Protein AF-0000000081366425 (afdb_homodimer)

InterPro domains:
  IPR012942 SRR1-like domain [PF07985] (97-270)
  IPR040044 SRR1-like protein [PTHR28626] (6-279)

Nearest PDB structures (foldseek):
  1zkd-assembly1_A  TM=4.342E-01  e=3.049E-02  Rhodopseudomonas palustris CGA009
  6c8s-assembly1_A  TM=3.171E-01  e=5.543E-02  Catharanthus roseus
  3dul-assembly1_A  TM=4.716E-01  e=5.372E-01  Bacillus cereus ATCC 10987
  5uof-assembly1_B  TM=3.191E-01  e=6.613E+00  Burkholderia multivorans ATCC 17616
  6up2-assembly1_A  TM=2.840E-01  e=6.613E+00  Mus musculus

Radius of gyration: 31.07 Å; Cα contacts (8 Å, |Δi|>4): 934; chains: 2; bounding box: 182×59×62 Å

Solvent-accessible surface area (backbone atoms only — not comparable to full-atom values): 30860 Å² total; per-residue (Å²): 136,80,85,77,81,77,79,79,79,78,79,80,77,81,78,78,78,78,75,80,72,76,78,72,72,75,71,74,75,73,76,64,75,64,76,56,84,66,69,60,39,84,48,76,57,43,88,53,92,61,55,39,67,58,42,44,50,55,34,50,52,37,32,52,55,43,67,71,30,63,42,43,53,40,40,51,52,48,58,70,28,70,85,38,40,52,56,44,41,69,26,29,51,78,52,24,33,38,38,37,41,43,55,59,47,52,77,82,35,63,46,26,21,44,46,52,30,51,51,52,50,49,42,68,75,45,41,90,30,47,75,45,46,36,33,43,42,90,74,31,25,46,29,51,48,51,39,40,42,73,74,64,33,42,71,58,55,51,47,46,71,40,42,62,64,55,87,58,24,28,38,35,40,29,50,83,50,60,57,57,39,54,22,31,29,44,56,50,21,68,46,54,75,25,36,35,24,27,35,36,43,16,56,45,59,62,66,39,38,49,17,15,53,53,10,58,63,93,73,83,76,74,79,90,38,68,40,47,50,52,56,57,41,58,79,37,43,50,74,44,72,60,60,44,63,48,64,54,49,83,41,56,41,47,54,26,32,48,46,33,74,46,45,63,52,34,17,38,38,38,44,62,66,58,86,82,58,67,58,89,76,99,138,80,83,73,79,75,78,76,80,75,79,79,76,81,77,75,78,79,73,81,70,75,80,72,73,75,72,73,73,71,75,63,74,64,77,56,83,69,70,61,38,83,50,77,58,44,88,54,92,60,55,40,67,58,44,46,49,53,34,52,52,38,33,52,55,42,68,73,30,64,42,41,52,39,40,51,50,47,56,69,28,69,84,39,42,51,56,45,42,70,24,30,52,78,51,23,33,35,38,37,41,44,56,58,49,52,75,81,36,63,47,24,20,45,46,51,31,50,51,51,51,47,42,67,74,45,42,91,32,47,75,44,46,36,35,45,42,91,73,31,25,45,31,51,48,53,37,40,44,73,74,64,33,42,71,58,54,50,48,44,70,40,42,62,65,55,87,57,26,28,39,36,40,31,51,83,49,59,57,57,40,54,22,32,28,44,58,50,22,70,47,55,76,25,37,37,24,28,36,37,42,15,59,45,60,62,65,40,39,49,17,16,53,55,10,59,60,94,71,84,77,75,79,88,37,68,38,49,49,52,57,56,42,56,79,37,43,50,76,46,72,60,59,43,62,45,65,52,48,82,43,56,40,47,53,26,32,47,44,32,74,46,43,63,53,36,16,39,38,39,43,62,65,60,88,82,58,67,58,89,75,98

Structure (mmCIF, N/CA/C/O backbone):
data_AF-0000000081366425-model_v1
#
loop_
_entity.id
_entity.type
_entity.pdbx_description
1 polymer 'Protein SENSITIVITY TO RED LIGHT REDUCED 1'
#
loop_
_atom_site.group_PDB
_atom_site.id
_atom_site.type_symbol
_atom_site.label_atom_id
_atom_site.label_alt_id
_atom_site.label_comp_id
_atom_site.label_asym_id
_atom_site.label_entity_id
_atom_site.label_seq_id
_atom_site.pdbx_PDB_ins_code
_atom_site.Cartn_x
_atom_site.Cartn_y
_atom_site.Cartn_z
_atom_site.occupancy
_atom_site.B_iso_or_equiv
_atom_site.auth_seq_id
_atom_site.auth_comp_id
_atom_site.auth_asym_id
_atom_site.auth_atom_id
_atom_site.pdbx_PDB_model_num
ATOM 1 N N . MET A 1 1 ? 92.562 -0.079 -39.562 1 26.78 1 MET A N 1
ATOM 2 C CA . MET A 1 1 ? 92.438 -0.754 -38.281 1 26.78 1 MET A CA 1
ATOM 3 C C . MET A 1 1 ? 91.688 0.136 -37.281 1 26.78 1 MET A C 1
ATOM 5 O O . MET A 1 1 ? 92.312 0.924 -36.594 1 26.78 1 MET A O 1
ATOM 9 N N . SER A 1 2 ? 90.625 0.865 -37.688 1 31.81 2 SER A N 1
ATOM 10 C CA . SER A 1 2 ? 89.938 2.053 -37.156 1 31.81 2 SER A CA 1
ATOM 11 C C . SER A 1 2 ? 89.25 1.751 -35.812 1 31.81 2 SER A C 1
ATOM 13 O O . SER A 1 2 ? 88.5 0.773 -35.688 1 31.81 2 SER A O 1
ATOM 15 N N . PRO A 1 3 ? 89.812 2.211 -34.594 1 32 3 PRO A N 1
ATOM 16 C CA . PRO A 1 3 ? 89.562 1.906 -33.188 1 32 3 PRO A CA 1
ATOM 17 C C . PRO A 1 3 ? 88.125 2.273 -32.75 1 32 3 PRO A C 1
ATOM 19 O O . PRO A 1 3 ? 87.75 3.443 -32.812 1 32 3 PRO A O 1
ATOM 22 N N . ASN A 1 4 ? 87 1.575 -33.188 1 32.91 4 ASN A N 1
ATOM 23 C CA . ASN A 1 4 ? 85.562 1.9 -33 1 32.91 4 ASN A CA 1
ATOM 24 C C . ASN A 1 4 ? 85.188 1.912 -31.531 1 32.91 4 ASN A C 1
ATOM 26 O O . ASN A 1 4 ? 85.188 0.87 -30.859 1 32.91 4 ASN A O 1
ATOM 30 N N . PRO A 1 5 ? 85.562 2.973 -30.688 1 33.38 5 PRO A N 1
ATOM 31 C CA . PRO A 1 5 ? 85.5 3.029 -29.234 1 33.38 5 PRO A CA 1
ATOM 32 C C . PRO A 1 5 ? 84.062 2.844 -28.703 1 33.38 5 PRO A C 1
ATOM 34 O O . PRO A 1 5 ? 83.188 3.697 -28.922 1 33.38 5 PRO A O 1
ATOM 37 N N . ASN A 1 6 ? 83.312 1.71 -28.938 1 32.38 6 ASN A N 1
ATOM 38 C CA . ASN A 1 6 ? 81.938 1.432 -28.578 1 32.38 6 ASN A CA 1
ATOM 39 C C . ASN A 1 6 ? 81.75 1.496 -27.078 1 32.38 6 ASN A C 1
ATOM 41 O O . ASN A 1 6 ? 81.938 0.516 -26.359 1 32.38 6 ASN A O 1
ATOM 45 N N . ASP A 1 7 ? 82.125 2.613 -26.312 1 29.33 7 ASP A N 1
ATOM 46 C CA . ASP A 1 7 ? 82.125 2.707 -24.859 1 29.33 7 ASP A CA 1
ATOM 47 C C . ASP A 1 7 ? 80.75 2.479 -24.266 1 29.33 7 ASP A C 1
ATOM 49 O O . ASP A 1 7 ? 79.812 3.227 -24.547 1 29.33 7 ASP A O 1
ATOM 53 N N . THR A 1 8 ? 80.312 1.212 -23.953 1 28.95 8 THR A N 1
ATOM 54 C CA . THR A 1 8 ? 79.062 0.607 -23.453 1 28.95 8 THR A CA 1
ATOM 55 C C . THR A 1 8 ? 78.75 1.108 -22.047 1 28.95 8 THR A C 1
ATOM 57 O O . THR A 1 8 ? 79.5 0.793 -21.094 1 28.95 8 THR A O 1
ATOM 60 N N . TRP A 1 9 ? 78.375 2.434 -21.859 1 31.61 9 TRP A N 1
ATOM 61 C CA . TRP A 1 9 ? 78.188 3.055 -20.562 1 31.61 9 TRP A CA 1
ATOM 62 C C . TRP A 1 9 ? 77.125 2.27 -19.734 1 31.61 9 TRP A C 1
ATOM 64 O O . TRP A 1 9 ? 76.062 2.012 -20.203 1 31.61 9 TRP A O 1
ATOM 74 N N . THR A 1 10 ? 77.5 1.363 -18.781 1 30.42 10 THR A N 1
ATOM 75 C CA . THR A 1 10 ? 76.812 0.466 -17.859 1 30.42 10 THR A CA 1
ATOM 76 C C . THR A 1 10 ? 76 1.258 -16.844 1 30.42 10 THR A C 1
ATOM 78 O O . THR A 1 10 ? 76.625 2.006 -16.031 1 30.42 10 THR A O 1
ATOM 81 N N . ILE A 1 11 ? 74.875 1.896 -17.188 1 32.22 11 ILE A N 1
ATOM 82 C CA . ILE A 1 11 ? 74.062 2.678 -16.25 1 32.22 11 ILE A CA 1
ATOM 83 C C . ILE A 1 11 ? 73.688 1.815 -15.055 1 32.22 11 ILE A C 1
ATOM 85 O O . ILE A 1 11 ? 73.062 0.771 -15.211 1 32.22 11 ILE A O 1
ATOM 89 N N . VAL A 1 12 ? 74.375 1.835 -13.938 1 32.78 12 VAL A N 1
ATOM 90 C CA . VAL A 1 12 ? 74.25 1.14 -12.664 1 32.78 12 VAL A CA 1
ATOM 91 C C . VAL A 1 12 ? 72.938 1.584 -11.977 1 32.78 12 VAL A C 1
ATOM 93 O O . VAL A 1 12 ? 72.812 2.756 -11.617 1 32.78 12 VAL A O 1
ATOM 96 N N . SER A 1 13 ? 71.75 1.16 -12.367 1 28.33 13 SER A N 1
ATOM 97 C CA . SER A 1 13 ? 70.5 1.588 -11.773 1 28.33 13 SER A CA 1
ATOM 98 C C . SER A 1 13 ? 70.375 1.116 -10.328 1 28.33 13 SER A C 1
ATOM 100 O O . SER A 1 13 ? 70.625 -0.057 -10.031 1 28.33 13 SER A O 1
ATOM 102 N N . HIS A 1 14 ? 70.625 1.912 -9.273 1 27.39 14 HIS A N 1
ATOM 103 C CA . HIS A 1 14 ? 70.562 1.69 -7.832 1 27.39 14 HIS A CA 1
ATOM 104 C C . HIS A 1 14 ? 69.188 1.224 -7.426 1 27.39 14 HIS A C 1
ATOM 106 O O . HIS A 1 14 ? 68.188 1.874 -7.746 1 27.39 14 HIS A O 1
ATOM 112 N N . ARG A 1 15 ? 68.938 -0.07 -7.312 1 26.23 15 ARG A N 1
ATOM 113 C CA . ARG A 1 15 ? 67.688 -0.733 -6.855 1 26.23 15 ARG A CA 1
ATOM 114 C C . ARG A 1 15 ? 67.438 -0.441 -5.383 1 26.23 15 ARG A C 1
ATOM 116 O O . ARG A 1 15 ? 68.188 -0.872 -4.512 1 26.23 15 ARG A O 1
ATOM 123 N N . LYS A 1 16 ? 67 0.807 -5.016 1 27.11 16 LYS A N 1
ATOM 124 C CA . LYS A 1 16 ? 66.625 1.084 -3.635 1 27.11 16 LYS A CA 1
ATOM 125 C C . LYS A 1 16 ? 65.75 -0.042 -3.07 1 27.11 16 LYS A C 1
ATOM 127 O O . LYS A 1 16 ? 64.812 -0.517 -3.734 1 27.11 16 LYS A O 1
ATOM 132 N N . ASN A 1 17 ? 66.188 -0.807 -2.094 1 23.41 17 ASN A N 1
ATOM 133 C CA . ASN A 1 17 ? 65.625 -1.892 -1.293 1 23.41 17 ASN A CA 1
ATOM 134 C C . ASN A 1 17 ? 64.375 -1.469 -0.595 1 23.41 17 ASN A C 1
ATOM 136 O O . ASN A 1 17 ? 64.375 -0.594 0.273 1 23.41 17 ASN A O 1
ATOM 140 N N . ARG A 1 18 ? 63.281 -1.257 -1.305 1 27.23 18 ARG A N 1
ATOM 141 C CA . ARG A 1 18 ? 62.031 -0.902 -0.649 1 27.23 18 ARG A CA 1
ATOM 142 C C . ARG A 1 18 ? 61.719 -1.859 0.497 1 27.23 18 ARG A C 1
ATOM 144 O O . ARG A 1 18 ? 61.688 -3.076 0.303 1 27.23 18 ARG A O 1
ATOM 151 N N . LYS A 1 19 ? 62.094 -1.458 1.766 1 27.08 19 LYS A N 1
ATOM 152 C CA . LYS A 1 19 ? 61.719 -2.033 3.055 1 27.08 19 LYS A CA 1
ATOM 153 C C . LYS A 1 19 ? 60.281 -2.557 3.033 1 27.08 19 LYS A C 1
ATOM 155 O O . LYS A 1 19 ? 59.438 -2.033 2.307 1 27.08 19 LYS A O 1
ATOM 160 N N . ASN A 1 20 ? 59.969 -3.752 3.635 1 24.84 20 ASN A N 1
ATOM 161 C CA . ASN A 1 20 ? 58.906 -4.738 3.803 1 24.84 20 ASN A CA 1
ATOM 162 C C . ASN A 1 20 ? 57.656 -4.121 4.457 1 24.84 20 ASN A C 1
ATOM 164 O O . ASN A 1 20 ? 57.719 -3.713 5.617 1 24.84 20 ASN A O 1
ATOM 168 N N . GLN A 1 21 ? 57 -3.143 3.861 1 29.05 21 GLN A N 1
ATOM 169 C CA . GLN A 1 21 ? 55.812 -2.678 4.559 1 29.05 21 GLN A CA 1
ATOM 170 C C . GLN A 1 21 ? 55 -3.85 5.098 1 29.05 21 GLN A C 1
ATOM 172 O O . GLN A 1 21 ? 54.844 -4.863 4.418 1 29.05 21 GLN A O 1
ATOM 177 N N . PRO A 1 22 ? 54.906 -3.969 6.469 1 30.67 22 PRO A N 1
ATOM 178 C CA . PRO A 1 22 ? 54.125 -5.066 7.055 1 30.67 22 PRO A CA 1
ATOM 179 C C . PRO A 1 22 ? 52.812 -5.297 6.344 1 30.67 22 PRO A C 1
ATOM 181 O O . PRO A 1 22 ? 52.25 -4.363 5.762 1 30.67 22 PRO A O 1
ATOM 184 N N . LYS A 1 23 ? 52.469 -6.559 5.945 1 28.86 23 LYS A N 1
ATOM 185 C CA . LYS A 1 23 ? 51.25 -7.059 5.32 1 28.86 23 LYS A CA 1
ATOM 186 C C . LYS A 1 23 ? 50 -6.508 6.02 1 28.86 23 LYS A C 1
ATOM 188 O O . LYS A 1 23 ? 49.844 -6.664 7.23 1 28.86 23 LYS A O 1
ATOM 193 N N . ARG A 1 24 ? 49.5 -5.379 5.602 1 25.44 24 ARG A N 1
ATOM 194 C CA . ARG A 1 24 ? 48.219 -4.98 6.152 1 25.44 24 ARG A CA 1
ATOM 195 C C . ARG A 1 24 ? 47.344 -6.195 6.387 1 25.44 24 ARG A C 1
ATOM 197 O O . ARG A 1 24 ? 47.281 -7.102 5.551 1 25.44 24 ARG A O 1
ATOM 204 N N . ALA A 1 25 ? 46.906 -6.43 7.664 1 30.16 25 ALA A N 1
ATOM 205 C CA . ALA A 1 25 ? 46 -7.488 8.062 1 30.16 25 ALA A CA 1
ATOM 206 C C . ALA A 1 25 ? 44.875 -7.648 7.039 1 30.16 25 ALA A C 1
ATOM 208 O O . ALA A 1 25 ? 44.5 -6.691 6.344 1 30.16 25 ALA A O 1
ATOM 209 N N . PRO A 1 26 ? 44.594 -8.898 6.539 1 27.36 26 PRO A N 1
ATOM 210 C CA . PRO A 1 26 ? 43.531 -9.133 5.555 1 27.36 26 PRO A CA 1
ATOM 211 C C . PRO A 1 26 ? 42.312 -8.258 5.789 1 27.36 26 PRO A C 1
ATOM 213 O O . PRO A 1 26 ? 42.062 -7.809 6.91 1 27.36 26 PRO A O 1
ATOM 216 N N . TYR A 1 27 ? 41.969 -7.48 4.812 1 27.34 27 TYR A N 1
ATOM 217 C CA . TYR A 1 27 ? 40.688 -6.754 4.781 1 27.34 27 TYR A CA 1
ATOM 218 C C . TYR A 1 27 ? 39.594 -7.551 5.461 1 27.34 27 TYR A C 1
ATOM 220 O O . TYR A 1 27 ? 39.5 -8.766 5.289 1 27.34 27 TYR A O 1
ATOM 228 N N . PRO A 1 28 ? 39.156 -7.121 6.668 1 28.88 28 PRO A N 1
ATOM 229 C CA . PRO A 1 28 ? 38.094 -7.898 7.273 1 28.88 28 PRO A CA 1
ATOM 230 C C . PRO A 1 28 ? 37.156 -8.516 6.238 1 28.88 28 PRO A C 1
ATOM 232 O O . PRO A 1 28 ? 37.031 -8.008 5.121 1 28.88 28 PRO A O 1
ATOM 235 N N . GLN A 1 29 ? 36.938 -9.844 6.281 1 25.91 29 GLN A N 1
ATOM 236 C CA . GLN A 1 29 ? 35.969 -10.633 5.539 1 25.91 29 GLN A CA 1
ATOM 237 C C . GLN A 1 29 ? 34.75 -9.812 5.211 1 25.91 29 GLN A C 1
ATOM 239 O O . GLN A 1 29 ? 34.312 -8.977 6.012 1 25.91 29 GLN A O 1
ATOM 244 N N . THR A 1 30 ? 34.562 -9.469 3.994 1 29.28 30 THR A N 1
ATOM 245 C CA . THR A 1 30 ? 33.281 -8.992 3.465 1 29.28 30 THR A CA 1
ATOM 246 C C . THR A 1 30 ? 32.125 -9.57 4.262 1 29.28 30 THR A C 1
ATOM 248 O O . THR A 1 30 ? 31.969 -10.789 4.355 1 29.28 30 THR A O 1
ATOM 251 N N . LEU A 1 31 ? 31.797 -9.086 5.395 1 28.02 31 LEU A N 1
ATOM 252 C CA . LEU A 1 31 ? 30.5 -9.477 5.941 1 28.02 31 LEU A CA 1
ATOM 253 C C . LEU A 1 31 ? 29.547 -9.891 4.828 1 28.02 31 LEU A C 1
ATOM 255 O O . LEU A 1 31 ? 29.094 -9.055 4.043 1 28.02 31 LEU A O 1
ATOM 259 N N . THR A 1 32 ? 29.891 -10.93 4.074 1 29.95 32 THR A N 1
ATOM 260 C CA . THR A 1 32 ? 28.812 -11.57 3.324 1 29.95 32 THR A CA 1
ATOM 261 C C . THR A 1 32 ? 27.484 -11.445 4.066 1 29.95 32 THR A C 1
ATOM 263 O O . THR A 1 32 ? 27.328 -11.992 5.16 1 29.95 32 THR A O 1
ATOM 266 N N . LEU A 1 33 ? 27.031 -10.359 4.273 1 31.45 33 LEU A N 1
ATOM 267 C CA . LEU A 1 33 ? 25.609 -10.414 4.605 1 31.45 33 LEU A CA 1
ATOM 268 C C . LEU A 1 33 ? 24.969 -11.656 4.008 1 31.45 33 LEU A C 1
ATOM 270 O O . LEU A 1 33 ? 24.688 -11.703 2.807 1 31.45 33 LEU A O 1
ATOM 274 N N . THR A 1 34 ? 25.562 -12.82 4.184 1 33.25 34 THR A N 1
ATOM 275 C CA . THR A 1 34 ? 24.875 -14.086 3.93 1 33.25 34 THR A CA 1
ATOM 276 C C . THR A 1 34 ? 23.375 -13.938 4.137 1 33.25 34 THR A C 1
ATOM 278 O O . THR A 1 34 ? 22.906 -13.719 5.258 1 33.25 34 THR A O 1
ATOM 281 N N . LEU A 1 35 ? 22.703 -13.211 3.428 1 37.91 35 LEU A N 1
ATOM 282 C CA . LEU A 1 35 ? 21.281 -13.523 3.385 1 37.91 35 LEU A CA 1
ATOM 283 C C . LEU A 1 35 ? 21.047 -15.023 3.492 1 37.91 35 LEU A C 1
ATOM 285 O O . LEU A 1 35 ? 21.125 -15.742 2.49 1 37.91 35 LEU A O 1
ATOM 289 N N . ALA A 1 36 ? 21.688 -15.75 4.375 1 40.12 36 ALA A N 1
ATOM 290 C CA . ALA A 1 36 ? 21.375 -17.156 4.637 1 40.12 36 ALA A CA 1
ATOM 291 C C . ALA A 1 36 ? 19.891 -17.438 4.414 1 40.12 36 ALA A C 1
ATOM 293 O O . ALA A 1 36 ? 19.047 -16.547 4.613 1 40.12 36 ALA A O 1
ATOM 294 N N . PRO A 1 37 ? 19.547 -18.453 3.586 1 49.06 37 PRO A N 1
ATOM 295 C CA . PRO A 1 37 ? 18.156 -18.891 3.494 1 49.06 37 PRO A CA 1
ATOM 296 C C . PRO A 1 37 ? 17.438 -18.844 4.84 1 49.06 37 PRO A C 1
ATOM 298 O O . PRO A 1 37 ? 17.891 -19.453 5.805 1 49.06 37 PRO A O 1
ATOM 301 N N . GLN A 1 38 ? 17.062 -17.734 5.199 1 61.94 38 GLN A N 1
ATOM 302 C CA . GLN A 1 38 ? 16.375 -17.766 6.484 1 61.94 38 GLN A CA 1
ATOM 303 C C . GLN A 1 38 ? 15.266 -18.797 6.496 1 61.94 38 GLN A C 1
ATOM 305 O O . GLN A 1 38 ? 14.508 -18.922 5.527 1 61.94 38 GLN A O 1
ATOM 310 N N . THR A 1 39 ? 15.422 -19.922 7.176 1 76.5 39 THR A N 1
ATOM 311 C CA . THR A 1 39 ? 14.422 -20.953 7.48 1 76.5 39 THR A CA 1
ATOM 312 C C . THR A 1 39 ? 13.086 -20.312 7.84 1 76.5 39 THR A C 1
ATOM 314 O O . THR A 1 39 ? 13.047 -19.25 8.477 1 76.5 39 THR A O 1
ATOM 317 N N . PRO A 1 40 ? 12.094 -20.891 7.203 1 84.44 40 PRO A N 1
ATOM 318 C CA . PRO A 1 40 ? 10.773 -20.406 7.609 1 84.44 40 PRO A CA 1
ATOM 319 C C . PRO A 1 40 ? 10.609 -20.328 9.125 1 84.44 40 PRO A C 1
ATOM 321 O O . PRO A 1 40 ? 11.164 -21.172 9.852 1 84.44 40 PRO A O 1
ATOM 324 N N . THR A 1 41 ? 10.016 -19.344 9.625 1 87.88 41 THR A N 1
ATOM 325 C CA . THR A 1 41 ? 9.734 -19.188 11.047 1 87.88 41 THR A CA 1
ATOM 326 C C . THR A 1 41 ? 8.297 -19.578 11.367 1 87.88 41 THR A C 1
ATOM 328 O O . THR A 1 41 ? 7.367 -19.156 10.672 1 87.88 41 THR A O 1
ATOM 331 N N . PRO A 1 42 ? 8.164 -20.391 12.414 1 90.75 42 PRO A N 1
ATOM 332 C CA . PRO A 1 42 ? 6.789 -20.719 12.789 1 90.75 42 PRO A CA 1
ATOM 333 C C . PRO A 1 42 ? 5.941 -19.469 13.055 1 90.75 42 PRO A C 1
ATOM 335 O O . PRO A 1 42 ? 6.449 -18.469 13.578 1 90.75 42 PRO A O 1
ATOM 338 N N . TRP A 1 43 ? 4.617 -19.547 12.672 1 90.12 43 TRP A N 1
ATOM 339 C CA . TRP A 1 43 ? 3.707 -18.422 12.805 1 90.12 43 TRP A CA 1
ATOM 340 C C . TRP A 1 43 ? 2.342 -18.875 13.312 1 90.12 43 TRP A C 1
ATOM 342 O O . TRP A 1 43 ? 1.86 -19.938 12.93 1 90.12 43 TRP A O 1
ATOM 352 N N . SER A 1 44 ? 1.786 -18 14.258 1 90.81 44 SER A N 1
ATOM 353 C CA . SER A 1 44 ? 0.409 -18.188 14.703 1 90.81 44 SER A CA 1
ATOM 354 C C . SER A 1 44 ? -0.385 -16.891 14.609 1 90.81 44 SER A C 1
ATOM 356 O O . SER A 1 44 ? 0.167 -15.797 14.797 1 90.81 44 SER A O 1
ATOM 358 N N . PRO A 1 45 ? -1.605 -16.969 14.273 1 89.25 45 PRO A N 1
ATOM 359 C CA . PRO A 1 45 ? -2.404 -15.75 14.141 1 89.25 45 PRO A CA 1
ATOM 360 C C . PRO A 1 45 ? -2.623 -15.039 15.469 1 89.25 45 PRO A C 1
ATOM 362 O O . PRO A 1 45 ? -2.557 -15.672 16.531 1 89.25 45 PRO A O 1
ATOM 365 N N . SER A 1 46 ? -2.797 -13.742 15.344 1 83.25 46 SER A N 1
ATOM 366 C CA . SER A 1 46 ? -3.174 -13 16.531 1 83.25 46 SER A CA 1
ATOM 367 C C . SER A 1 46 ? -4.598 -13.328 16.969 1 83.25 46 SER A C 1
ATOM 369 O O . SER A 1 46 ? -5.41 -13.781 16.156 1 83.25 46 SER A O 1
ATOM 371 N N . HIS A 1 47 ? -4.82 -13.078 18.172 1 82.56 47 HIS A N 1
ATOM 372 C CA . HIS A 1 47 ? -6.168 -13.289 18.688 1 82.56 47 HIS A CA 1
ATOM 373 C C . HIS A 1 47 ? -7.141 -12.25 18.141 1 82.56 47 HIS A C 1
ATOM 375 O O . HIS A 1 47 ? -6.785 -11.086 17.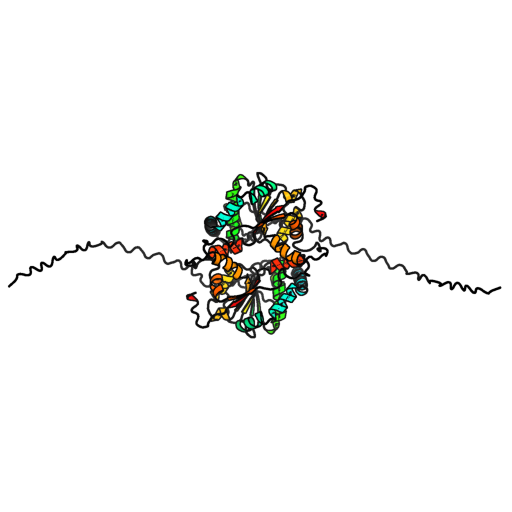984 1 82.56 47 HIS A O 1
ATOM 381 N N . SER A 1 48 ? -8.312 -12.758 17.781 1 81.5 48 SER A N 1
ATOM 382 C CA . SER A 1 48 ? -9.328 -11.852 17.25 1 81.5 48 SER A CA 1
ATOM 383 C C . SER A 1 48 ? -10.578 -11.844 18.109 1 81.5 48 SER A C 1
ATOM 385 O O . SER A 1 48 ? -10.992 -12.883 18.625 1 81.5 48 SER A O 1
ATOM 387 N N . GLN A 1 49 ? -11.109 -10.594 18.297 1 80.75 49 GLN A N 1
ATOM 388 C CA . GLN A 1 49 ? -12.391 -10.469 18.969 1 80.75 49 GLN A CA 1
ATOM 389 C C . GLN A 1 49 ? -13.539 -10.359 17.953 1 80.75 49 GLN A C 1
ATOM 391 O O . GLN A 1 49 ? -14.711 -10.344 18.344 1 80.75 49 GLN A O 1
ATOM 396 N N . TYR A 1 50 ? -13.172 -10.516 16.75 1 83.56 50 TYR A N 1
ATOM 397 C CA . TYR A 1 50 ? -14.18 -10.328 15.711 1 83.56 50 TYR A CA 1
ATOM 398 C C . TYR A 1 50 ? -14.898 -11.641 15.406 1 83.56 50 TYR A C 1
ATOM 400 O O . TYR A 1 50 ? -14.328 -12.719 15.578 1 83.56 50 TYR A O 1
ATOM 408 N N . ASP A 1 51 ? -16.109 -11.523 14.945 1 89.88 51 ASP A N 1
ATOM 409 C CA . ASP A 1 51 ? -16.938 -12.641 14.508 1 89.88 51 ASP A CA 1
ATOM 410 C C . ASP A 1 51 ? -16.594 -13.062 13.086 1 89.88 51 ASP A C 1
ATOM 412 O O . ASP A 1 51 ? -16.797 -12.297 12.141 1 89.88 51 ASP A O 1
ATOM 416 N N . PRO A 1 52 ? -16.172 -14.297 12.977 1 91.62 52 PRO A N 1
ATOM 417 C CA . PRO A 1 52 ? -15.836 -14.773 11.633 1 91.62 52 PRO A CA 1
ATOM 418 C C . PRO A 1 52 ? -17 -14.656 10.664 1 91.62 52 PRO A C 1
ATOM 420 O O . PRO A 1 52 ? -16.797 -14.43 9.469 1 91.62 52 PRO A O 1
ATOM 423 N N . HIS A 1 53 ? -18.188 -14.766 11.133 1 93.19 53 HIS A N 1
ATOM 424 C CA . HIS A 1 53 ? -19.359 -14.672 10.273 1 93.19 53 HIS A CA 1
ATOM 425 C C . HIS A 1 53 ? -19.5 -13.266 9.688 1 93.19 53 HIS A C 1
ATOM 427 O O . HIS A 1 53 ? -19.906 -13.109 8.531 1 93.19 53 HIS A O 1
ATOM 433 N N . LYS A 1 54 ? -19.156 -12.305 10.508 1 94.25 54 LYS A N 1
ATOM 434 C CA . LYS A 1 54 ? -19.203 -10.93 10.023 1 94.25 54 LYS A CA 1
ATOM 435 C C . LYS A 1 54 ? -18.141 -10.688 8.961 1 94.25 54 LYS A C 1
ATOM 437 O O . LYS A 1 54 ? -18.406 -10.008 7.961 1 94.25 54 LYS A O 1
ATOM 442 N N . ILE A 1 55 ? -17 -11.242 9.219 1 95.5 55 ILE A N 1
ATOM 443 C CA . ILE A 1 55 ? -15.922 -11.117 8.242 1 95.5 55 ILE A CA 1
ATOM 444 C C . ILE A 1 55 ? -16.328 -11.766 6.926 1 95.5 55 ILE A C 1
ATOM 446 O O . ILE A 1 55 ? -16.141 -11.188 5.855 1 95.5 55 ILE A O 1
ATOM 450 N N . HIS A 1 56 ? -16.984 -12.914 7.059 1 95.69 56 HIS A N 1
ATOM 451 C CA . HIS A 1 56 ? -17.438 -13.641 5.879 1 95.69 56 HIS A CA 1
ATOM 452 C C . HIS A 1 56 ? -18.453 -12.828 5.09 1 95.69 56 HIS A C 1
ATOM 454 O O . HIS A 1 56 ? -18.391 -12.781 3.857 1 95.69 56 HIS A O 1
ATOM 460 N N . GLN A 1 57 ? -19.281 -12.164 5.754 1 96.06 57 GLN A N 1
ATOM 461 C CA . GLN A 1 57 ? -20.297 -11.344 5.113 1 96.06 57 GLN A CA 1
ATOM 462 C C . GLN A 1 57 ? -19.672 -10.164 4.371 1 96.06 57 GLN A C 1
ATOM 464 O O . GLN A 1 57 ? -20.078 -9.828 3.258 1 96.06 57 GLN A O 1
ATOM 469 N N . LYS A 1 58 ? -18.719 -9.609 5.012 1 94.81 58 LYS A N 1
ATOM 470 C CA . LYS A 1 58 ? -18.016 -8.484 4.379 1 94.81 58 LYS A CA 1
ATOM 471 C C . LYS A 1 58 ? -17.328 -8.93 3.092 1 94.81 58 LYS A C 1
ATOM 473 O O . LYS A 1 58 ? -17.406 -8.234 2.074 1 94.81 58 LYS A O 1
ATOM 478 N N . ILE A 1 59 ? -16.75 -10.078 3.156 1 96.38 59 ILE A N 1
ATOM 479 C CA . ILE A 1 59 ? -16.047 -10.586 1.986 1 96.38 59 ILE A CA 1
ATOM 480 C C . ILE A 1 59 ? -17.047 -10.938 0.891 1 96.38 59 ILE A C 1
ATOM 482 O O . ILE A 1 59 ? -16.828 -10.633 -0.283 1 96.38 59 ILE A O 1
ATOM 486 N N . GLN A 1 60 ? -18.156 -11.523 1.274 1 96.31 60 GLN A N 1
ATOM 487 C CA . GLN A 1 60 ? -19.172 -11.898 0.302 1 96.31 60 GLN A CA 1
ATOM 488 C C . GLN A 1 60 ? -19.734 -10.664 -0.406 1 96.31 60 GLN A C 1
ATOM 490 O O . GLN A 1 60 ? -20 -10.703 -1.61 1 96.31 60 GLN A O 1
ATOM 495 N N . SER A 1 61 ? -19.875 -9.641 0.341 1 95.06 61 SER A N 1
ATOM 496 C CA . SER A 1 61 ? -20.328 -8.383 -0.253 1 95.06 61 SER A CA 1
ATOM 497 C C . SER A 1 61 ? -19.328 -7.867 -1.285 1 95.06 61 SER A C 1
ATOM 499 O O . SER A 1 61 ? -19.719 -7.465 -2.383 1 95.06 61 SER A O 1
ATOM 501 N N . SER A 1 62 ? -18.078 -7.91 -0.948 1 94.5 62 SER A N 1
ATOM 502 C CA . SER A 1 62 ? -17.031 -7.473 -1.871 1 94.5 62 SER A CA 1
ATOM 503 C C . SER A 1 62 ? -16.953 -8.383 -3.092 1 94.5 62 SER A C 1
ATOM 505 O O . SER A 1 62 ? -16.766 -7.91 -4.215 1 94.5 62 SER A O 1
ATOM 507 N N . LEU A 1 63 ? -17.141 -9.664 -2.846 1 96.25 63 LEU A N 1
ATOM 508 C CA . LEU A 1 63 ? -17.109 -10.648 -3.922 1 96.25 63 LEU A CA 1
ATOM 509 C C . LEU A 1 63 ? -18.234 -10.398 -4.918 1 96.25 63 LEU A C 1
ATOM 511 O O . LEU A 1 63 ? -18.016 -10.43 -6.129 1 96.25 63 LEU A O 1
ATOM 515 N N . GLN A 1 64 ? -19.344 -10.125 -4.422 1 95.25 64 GLN A N 1
ATOM 516 C CA . GLN A 1 64 ? -20.5 -9.867 -5.281 1 95.25 64 GLN A CA 1
ATOM 517 C C . GLN A 1 64 ? -20.312 -8.578 -6.078 1 95.25 64 GLN A C 1
ATOM 519 O O . GLN A 1 64 ? -20.609 -8.531 -7.27 1 95.25 64 GLN A O 1
ATOM 524 N N . ARG A 1 65 ? -19.812 -7.613 -5.379 1 91.56 65 ARG A N 1
ATOM 525 C CA . ARG A 1 65 ? -19.531 -6.336 -6.035 1 91.56 65 ARG A CA 1
ATOM 526 C C . ARG A 1 65 ? -18.531 -6.512 -7.172 1 91.56 65 ARG A C 1
ATOM 528 O O . ARG A 1 65 ? -18.719 -5.977 -8.266 1 91.56 65 ARG A O 1
ATOM 535 N N . LEU A 1 66 ? -17.562 -7.246 -6.934 1 93.31 66 LEU A N 1
ATOM 536 C CA . LEU A 1 66 ? -16.531 -7.469 -7.934 1 93.31 66 LEU A CA 1
ATOM 537 C C . LEU A 1 66 ? -17.062 -8.305 -9.086 1 93.31 66 LEU A C 1
ATOM 539 O O . LEU A 1 66 ? -16.859 -7.961 -10.258 1 93.31 66 LEU A O 1
ATOM 543 N N . ARG A 1 67 ? -17.766 -9.32 -8.805 1 94.12 67 ARG A N 1
ATOM 544 C CA . ARG A 1 67 ? -18.266 -10.266 -9.805 1 94.12 67 ARG A CA 1
ATOM 545 C C . ARG A 1 67 ? -19.203 -9.57 -10.789 1 94.12 67 ARG A C 1
ATOM 547 O O . ARG A 1 67 ? -19.234 -9.922 -11.969 1 94.12 67 ARG A O 1
ATOM 554 N N . SER A 1 68 ? -19.891 -8.602 -10.297 1 91.62 68 SER A N 1
ATOM 555 C CA . SER A 1 68 ? -20.891 -7.926 -11.117 1 91.62 68 SER A CA 1
ATOM 556 C C . SER A 1 68 ? -20.297 -6.715 -11.828 1 91.62 68 SER A C 1
ATOM 558 O O . SER A 1 68 ? -21 -5.996 -12.539 1 91.62 68 SER A O 1
ATOM 560 N N . SER A 1 69 ? -19.078 -6.566 -11.688 1 88.75 69 SER A N 1
ATOM 561 C CA . SER A 1 69 ? -18.469 -5.344 -12.195 1 88.75 69 SER A CA 1
ATOM 562 C C . SER A 1 69 ? -17.953 -5.535 -13.617 1 88.75 69 SER A C 1
ATOM 564 O O . SER A 1 69 ? -17.719 -6.664 -14.047 1 88.75 69 SER A O 1
ATOM 566 N N . LYS A 1 70 ? -17.781 -4.434 -14.281 1 87 70 LYS A N 1
ATOM 567 C CA . LYS A 1 70 ? -17.141 -4.441 -15.586 1 87 70 LYS A CA 1
ATOM 568 C C . LYS A 1 70 ? -15.672 -4.855 -15.469 1 87 70 LYS A C 1
ATOM 570 O O . LYS A 1 70 ? -15.133 -5.52 -16.359 1 87 70 LYS A O 1
ATOM 575 N N . PHE A 1 71 ? -15.078 -4.43 -14.438 1 89.06 71 PHE A N 1
ATOM 576 C CA . PHE A 1 71 ? -13.695 -4.801 -14.195 1 89.06 71 PHE A CA 1
ATOM 577 C C . PHE A 1 71 ? -13.516 -6.312 -14.25 1 89.06 71 PHE A C 1
ATOM 579 O O . PHE A 1 71 ? -12.609 -6.816 -14.914 1 89.06 71 PHE A O 1
ATOM 586 N N . HIS A 1 72 ? -14.375 -6.922 -13.539 1 92.06 72 HIS A N 1
ATOM 587 C CA . HIS A 1 72 ? -14.266 -8.375 -13.5 1 92.06 72 HIS A CA 1
ATOM 588 C C . HIS A 1 72 ? -14.461 -8.984 -14.883 1 92.06 72 HIS A C 1
ATOM 590 O O . HIS A 1 72 ? -13.758 -9.922 -15.258 1 92.06 72 HIS A O 1
ATOM 596 N N . HIS A 1 73 ? -15.375 -8.5 -15.625 1 91.94 73 HIS A N 1
ATOM 597 C CA . HIS A 1 73 ? -15.609 -8.992 -16.969 1 91.94 73 HIS A CA 1
ATOM 598 C C . HIS A 1 73 ? -14.367 -8.812 -17.844 1 91.94 73 HIS A C 1
ATOM 600 O O . HIS A 1 73 ? -14 -9.719 -18.594 1 91.94 73 HIS A O 1
ATOM 606 N N . GLN A 1 74 ? -13.797 -7.707 -17.703 1 91 74 GLN A N 1
ATOM 607 C CA . GLN A 1 74 ? -12.586 -7.434 -18.469 1 91 74 GLN A CA 1
ATOM 608 C C . GLN A 1 74 ? -11.43 -8.32 -18.016 1 91 74 GLN A C 1
ATOM 610 O O . GLN A 1 74 ? -10.656 -8.812 -18.844 1 91 74 GLN A O 1
ATOM 615 N N . PHE A 1 75 ? -11.383 -8.461 -16.828 1 93.56 75 PHE A N 1
ATOM 616 C CA . PHE A 1 75 ? -10.359 -9.32 -16.25 1 93.56 75 PHE A CA 1
ATOM 617 C C . PHE A 1 75 ? -10.477 -10.742 -16.797 1 93.56 75 PHE A C 1
ATOM 619 O O . PHE A 1 75 ? -9.477 -11.336 -17.219 1 93.56 75 PHE A O 1
ATOM 626 N N . LEU A 1 76 ? -11.664 -11.258 -16.781 1 94.12 76 LEU A N 1
ATOM 627 C CA . LEU A 1 76 ? -11.906 -12.609 -17.281 1 94.12 76 LEU A CA 1
ATOM 628 C C . LEU A 1 76 ? -11.617 -12.703 -18.781 1 94.12 76 LEU A C 1
ATOM 630 O O . LEU A 1 76 ? -11.031 -13.688 -19.234 1 94.12 76 LEU A O 1
ATOM 634 N N . SER A 1 77 ? -12.078 -11.68 -19.438 1 94.88 77 SER A N 1
ATOM 635 C CA . SER A 1 77 ? -11.812 -11.656 -20.859 1 94.88 77 SER A CA 1
ATOM 636 C C . SER A 1 77 ? -10.312 -11.688 -21.141 1 94.88 77 SER A C 1
ATOM 638 O O . SER A 1 77 ? -9.852 -12.422 -22.016 1 94.88 77 SER A O 1
ATOM 640 N N . GLN A 1 78 ? -9.602 -10.938 -20.391 1 95.19 78 GLN A N 1
ATOM 641 C CA . GLN A 1 78 ? -8.148 -10.922 -20.547 1 95.19 78 GLN A CA 1
ATOM 642 C C . GLN A 1 78 ? -7.543 -12.273 -20.188 1 95.19 78 GLN A C 1
ATOM 644 O O . GLN A 1 78 ? -6.684 -12.789 -20.906 1 95.19 78 GLN A O 1
ATOM 649 N N . LEU A 1 79 ? -8.016 -12.836 -19.109 1 95.44 79 LEU A N 1
ATOM 650 C CA . LEU A 1 79 ? -7.516 -14.117 -18.625 1 95.44 79 LEU A CA 1
ATOM 651 C C . LEU A 1 79 ? -7.73 -15.211 -19.672 1 95.44 79 LEU A C 1
ATOM 653 O O . LEU A 1 79 ? -6.895 -16.109 -19.828 1 95.44 79 LEU A O 1
ATOM 657 N N . ARG A 1 80 ? -8.742 -15.086 -20.422 1 95.38 80 ARG A N 1
ATOM 658 C CA . ARG A 1 80 ? -9.109 -16.109 -21.406 1 95.38 80 ARG A CA 1
ATOM 659 C C . ARG A 1 80 ? -8.492 -15.805 -22.766 1 95.38 80 ARG A C 1
ATOM 661 O O . ARG A 1 80 ? -8.578 -16.609 -23.688 1 95.38 80 ARG A O 1
ATOM 668 N N . SER A 1 81 ? -7.898 -14.68 -22.875 1 95.88 81 SER A N 1
ATOM 669 C CA . SER A 1 81 ? -7.309 -14.281 -24.141 1 95.88 81 SER A CA 1
ATOM 670 C C . SER A 1 81 ? -6.008 -15.031 -24.422 1 95.88 81 SER A C 1
ATOM 672 O O . SER A 1 81 ? -5.328 -15.453 -23.484 1 95.88 81 SER A O 1
ATOM 674 N N . PRO A 1 82 ? -5.609 -15.102 -25.656 1 95.38 82 PRO A N 1
ATOM 675 C CA . PRO A 1 82 ? -4.344 -15.758 -26 1 95.38 82 PRO A CA 1
ATOM 676 C C . PRO A 1 82 ? -3.131 -15.055 -25.406 1 95.38 82 PRO A C 1
ATOM 678 O O . PRO A 1 82 ? -2.107 -15.688 -25.141 1 95.38 82 PRO A O 1
ATOM 681 N N . GLN A 1 83 ? -3.316 -13.828 -25.141 1 95.5 83 GLN A N 1
ATOM 682 C CA . GLN A 1 83 ? -2.225 -13.039 -24.562 1 95.5 83 GLN A CA 1
ATOM 683 C C . GLN A 1 83 ? 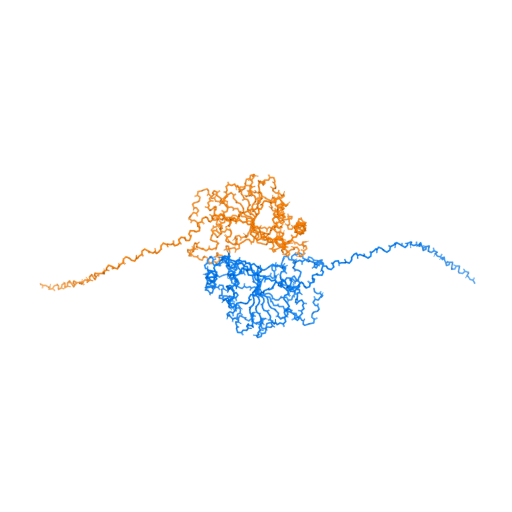-1.781 -13.602 -23.219 1 95.5 83 GLN A C 1
ATOM 685 O O . GLN A 1 83 ? -0.596 -13.555 -22.891 1 95.5 83 GLN A O 1
ATOM 690 N N . LEU A 1 84 ? -2.725 -14.141 -22.516 1 96.38 84 LEU A N 1
ATOM 691 C CA . LEU A 1 84 ? -2.402 -14.664 -21.203 1 96.38 84 LEU A CA 1
ATOM 692 C C . LEU A 1 84 ? -2.398 -16.188 -21.203 1 96.38 84 LEU A C 1
ATOM 694 O O . LEU A 1 84 ? -1.613 -16.812 -20.484 1 96.38 84 LEU A O 1
ATOM 698 N N . GLN A 1 85 ? -3.164 -16.781 -22.031 1 95.94 85 GLN A N 1
ATOM 699 C CA . GLN A 1 85 ? -3.299 -18.234 -22.016 1 95.94 85 GLN A CA 1
ATOM 700 C C . GLN A 1 85 ? -1.992 -18.922 -22.422 1 95.94 85 GLN A C 1
ATOM 702 O O . GLN A 1 85 ? -1.578 -19.906 -21.812 1 95.94 85 GLN A O 1
ATOM 707 N N . SER A 1 86 ? -1.376 -18.406 -23.375 1 96.12 86 SER A N 1
ATOM 708 C CA . SER A 1 86 ? -0.151 -19.016 -23.891 1 96.12 86 SER A CA 1
ATOM 709 C C . SER A 1 86 ? 0.966 -18.953 -22.844 1 96.12 86 SER A C 1
ATOM 711 O O . SER A 1 86 ? 1.535 -19.984 -22.484 1 96.12 86 SER A O 1
ATOM 713 N N . PRO A 1 87 ? 1.186 -17.766 -22.328 1 96.62 87 PRO A N 1
ATOM 714 C CA . PRO A 1 87 ? 2.25 -17.734 -21.328 1 96.62 87 PRO A CA 1
ATOM 715 C C . PRO A 1 87 ? 1.87 -18.469 -20.047 1 96.62 87 PRO A C 1
ATOM 717 O O . PRO A 1 87 ? 2.736 -19.031 -19.375 1 96.62 87 PRO A O 1
ATOM 720 N N . LEU A 1 88 ? 0.687 -18.484 -19.672 1 96.81 88 LEU A N 1
ATOM 721 C CA . LEU A 1 88 ? 0.243 -19.234 -18.516 1 96.81 88 LEU A CA 1
ATOM 722 C C . LEU A 1 88 ? 0.489 -20.734 -18.703 1 96.81 88 LEU A C 1
ATOM 724 O O . LEU A 1 88 ? 0.987 -21.406 -17.781 1 96.81 88 LEU A O 1
ATOM 728 N N . ALA A 1 89 ? 0.141 -21.172 -19.875 1 96.12 89 ALA A N 1
ATOM 729 C CA . ALA A 1 89 ? 0.363 -22.578 -20.172 1 96.12 89 ALA A CA 1
ATOM 730 C C . ALA A 1 89 ? 1.852 -22.906 -20.172 1 96.12 89 ALA A C 1
ATOM 732 O O . ALA A 1 89 ? 2.256 -23.969 -19.688 1 96.12 89 ALA A O 1
ATOM 733 N N . ALA A 1 90 ? 2.613 -22 -20.703 1 95.5 90 ALA A N 1
ATOM 734 C CA . ALA A 1 90 ? 4.055 -22.219 -20.781 1 95.5 90 ALA A CA 1
ATOM 735 C C . ALA A 1 90 ? 4.68 -22.25 -19.391 1 95.5 90 ALA A C 1
ATOM 737 O O . ALA A 1 90 ? 5.52 -23.109 -19.094 1 95.5 90 ALA A O 1
ATOM 738 N N . ALA A 1 91 ? 4.207 -21.422 -18.516 1 96.38 91 ALA A N 1
ATOM 739 C CA . ALA A 1 91 ? 4.809 -21.281 -17.188 1 96.38 91 ALA A CA 1
ATOM 740 C C . ALA A 1 91 ? 4.246 -22.328 -16.219 1 96.38 91 ALA A C 1
ATOM 742 O O . ALA A 1 91 ? 4.988 -22.922 -15.43 1 96.38 91 ALA A O 1
ATOM 743 N N . LEU A 1 92 ? 2.969 -22.547 -16.297 1 97.19 92 LEU A N 1
ATOM 744 C CA . LEU A 1 92 ? 2.307 -23.281 -15.227 1 97.19 92 LEU A CA 1
ATOM 745 C C . LEU A 1 92 ? 1.906 -24.672 -15.68 1 97.19 92 LEU A C 1
ATOM 747 O O . LEU A 1 92 ? 1.629 -25.547 -14.852 1 97.19 92 LEU A O 1
ATOM 751 N N . GLY A 1 93 ? 1.838 -24.938 -16.984 1 95.31 93 GLY A N 1
ATOM 752 C CA . GLY A 1 93 ? 1.386 -26.234 -17.469 1 95.31 93 GLY A CA 1
ATOM 753 C C . GLY A 1 93 ? -0.065 -26.531 -17.125 1 95.31 93 GLY A C 1
ATOM 754 O O . GLY A 1 93 ? -0.875 -25.609 -17.016 1 95.31 93 GLY A O 1
ATOM 755 N N . PRO A 1 94 ? -0.414 -27.797 -17.047 1 95.12 94 PRO A N 1
ATOM 756 C CA . PRO A 1 94 ? -1.815 -28.188 -16.859 1 95.12 94 PRO A CA 1
ATOM 757 C C . PRO A 1 94 ? -2.277 -28.031 -15.406 1 95.12 94 PRO A C 1
ATOM 759 O O . PRO A 1 94 ? -3.469 -27.844 -15.156 1 95.12 94 PRO A O 1
ATOM 762 N N . ARG A 1 95 ? -1.338 -28.25 -14.484 1 97.06 95 ARG A N 1
ATOM 763 C CA . ARG A 1 95 ? -1.686 -28.125 -13.07 1 97.06 95 ARG A CA 1
ATOM 764 C C . ARG A 1 95 ? -0.639 -27.328 -12.312 1 97.06 95 ARG A C 1
ATOM 766 O O . ARG A 1 95 ? 0.556 -27.422 -12.602 1 97.06 95 ARG A O 1
ATOM 773 N N . PHE A 1 96 ? -1.087 -26.594 -11.359 1 98.12 96 PHE A N 1
ATOM 774 C CA . PHE A 1 96 ? -0.161 -25.734 -10.625 1 98.12 96 PHE A CA 1
ATOM 775 C C . PHE A 1 96 ? -0.717 -25.391 -9.242 1 98.12 96 PHE A C 1
ATOM 777 O O . PHE A 1 96 ? -1.889 -25.656 -8.961 1 98.12 96 PHE A O 1
ATOM 784 N N . HIS A 1 97 ? 0.149 -24.875 -8.375 1 97.94 97 HIS A N 1
ATOM 785 C CA . HIS A 1 97 ? -0.252 -24.344 -7.078 1 97.94 97 HIS A CA 1
ATOM 786 C C . HIS A 1 97 ? -0.603 -22.859 -7.168 1 97.94 97 HIS A C 1
ATOM 788 O O . HIS A 1 97 ? -0.072 -22.141 -8.016 1 97.94 97 HIS A O 1
ATOM 794 N N . LEU A 1 98 ? -1.506 -22.453 -6.348 1 98 98 LEU A N 1
ATOM 795 C CA . LEU A 1 98 ? -1.801 -21.031 -6.152 1 98 98 LEU A CA 1
ATOM 796 C C . LEU A 1 98 ? -1.418 -20.594 -4.742 1 98 98 LEU A C 1
ATOM 798 O O . LEU A 1 98 ? -1.884 -21.172 -3.758 1 98 98 LEU A O 1
ATOM 802 N N . VAL A 1 99 ? -0.514 -19.641 -4.66 1 98.12 99 VAL A N 1
ATOM 803 C CA . VAL A 1 99 ? -0.076 -19.109 -3.377 1 98.12 99 VAL A CA 1
ATOM 804 C C . VAL A 1 99 ? -0.436 -17.625 -3.287 1 98.12 99 VAL A C 1
ATOM 806 O O . VAL A 1 99 ? -0.085 -16.828 -4.168 1 98.12 99 VAL A O 1
ATOM 809 N N . VAL A 1 100 ? -1.144 -17.266 -2.242 1 98 100 VAL A N 1
ATOM 810 C CA . VAL A 1 100 ? -1.562 -15.883 -2.004 1 98 100 VAL A CA 1
ATOM 811 C C . VAL A 1 100 ? -0.757 -15.289 -0.851 1 98 100 VAL A C 1
ATOM 813 O O . VAL A 1 100 ? -0.852 -15.758 0.286 1 98 100 VAL A O 1
ATOM 816 N N . TYR A 1 101 ? 0.03 -14.234 -1.183 1 96.25 101 TYR A N 1
ATOM 817 C CA . TYR A 1 101 ? 0.832 -13.555 -0.169 1 96.25 101 TYR A CA 1
ATOM 818 C C . TYR A 1 101 ? 0.295 -12.156 0.108 1 96.25 101 TYR A C 1
ATOM 820 O O . TYR A 1 101 ? -0.114 -11.445 -0.815 1 96.25 101 TYR A O 1
ATOM 828 N N . GLY A 1 102 ? 0.304 -11.734 1.337 1 91.5 102 GLY A N 1
ATOM 829 C CA . GLY A 1 102 ? 0.166 -10.336 1.714 1 91.5 102 GLY A CA 1
ATOM 830 C C . GLY A 1 102 ? -1.219 -9.781 1.44 1 91.5 102 GLY A C 1
ATOM 831 O O . GLY A 1 102 ? -1.355 -8.711 0.837 1 91.5 102 GLY A O 1
ATOM 832 N N . ILE A 1 103 ? -2.221 -10.336 1.841 1 89.62 103 ILE A N 1
ATOM 833 C CA . ILE A 1 103 ? -3.566 -9.867 1.538 1 89.62 103 ILE A CA 1
ATOM 834 C C . ILE A 1 103 ? -3.924 -8.703 2.459 1 89.62 103 ILE A C 1
ATOM 836 O O . ILE A 1 103 ? -4.598 -7.754 2.043 1 89.62 103 ILE A O 1
ATOM 840 N N . GLY A 1 104 ? -3.492 -8.742 3.711 1 88.69 104 GLY A N 1
ATOM 841 C CA . GLY A 1 104 ? -3.871 -7.723 4.676 1 88.69 104 GLY A CA 1
ATOM 842 C C . GLY A 1 104 ? -5.078 -8.109 5.508 1 88.69 104 GLY A C 1
ATOM 843 O O . GLY A 1 104 ? -5.539 -9.25 5.453 1 88.69 104 GLY A O 1
ATOM 844 N N . SER A 1 105 ? -5.543 -7.184 6.273 1 87.31 105 SER A N 1
ATOM 845 C CA . SER A 1 105 ? -6.676 -7.453 7.156 1 87.31 105 SER A CA 1
ATOM 846 C C . SER A 1 105 ? -8 -7.27 6.426 1 87.31 105 SER A C 1
ATOM 848 O O . SER A 1 105 ? -8.445 -6.137 6.207 1 87.31 105 SER A O 1
ATOM 850 N N . VAL A 1 106 ? -8.672 -8.336 6.215 1 93.19 106 VAL A N 1
ATOM 851 C CA . VAL A 1 106 ? -9.938 -8.305 5.492 1 93.19 106 VAL A CA 1
ATOM 852 C C . VAL A 1 106 ? -11.047 -7.805 6.418 1 93.19 106 VAL A C 1
ATOM 854 O O . VAL A 1 106 ? -12.109 -7.383 5.957 1 93.19 106 VAL A O 1
ATOM 857 N N . GLU A 1 107 ? -10.773 -7.879 7.633 1 89.62 107 GLU A N 1
ATOM 858 C CA . GLU A 1 107 ? -11.742 -7.367 8.594 1 89.62 107 GLU A CA 1
ATOM 859 C C . GLU A 1 107 ? -11.734 -5.844 8.625 1 89.62 107 GLU A C 1
ATOM 861 O O . GLU A 1 107 ? -12.789 -5.211 8.648 1 89.62 107 GLU A O 1
ATOM 866 N N . SER A 1 108 ? -10.625 -5.316 8.508 1 83.25 108 SER A N 1
ATOM 867 C CA . SER A 1 108 ? -10.453 -3.9 8.82 1 83.25 108 SER A CA 1
ATOM 868 C C . SER A 1 108 ? -10.609 -3.039 7.57 1 83.25 108 SER A C 1
ATOM 870 O O . SER A 1 108 ? -11.008 -1.879 7.656 1 83.25 108 SER A O 1
ATOM 872 N N . PHE A 1 109 ? -10.328 -3.697 6.375 1 85.19 109 PHE A N 1
ATOM 873 C CA . PHE A 1 109 ? -10.227 -2.799 5.23 1 85.19 109 PHE A CA 1
ATOM 874 C C . PHE A 1 109 ? -10.891 -3.406 4 1 85.19 109 PHE A C 1
ATOM 876 O O . PHE A 1 109 ? -10.93 -4.629 3.848 1 85.19 109 PHE A O 1
ATOM 883 N N . GLU A 1 110 ? -11.258 -2.537 3.131 1 90 110 GLU A N 1
ATOM 884 C CA . GLU A 1 110 ? -11.938 -2.963 1.912 1 90 110 GLU A CA 1
ATOM 885 C C . GLU A 1 110 ? -10.945 -3.459 0.869 1 90 110 GLU A C 1
ATOM 887 O O . GLU A 1 110 ? -11.211 -4.426 0.152 1 90 110 GLU A O 1
ATOM 892 N N . THR A 1 111 ? -9.844 -2.812 0.737 1 91.06 111 THR A N 1
ATOM 893 C CA . THR A 1 111 ? -8.859 -3.172 -0.285 1 91.06 111 THR A CA 1
ATOM 894 C C . THR A 1 111 ? -8.461 -4.637 -0.16 1 91.06 111 THR A C 1
ATOM 896 O O . THR A 1 111 ? -8.57 -5.402 -1.122 1 91.06 111 THR A O 1
ATOM 899 N N . PRO A 1 112 ? -8.094 -5.098 1.023 1 93.81 112 PRO A N 1
ATOM 900 C CA . PRO A 1 112 ? -7.812 -6.527 1.182 1 93.81 112 PRO A CA 1
ATOM 901 C C . PRO A 1 112 ? -9.016 -7.406 0.835 1 93.81 112 PRO A C 1
ATOM 903 O O . PRO A 1 112 ? -8.852 -8.484 0.26 1 93.81 112 PRO A O 1
ATOM 906 N N . ARG A 1 113 ? -10.18 -6.98 1.155 1 95.88 113 ARG A N 1
ATOM 907 C CA . ARG A 1 113 ? -11.367 -7.758 0.837 1 95.88 113 ARG A CA 1
ATOM 908 C C . ARG A 1 113 ? -11.547 -7.902 -0.671 1 95.88 113 ARG A C 1
ATOM 910 O O . ARG A 1 113 ? -11.891 -8.977 -1.162 1 95.88 113 ARG A O 1
ATOM 917 N N . LEU A 1 114 ? -11.297 -6.836 -1.35 1 94.56 114 LEU A N 1
ATOM 918 C CA . LEU A 1 114 ? -11.383 -6.883 -2.805 1 94.56 114 LEU A CA 1
ATOM 919 C C . LEU A 1 114 ? -10.297 -7.777 -3.389 1 94.56 114 LEU A C 1
ATOM 921 O O . LEU A 1 114 ? -10.547 -8.531 -4.332 1 94.56 114 LEU A O 1
ATOM 925 N N . GLN A 1 115 ? -9.141 -7.742 -2.832 1 95.88 115 GLN A N 1
ATOM 926 C CA . GLN A 1 115 ? -8.023 -8.531 -3.328 1 95.88 115 GLN A CA 1
ATOM 927 C C . GLN A 1 115 ? -8.258 -10.023 -3.104 1 95.88 115 GLN A C 1
ATOM 929 O O . GLN A 1 115 ? -8.055 -10.828 -4.012 1 95.88 115 GLN A O 1
ATOM 934 N N . ILE A 1 116 ? -8.758 -10.359 -1.919 1 97.75 116 ILE A N 1
ATOM 935 C CA . ILE A 1 116 ? -9.039 -11.773 -1.677 1 97.75 116 ILE A CA 1
ATOM 936 C C . ILE A 1 116 ? -10.219 -12.219 -2.543 1 97.75 116 ILE A C 1
ATOM 938 O O . ILE A 1 116 ? -10.266 -13.367 -2.994 1 97.75 116 ILE A O 1
ATOM 942 N N . SER A 1 117 ? -11.117 -11.32 -2.773 1 97.25 117 SER A N 1
ATOM 943 C CA . SER A 1 117 ? -12.234 -11.641 -3.662 1 97.25 117 SER A CA 1
ATOM 944 C C . SER A 1 117 ? -11.742 -11.984 -5.066 1 97.25 117 SER A C 1
ATOM 946 O O . SER A 1 117 ? -12.242 -12.914 -5.695 1 97.25 117 SER A O 1
ATOM 948 N N . LEU A 1 118 ? -10.797 -11.234 -5.555 1 96.75 118 LEU A N 1
ATOM 949 C CA . LEU A 1 118 ? -10.227 -11.539 -6.867 1 96.75 118 LEU A CA 1
ATOM 950 C C . LEU A 1 118 ? -9.539 -12.898 -6.859 1 96.75 118 LEU A C 1
ATOM 952 O O . LEU A 1 118 ? -9.641 -13.656 -7.828 1 96.75 118 LEU A O 1
ATOM 956 N N . ALA A 1 119 ? -8.867 -13.219 -5.781 1 97.06 119 ALA A N 1
ATOM 957 C CA . ALA A 1 119 ? -8.242 -14.531 -5.645 1 97.06 119 ALA A CA 1
ATOM 958 C C . ALA A 1 119 ? -9.281 -15.641 -5.688 1 97.06 119 ALA A C 1
ATOM 960 O O . ALA A 1 119 ? -9.055 -16.688 -6.316 1 97.06 119 ALA A O 1
ATOM 961 N N . VAL A 1 120 ? -10.375 -15.422 -5.016 1 96.81 120 VAL A N 1
ATOM 962 C CA . VAL A 1 120 ? -11.453 -16.406 -5.016 1 96.81 120 VAL A CA 1
ATOM 963 C C . VAL A 1 120 ? -11.984 -16.578 -6.434 1 96.81 120 VAL A C 1
ATOM 965 O O . VAL A 1 120 ? -12.219 -17.719 -6.875 1 96.81 120 VAL A O 1
ATOM 968 N N . LEU A 1 121 ? -12.148 -15.523 -7.117 1 95.5 121 LEU A N 1
ATOM 969 C CA . LEU A 1 121 ? -12.648 -15.594 -8.484 1 95.5 121 LEU A CA 1
ATOM 970 C C . LEU A 1 121 ? -11.641 -16.281 -9.398 1 95.5 121 LEU A C 1
ATOM 972 O O . LEU A 1 121 ? -12.023 -17.031 -10.305 1 95.5 121 LEU A O 1
ATOM 976 N N . LEU A 1 122 ? -10.414 -16.031 -9.188 1 95.5 122 LEU A N 1
ATOM 977 C CA . LEU A 1 122 ? -9.352 -16.734 -9.906 1 95.5 122 LEU A CA 1
ATOM 978 C C . LEU A 1 122 ? -9.414 -18.234 -9.641 1 95.5 122 LEU A C 1
ATOM 980 O O . LEU A 1 122 ? -9.297 -19.031 -10.562 1 95.5 122 LEU A O 1
ATOM 984 N N . LEU A 1 123 ? -9.609 -18.547 -8.43 1 95.19 123 LEU A N 1
ATOM 985 C CA . LEU A 1 123 ? -9.742 -19.938 -8.031 1 95.19 123 LEU A CA 1
ATOM 986 C C . LEU A 1 123 ? -10.914 -20.594 -8.742 1 95.19 123 LEU A C 1
ATOM 988 O O . LEU A 1 123 ? -10.797 -21.734 -9.227 1 95.19 123 LEU A O 1
ATOM 992 N N . ARG A 1 124 ? -11.961 -19.906 -8.82 1 93.38 124 ARG A N 1
ATOM 993 C CA . ARG A 1 124 ? -13.148 -20.453 -9.477 1 93.38 124 ARG A CA 1
ATOM 994 C C . ARG A 1 124 ? -12.922 -20.625 -10.969 1 93.38 124 ARG A C 1
ATOM 996 O O . ARG A 1 124 ? -13.367 -21.609 -11.562 1 93.38 124 ARG A O 1
ATOM 1003 N N . GLU A 1 125 ? -12.266 -19.719 -11.531 1 94.44 125 GLU A N 1
ATOM 1004 C CA . GLU A 1 125 ? -12.031 -19.734 -12.969 1 94.44 125 GLU A CA 1
ATOM 1005 C C . GLU A 1 125 ? -11.023 -20.812 -13.344 1 94.44 125 GLU A C 1
ATOM 1007 O O . GLU A 1 125 ? -11.188 -21.516 -14.352 1 94.44 125 GLU A O 1
ATOM 1012 N N . LEU A 1 126 ? -9.992 -20.969 -12.5 1 94 126 LEU A N 1
ATOM 1013 C CA . LEU A 1 126 ? -8.883 -21.859 -12.828 1 94 126 LEU A CA 1
ATOM 1014 C C . LEU A 1 126 ? -8.938 -23.141 -11.992 1 94 126 LEU A C 1
ATOM 1016 O O . LEU A 1 126 ? -8 -23.938 -12.016 1 94 126 LEU A O 1
ATOM 1020 N N . GLY A 1 127 ? -9.953 -23.359 -11.266 1 86.25 127 GLY A N 1
ATOM 1021 C CA . GLY A 1 127 ? -10.055 -24.344 -10.195 1 86.25 127 GLY A CA 1
ATOM 1022 C C . GLY A 1 127 ? -9.695 -25.75 -10.648 1 86.25 127 GLY A C 1
ATOM 1023 O O . GLY A 1 127 ? -9.016 -26.484 -9.93 1 86.25 127 GLY A O 1
ATOM 1024 N N . ASP A 1 128 ? -9.945 -26.141 -11.844 1 90.75 128 ASP A N 1
ATOM 1025 C CA . ASP A 1 128 ? -9.633 -27.484 -12.32 1 90.75 128 ASP A CA 1
ATOM 1026 C C . ASP A 1 128 ? -8.133 -27.688 -12.469 1 90.75 128 ASP A C 1
ATOM 1028 O O . ASP A 1 128 ? -7.637 -28.812 -12.438 1 90.75 128 ASP A O 1
ATOM 1032 N N . ARG A 1 129 ? -7.461 -26.625 -12.578 1 95.44 129 ARG A N 1
ATOM 1033 C CA . ARG A 1 129 ? -6.02 -26.688 -12.82 1 95.44 129 ARG A CA 1
ATOM 1034 C C . ARG A 1 129 ? -5.242 -26.5 -11.516 1 95.44 129 ARG A C 1
ATOM 1036 O O . ARG A 1 129 ? -4.031 -26.734 -11.477 1 95.44 129 ARG A O 1
ATOM 1043 N N . ILE A 1 130 ? -5.91 -26.156 -10.438 1 96.5 130 ILE A N 1
ATOM 1044 C CA . ILE A 1 130 ? -5.215 -25.781 -9.219 1 96.5 130 ILE A CA 1
ATOM 1045 C C . ILE A 1 130 ? -5.07 -27 -8.305 1 96.5 130 ILE A C 1
ATOM 1047 O O . ILE A 1 130 ? -6.07 -27.609 -7.91 1 96.5 130 ILE A O 1
ATOM 1051 N N . LEU A 1 131 ? -3.857 -27.328 -7.996 1 96.06 131 LEU A N 1
ATOM 1052 C CA . LEU A 1 131 ? -3.527 -28.469 -7.145 1 96.06 131 LEU A CA 1
ATOM 1053 C C . LEU A 1 131 ? -3.777 -28.141 -5.68 1 96.06 131 LEU A C 1
ATOM 1055 O O . LEU A 1 131 ? -4.273 -28.984 -4.926 1 96.06 131 LEU A O 1
ATOM 1059 N N . SER A 1 132 ? -3.359 -26.969 -5.305 1 96.38 132 SER A N 1
ATOM 1060 C CA . SER A 1 132 ? -3.543 -26.484 -3.943 1 96.38 132 SER A CA 1
ATOM 1061 C C . SER A 1 132 ? -3.555 -24.953 -3.896 1 96.38 132 SER A C 1
ATOM 1063 O O . SER A 1 132 ? -3.016 -24.297 -4.789 1 96.38 132 SER A O 1
ATOM 1065 N N . VAL A 1 133 ? -4.23 -24.484 -2.91 1 97.31 133 VAL A N 1
ATOM 1066 C CA . VAL A 1 133 ? -4.328 -23.047 -2.721 1 97.31 133 VAL A CA 1
ATOM 1067 C C . VAL A 1 133 ? -3.932 -22.688 -1.292 1 97.31 133 VAL A C 1
ATOM 1069 O O . VAL A 1 133 ? -4.516 -23.188 -0.332 1 97.31 133 VAL A O 1
ATOM 1072 N N . GLN A 1 134 ? -2.904 -21.859 -1.182 1 97.88 134 GLN A N 1
ATOM 1073 C CA . GLN A 1 134 ? -2.4 -21.453 0.124 1 97.88 134 GLN A CA 1
ATOM 1074 C C . GLN A 1 134 ? -2.406 -19.938 0.26 1 97.88 134 GLN A C 1
ATOM 1076 O O . GLN A 1 134 ? -2.281 -19.219 -0.735 1 97.88 134 GLN A O 1
ATOM 1081 N N . VAL A 1 135 ? -2.639 -19.469 1.502 1 97.94 135 VAL A N 1
ATOM 1082 C CA . VAL A 1 135 ? -2.631 -18.031 1.775 1 97.94 135 VAL A CA 1
ATOM 1083 C C . VAL A 1 135 ? -1.79 -17.75 3.018 1 97.94 135 VAL A C 1
ATOM 1085 O O . VAL A 1 135 ? -1.768 -18.562 3.957 1 97.94 135 VAL A O 1
ATOM 1088 N N . PHE A 1 136 ? -1.077 -16.609 2.936 1 96.69 136 PHE A N 1
ATOM 1089 C CA . PHE A 1 136 ? -0.322 -16.203 4.113 1 96.69 136 PHE A CA 1
ATOM 1090 C C . PHE A 1 136 ? -0.219 -14.688 4.195 1 96.69 136 PHE A C 1
ATOM 1092 O O . PHE A 1 136 ? 0.104 -14.031 3.205 1 96.69 136 PHE A O 1
ATOM 1099 N N . ASP A 1 137 ? -0.443 -14.234 5.297 1 93.38 137 ASP A N 1
ATOM 1100 C CA . ASP A 1 137 ? -0.186 -12.867 5.75 1 93.38 137 ASP A CA 1
ATOM 1101 C C . ASP A 1 137 ? -0.004 -12.82 7.266 1 93.38 137 ASP A C 1
ATOM 1103 O O . ASP A 1 137 ? -0.885 -13.242 8.016 1 93.38 137 ASP A O 1
ATOM 1107 N N . PRO A 1 138 ? 1.094 -12.305 7.684 1 88.69 138 PRO A N 1
ATOM 1108 C CA . PRO A 1 138 ? 1.371 -12.336 9.125 1 88.69 138 PRO A CA 1
ATOM 1109 C C . PRO A 1 138 ? 0.372 -11.516 9.938 1 88.69 138 PRO A C 1
ATOM 1111 O O . PRO A 1 138 ? 0.291 -11.672 11.156 1 88.69 138 PRO A O 1
ATOM 1114 N N . VAL A 1 139 ? -0.427 -10.688 9.32 1 85.81 139 VAL A N 1
ATOM 1115 C CA . VAL A 1 139 ? -1.323 -9.805 10.055 1 85.81 139 VAL A CA 1
ATOM 1116 C C . VAL A 1 139 ? -2.664 -10.5 10.281 1 85.81 139 VAL A C 1
ATOM 1118 O O . VAL A 1 139 ? -3.508 -10.008 11.039 1 85.81 139 VAL A O 1
ATOM 1121 N N . LEU A 1 140 ? -2.867 -11.68 9.758 1 91.69 140 LEU A N 1
ATOM 1122 C CA . LEU A 1 140 ? -4.152 -12.367 9.852 1 91.69 140 LEU A CA 1
ATOM 1123 C C . LEU A 1 140 ? -4.457 -12.75 11.297 1 91.69 140 LEU A C 1
ATOM 1125 O O . LEU A 1 140 ? -3.592 -13.273 12 1 91.69 140 LEU A O 1
ATOM 1129 N N . SER A 1 141 ? -5.629 -12.5 11.688 1 91.81 141 SER A N 1
ATOM 1130 C CA . SER A 1 141 ? -6.117 -12.953 12.992 1 91.81 141 SER A CA 1
ATOM 1131 C C . SER A 1 141 ? -6.688 -14.359 12.906 1 91.81 141 SER A C 1
ATOM 1133 O O . SER A 1 141 ? -6.855 -14.906 11.812 1 91.81 141 SER A O 1
ATOM 1135 N N . SER A 1 142 ? -7.012 -14.883 14.055 1 95.25 142 SER A N 1
ATOM 1136 C CA . SER A 1 142 ? -7.594 -16.219 14.094 1 95.25 142 SER A CA 1
ATOM 1137 C C . SER A 1 142 ? -8.93 -16.266 13.359 1 95.25 142 SER A C 1
ATOM 1139 O O . SER A 1 142 ? -9.203 -17.203 12.609 1 95.25 142 SER A O 1
ATOM 1141 N N . ALA A 1 143 ? -9.711 -15.219 13.523 1 95.81 143 ALA A N 1
ATOM 1142 C CA . ALA A 1 143 ? -11.008 -15.156 12.844 1 95.81 143 ALA A CA 1
ATOM 1143 C C . ALA A 1 143 ? -10.828 -15.055 11.336 1 95.81 143 ALA A C 1
ATOM 1145 O O . ALA A 1 143 ? -11.586 -15.656 10.57 1 95.81 143 ALA A O 1
ATOM 1146 N N . GLU A 1 144 ? -9.859 -14.328 10.945 1 96.44 144 GLU A N 1
ATOM 1147 C CA . GLU A 1 144 ? -9.586 -14.188 9.516 1 96.44 144 GLU A CA 1
ATOM 1148 C C . GLU A 1 144 ? -9.062 -15.5 8.93 1 96.44 144 GLU A C 1
ATOM 1150 O O . GLU A 1 144 ? -9.422 -15.867 7.812 1 96.44 144 GLU A O 1
ATOM 1155 N N . CYS A 1 145 ? -8.242 -16.203 9.672 1 96.56 145 CYS A N 1
ATOM 1156 C CA . CYS A 1 145 ? -7.766 -17.5 9.234 1 96.56 145 CYS A CA 1
ATOM 1157 C C . CYS A 1 145 ? -8.93 -18.469 9.039 1 96.56 145 CYS A C 1
ATOM 1159 O O . CYS A 1 145 ? -9 -19.172 8.031 1 96.56 145 CYS A O 1
ATOM 1161 N N . ASP A 1 146 ? -9.797 -18.469 9.992 1 96.38 146 ASP A N 1
ATOM 1162 C CA . ASP A 1 146 ? -10.977 -19.312 9.883 1 96.38 146 ASP A CA 1
ATOM 1163 C C . ASP A 1 146 ? -11.781 -18.984 8.625 1 96.38 146 ASP A C 1
ATOM 1165 O O . ASP A 1 146 ? -12.227 -19.891 7.918 1 96.38 146 ASP A O 1
ATOM 1169 N N . THR A 1 147 ? -11.906 -17.734 8.422 1 96.56 147 THR A N 1
ATOM 1170 C CA . THR A 1 147 ? -12.664 -17.281 7.258 1 96.56 147 THR A CA 1
ATOM 1171 C C . THR A 1 147 ? -11.977 -17.719 5.965 1 96.56 147 THR A C 1
ATOM 1173 O O . THR A 1 147 ? -12.641 -18.156 5.02 1 96.56 147 THR A O 1
ATOM 1176 N N . MET A 1 148 ? -10.648 -17.594 5.922 1 96.88 148 MET A N 1
ATOM 1177 C CA . MET A 1 148 ? -9.898 -18.016 4.742 1 96.88 148 MET A CA 1
ATOM 1178 C C . MET A 1 148 ? -10.102 -19.5 4.469 1 96.88 148 MET A C 1
ATOM 1180 O O . MET A 1 148 ? -10.289 -19.906 3.318 1 96.88 148 MET A O 1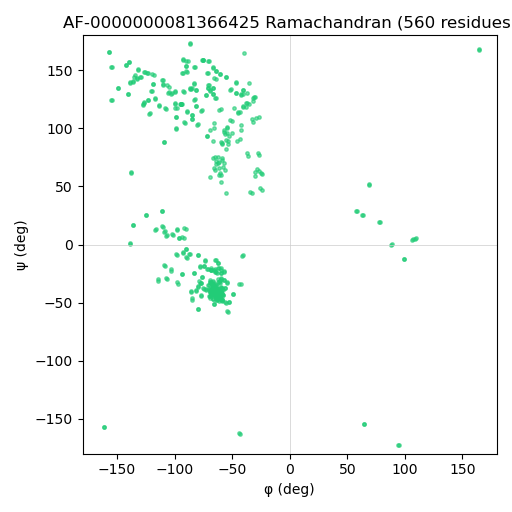
ATOM 1184 N N . GLU A 1 149 ? -10.102 -20.281 5.5 1 96.56 149 GLU A N 1
ATOM 1185 C CA . GLU A 1 149 ? -10.305 -21.719 5.355 1 96.56 149 GLU A CA 1
ATOM 1186 C C . GLU A 1 149 ? -11.703 -22.031 4.824 1 96.56 149 GLU A C 1
ATOM 1188 O O . GLU A 1 149 ? -11.867 -22.922 3.988 1 96.56 149 GLU A O 1
ATOM 1193 N N . GLU A 1 150 ? -12.609 -21.281 5.246 1 95.5 150 GLU A N 1
ATOM 1194 C CA . GLU A 1 150 ? -13.977 -21.453 4.766 1 95.5 150 GLU A CA 1
ATOM 1195 C C . GLU A 1 150 ? -14.094 -21.109 3.281 1 95.5 150 GLU A C 1
ATOM 1197 O O . GLU A 1 150 ? -14.93 -21.672 2.572 1 95.5 150 GLU A O 1
ATOM 1202 N N . LEU A 1 151 ? -13.297 -20.203 2.863 1 95.12 151 LEU A N 1
ATOM 1203 C CA . LEU A 1 151 ? -13.32 -19.766 1.472 1 95.12 151 LEU A CA 1
ATOM 1204 C C . LEU A 1 151 ? -12.57 -20.75 0.581 1 95.12 151 LEU A C 1
ATOM 1206 O O . LEU A 1 151 ? -12.562 -20.609 -0.644 1 95.12 151 LEU A O 1
ATOM 1210 N N . GLY A 1 152 ? -11.852 -21.75 1.2 1 93.94 152 GLY A N 1
ATOM 1211 C CA . GLY A 1 152 ? -11.188 -22.781 0.432 1 93.94 152 GLY A CA 1
ATOM 1212 C C . GLY A 1 152 ? -9.672 -22.656 0.436 1 93.94 152 GLY A C 1
ATOM 1213 O O . GLY A 1 152 ? -8.977 -23.422 -0.23 1 93.94 152 GLY A O 1
ATOM 1214 N N . PHE A 1 153 ? -9.164 -21.734 1.168 1 96.88 153 PHE A N 1
ATOM 1215 C CA . PHE A 1 153 ? -7.719 -21.562 1.242 1 96.88 153 PHE A CA 1
ATOM 1216 C C . PHE A 1 153 ? -7.141 -22.359 2.412 1 96.88 153 PHE A C 1
ATOM 1218 O O . PHE A 1 153 ? -7.801 -22.531 3.439 1 96.88 153 PHE A O 1
ATOM 1225 N N . SER A 1 154 ? -5.961 -22.812 2.225 1 97.56 154 SER A N 1
ATOM 1226 C CA . SER A 1 154 ? -5.172 -23.328 3.34 1 97.56 154 SER A CA 1
ATOM 1227 C C . SER A 1 154 ? -4.246 -22.25 3.896 1 97.56 154 SER A C 1
ATOM 1229 O O . SER A 1 154 ? -3.389 -21.719 3.178 1 97.56 154 SER A O 1
ATOM 1231 N N . VAL A 1 155 ? -4.395 -21.938 5.16 1 97.44 155 VAL A N 1
ATOM 1232 C CA . VAL A 1 155 ? -3.553 -20.922 5.77 1 97.44 155 VAL A CA 1
ATOM 1233 C C . VAL A 1 155 ? -2.217 -21.531 6.188 1 97.44 155 VAL A C 1
ATOM 1235 O O . VAL A 1 155 ? -2.182 -22.516 6.926 1 97.44 155 VAL A O 1
ATOM 1238 N N . MET A 1 156 ? -1.176 -20.922 5.699 1 96.31 156 MET A N 1
ATOM 1239 C CA . MET A 1 156 ? 0.153 -21.422 6.051 1 96.31 156 MET A CA 1
ATOM 1240 C C . MET A 1 156 ? 0.485 -21.109 7.508 1 96.31 156 MET A C 1
ATOM 1242 O O . MET A 1 156 ? 0.163 -20.016 7.996 1 96.31 156 MET A O 1
ATOM 1246 N N . ARG A 1 157 ? 1.212 -21.953 8.117 1 94.12 157 ARG A N 1
ATOM 1247 C CA . ARG A 1 157 ? 1.525 -21.797 9.539 1 94.12 157 ARG A CA 1
ATOM 1248 C C . ARG A 1 157 ? 2.984 -21.406 9.734 1 94.12 157 ARG A C 1
ATOM 1250 O O . ARG A 1 157 ? 3.502 -21.469 10.852 1 94.12 157 ARG A O 1
ATOM 1257 N N . ALA A 1 158 ? 3.623 -21.047 8.656 1 93.5 158 ALA A N 1
ATOM 1258 C CA . ALA A 1 158 ? 5 -20.578 8.719 1 93.5 158 ALA A CA 1
ATOM 1259 C C . ALA A 1 158 ? 5.199 -19.344 7.832 1 93.5 158 ALA A C 1
ATOM 1261 O O . ALA A 1 158 ? 4.602 -19.25 6.758 1 93.5 158 ALA A O 1
ATOM 1262 N N . ASP A 1 159 ? 5.945 -18.484 8.367 1 91.88 159 ASP A N 1
ATOM 1263 C CA . ASP A 1 159 ? 6.387 -17.344 7.574 1 91.88 159 ASP A CA 1
ATOM 1264 C C . ASP A 1 159 ? 7.633 -17.688 6.762 1 91.88 159 ASP A C 1
ATOM 1266 O O . ASP A 1 159 ? 8.734 -17.75 7.305 1 91.88 159 ASP A O 1
ATOM 1270 N N . GLU A 1 160 ? 7.441 -17.812 5.5 1 93.38 160 GLU A N 1
ATOM 1271 C CA . GLU A 1 160 ? 8.547 -18.156 4.609 1 93.38 160 GLU A CA 1
ATOM 1272 C C . GLU A 1 160 ? 9.297 -16.906 4.148 1 93.38 160 GLU A C 1
ATOM 1274 O O . GLU A 1 160 ? 10.312 -17.016 3.461 1 93.38 160 GLU A O 1
ATOM 1279 N N . ARG A 1 161 ? 8.773 -15.742 4.461 1 88.06 161 ARG A N 1
ATOM 1280 C CA . ARG A 1 161 ? 9.367 -14.461 4.121 1 88.06 161 ARG A CA 1
ATOM 1281 C C . ARG A 1 161 ? 9.562 -14.32 2.615 1 88.06 161 ARG A C 1
ATOM 1283 O O . ARG A 1 161 ? 10.57 -13.789 2.156 1 88.06 161 ARG A O 1
ATOM 1290 N N . GLY A 1 162 ? 8.656 -15.016 1.881 1 92.31 162 GLY A N 1
ATOM 1291 C CA . GLY A 1 162 ? 8.68 -14.914 0.43 1 92.31 162 GLY A CA 1
ATOM 1292 C C . GLY A 1 162 ? 9.773 -15.766 -0.206 1 92.31 162 GLY A C 1
ATOM 1293 O O . GLY A 1 162 ? 10.125 -15.555 -1.367 1 92.31 162 GLY A O 1
ATOM 1294 N N . ARG A 1 163 ? 10.273 -16.703 0.458 1 94.69 163 ARG A N 1
ATOM 1295 C CA . ARG A 1 163 ? 11.422 -17.453 -0.057 1 94.69 163 ARG A CA 1
ATOM 1296 C C . ARG A 1 163 ? 11.031 -18.875 -0.43 1 94.69 163 ARG A C 1
ATOM 1298 O O . ARG A 1 163 ? 11.844 -19.797 -0.333 1 94.69 163 ARG A O 1
ATOM 1305 N N . ARG A 1 164 ? 9.812 -19.031 -0.806 1 94.81 164 ARG A N 1
ATOM 1306 C CA . ARG A 1 164 ? 9.359 -20.359 -1.235 1 94.81 164 ARG A CA 1
ATOM 1307 C C . ARG A 1 164 ? 10.086 -20.797 -2.498 1 94.81 164 ARG A C 1
ATOM 1309 O O . ARG A 1 164 ? 10.125 -20.062 -3.49 1 94.81 164 ARG A O 1
ATOM 1316 N N . GLU A 1 165 ? 10.641 -21.938 -2.375 1 95.81 165 GLU A N 1
ATOM 1317 C CA . GLU A 1 165 ? 11.227 -22.531 -3.574 1 95.81 165 GLU A CA 1
ATOM 1318 C C . GLU A 1 165 ? 10.164 -23.203 -4.43 1 95.81 165 GLU A C 1
ATOM 1320 O O . GLU A 1 165 ? 9.383 -24.016 -3.928 1 95.81 165 GLU A O 1
ATOM 1325 N N . VAL A 1 166 ? 10.188 -22.953 -5.637 1 96.88 166 VAL A N 1
ATOM 1326 C CA . VAL A 1 166 ? 9.195 -23.484 -6.559 1 96.88 166 VAL A CA 1
ATOM 1327 C C . VAL A 1 166 ? 9.672 -24.812 -7.129 1 96.88 166 VAL A C 1
ATOM 1329 O O . VAL A 1 166 ? 10.578 -24.844 -7.973 1 96.88 166 VAL A O 1
ATOM 1332 N N . LYS A 1 167 ? 9.133 -25.859 -6.68 1 95.06 167 LYS A N 1
ATOM 1333 C CA . LYS A 1 167 ? 9.406 -27.203 -7.191 1 95.06 167 LYS A CA 1
ATOM 1334 C C . LYS A 1 167 ? 8.344 -27.641 -8.195 1 95.06 167 LYS A C 1
ATOM 1336 O O . LYS A 1 167 ? 8.633 -28.422 -9.109 1 95.06 167 LYS A O 1
ATOM 1341 N N . VAL A 1 168 ? 7.172 -27.203 -7.953 1 96.56 168 VAL A N 1
ATOM 1342 C CA . VAL A 1 168 ? 6.02 -27.406 -8.82 1 96.56 168 VAL A CA 1
ATOM 1343 C C . VAL A 1 168 ? 5.492 -26.062 -9.32 1 96.56 168 VAL A C 1
ATOM 1345 O O . VAL A 1 168 ? 5.574 -25.062 -8.617 1 96.56 168 VAL A O 1
ATOM 1348 N N . ALA A 1 169 ? 4.996 -26.109 -10.547 1 98.12 169 ALA A N 1
ATOM 1349 C CA . ALA A 1 169 ? 4.461 -24.891 -11.141 1 98.12 169 ALA A CA 1
ATOM 1350 C C . ALA A 1 169 ? 3.551 -24.156 -10.164 1 98.12 169 ALA A C 1
ATOM 1352 O O . ALA A 1 169 ? 2.672 -24.766 -9.547 1 98.12 169 ALA A O 1
ATOM 1353 N N . THR A 1 170 ? 3.814 -22.828 -10.016 1 98.62 170 THR A N 1
ATOM 1354 C CA . THR A 1 170 ? 3.107 -22.078 -8.984 1 98.62 170 THR A CA 1
ATOM 1355 C C . THR A 1 170 ? 2.734 -20.688 -9.492 1 98.62 170 THR A C 1
ATOM 1357 O O . THR A 1 170 ? 3.564 -20 -10.086 1 98.62 170 THR A O 1
ATOM 1360 N N . LEU A 1 171 ? 1.505 -20.344 -9.336 1 98.56 171 LEU A N 1
ATOM 1361 C CA . LEU A 1 171 ? 1.045 -18.969 -9.516 1 98.56 171 LEU A CA 1
ATOM 1362 C C . LEU A 1 171 ? 1.025 -18.219 -8.188 1 98.56 171 LEU A C 1
ATOM 1364 O O . LEU A 1 171 ? 0.373 -18.656 -7.234 1 98.56 171 LEU A O 1
ATOM 1368 N N . PHE A 1 172 ? 1.776 -17.125 -8.125 1 98.56 172 PHE A N 1
ATOM 1369 C CA . PHE A 1 172 ? 1.784 -16.281 -6.93 1 98.56 172 PHE A CA 1
ATOM 1370 C C . PHE A 1 172 ? 0.88 -15.07 -7.117 1 98.56 172 PHE A C 1
ATOM 1372 O O . PHE A 1 172 ? 1.027 -14.328 -8.086 1 98.56 172 PHE A O 1
ATOM 1379 N N . PHE A 1 173 ? -0.059 -14.953 -6.289 1 98.25 173 PHE A N 1
ATOM 1380 C CA . PHE A 1 173 ? -0.89 -13.758 -6.188 1 98.25 173 PHE A CA 1
ATOM 1381 C C . PHE A 1 173 ? -0.415 -12.859 -5.055 1 98.25 173 PHE A C 1
ATOM 1383 O O . PHE A 1 173 ? -0.596 -13.188 -3.879 1 98.25 173 PHE A O 1
ATOM 1390 N N . MET A 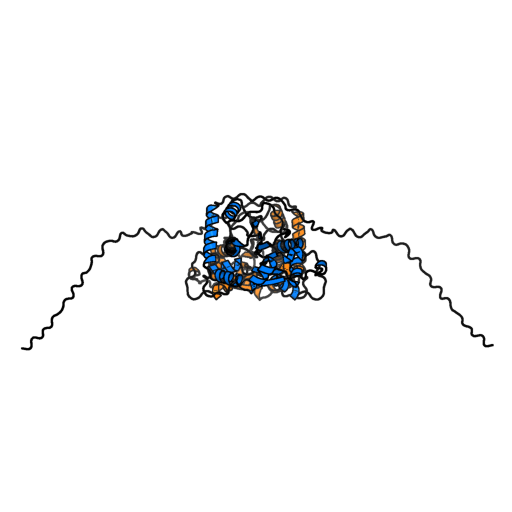1 174 ? 0.211 -11.625 -5.387 1 97.12 174 MET A N 1
ATOM 1391 C CA . MET A 1 174 ? 0.931 -10.797 -4.43 1 97.12 174 MET A CA 1
ATOM 1392 C C . MET A 1 174 ? 0.6 -9.32 -4.629 1 97.12 174 MET A C 1
ATOM 1394 O O . MET A 1 174 ? 1.498 -8.5 -4.812 1 97.12 174 MET A O 1
ATOM 1398 N N . PRO A 1 175 ? -0.625 -8.961 -4.457 1 94.94 175 PRO A N 1
ATOM 1399 C CA . PRO A 1 175 ? -0.972 -7.559 -4.688 1 94.94 175 PRO A CA 1
ATOM 1400 C C . PRO A 1 175 ? -0.451 -6.633 -3.588 1 94.94 175 PRO A C 1
ATOM 1402 O O . PRO A 1 175 ? -0.625 -6.918 -2.4 1 94.94 175 PRO A O 1
ATOM 1405 N N . HIS A 1 176 ? 0.231 -5.609 -4.023 1 88.38 176 HIS A N 1
ATOM 1406 C CA . HIS A 1 176 ? 0.629 -4.496 -3.174 1 88.38 176 HIS A CA 1
ATOM 1407 C C . HIS A 1 176 ? 1.574 -4.953 -2.068 1 88.38 176 HIS A C 1
ATOM 1409 O O . HIS A 1 176 ? 1.551 -4.41 -0.96 1 88.38 176 HIS A O 1
ATOM 1415 N N . CYS A 1 177 ? 2.283 -6.031 -2.285 1 91.38 177 CYS A N 1
ATOM 1416 C CA . CYS A 1 177 ? 3.268 -6.512 -1.32 1 91.38 177 CYS A CA 1
ATOM 1417 C C . CYS A 1 177 ? 4.531 -5.656 -1.359 1 91.38 177 CYS A C 1
ATOM 1419 O O . CYS A 1 177 ? 4.793 -4.973 -2.35 1 91.38 177 CYS A O 1
ATOM 1421 N N . GLU A 1 178 ? 5.227 -5.727 -0.29 1 86.62 178 GLU A N 1
ATOM 1422 C CA . GLU A 1 178 ? 6.48 -4.98 -0.195 1 86.62 178 GLU A CA 1
ATOM 1423 C C . GLU A 1 178 ? 7.496 -5.484 -1.216 1 86.62 178 GLU A C 1
ATOM 1425 O O . GLU A 1 178 ? 7.52 -6.672 -1.543 1 86.62 178 GLU A O 1
ATOM 1430 N N . LEU A 1 179 ? 8.32 -4.609 -1.649 1 87.06 179 LEU A N 1
ATOM 1431 C CA . LEU A 1 179 ? 9.359 -4.914 -2.623 1 87.06 179 LEU A CA 1
ATOM 1432 C C . LEU A 1 179 ? 10.258 -6.047 -2.125 1 87.06 179 LEU A C 1
ATOM 1434 O O . LEU A 1 179 ? 10.688 -6.895 -2.91 1 87.06 179 LEU A O 1
ATOM 1438 N N . GLN A 1 180 ? 10.523 -6.047 -0.878 1 86.94 180 GLN A N 1
ATOM 1439 C CA . GLN A 1 180 ? 11.391 -7.062 -0.286 1 86.94 180 GLN A CA 1
ATOM 1440 C C . GLN A 1 180 ? 10.828 -8.461 -0.512 1 86.94 180 GLN A C 1
ATOM 1442 O O . GLN A 1 180 ? 11.586 -9.422 -0.699 1 86.94 180 GLN A O 1
ATOM 1447 N N . LEU A 1 181 ? 9.555 -8.586 -0.444 1 91.69 181 LEU A N 1
ATOM 1448 C CA . LEU A 1 181 ? 8.938 -9.891 -0.654 1 91.69 181 LEU A CA 1
ATOM 1449 C C . LEU A 1 181 ? 9.164 -10.383 -2.08 1 91.69 181 LEU A C 1
ATOM 1451 O O . LEU A 1 181 ? 9.453 -11.555 -2.299 1 91.69 181 LEU A O 1
ATOM 1455 N N . TYR A 1 182 ? 9.055 -9.523 -3.059 1 93.12 182 TYR A N 1
ATOM 1456 C CA . TYR A 1 182 ? 9.328 -9.867 -4.449 1 93.12 182 TYR A CA 1
ATOM 1457 C C . TYR A 1 182 ? 10.789 -10.266 -4.629 1 93.12 182 TYR A C 1
ATOM 1459 O O . TYR A 1 182 ? 11.094 -11.266 -5.285 1 93.12 182 TYR A O 1
ATOM 1467 N N . ASP A 1 183 ? 11.633 -9.484 -4.02 1 90.88 183 ASP A N 1
ATOM 1468 C CA . ASP A 1 183 ? 13.062 -9.766 -4.105 1 90.88 183 ASP A CA 1
ATOM 1469 C C . ASP A 1 183 ? 13.383 -11.141 -3.533 1 90.88 183 ASP A C 1
ATOM 1471 O O . ASP A 1 183 ? 14.133 -11.914 -4.137 1 90.88 183 ASP A O 1
ATOM 1475 N N . SER A 1 184 ? 12.828 -11.383 -2.379 1 92.62 184 SER A N 1
ATOM 1476 C CA . SER A 1 184 ? 13.07 -12.664 -1.715 1 92.62 184 SER A CA 1
ATOM 1477 C C . SER A 1 184 ? 12.57 -13.828 -2.562 1 92.62 184 SER A C 1
ATOM 1479 O O . SER A 1 184 ? 13.258 -14.844 -2.699 1 92.62 184 SER A O 1
ATOM 1481 N N . LEU A 1 185 ? 11.414 -13.688 -3.131 1 96.44 185 LEU A N 1
ATOM 1482 C CA . LEU A 1 185 ? 10.828 -14.734 -3.959 1 96.44 185 LEU A CA 1
ATOM 1483 C C . LEU A 1 185 ? 11.688 -15 -5.191 1 96.44 185 LEU A C 1
ATOM 1485 O O . LEU A 1 185 ? 11.984 -16.156 -5.516 1 96.44 185 LEU A O 1
ATOM 1489 N N . LEU A 1 186 ? 12.07 -13.922 -5.852 1 95.44 186 LEU A N 1
ATOM 1490 C CA . LEU A 1 186 ? 12.898 -14.039 -7.047 1 95.44 186 LEU A CA 1
ATOM 1491 C C . LEU A 1 186 ? 14.258 -14.633 -6.707 1 95.44 186 LEU A C 1
ATOM 1493 O O . LEU A 1 186 ? 14.758 -15.508 -7.426 1 95.44 186 LEU A O 1
ATOM 1497 N N . GLU A 1 187 ? 14.773 -14.188 -5.613 1 93.81 187 GLU A N 1
ATOM 1498 C CA . GLU A 1 187 ? 16.094 -14.672 -5.191 1 93.81 187 GLU A CA 1
ATOM 1499 C C . GLU A 1 187 ? 16.047 -16.172 -4.891 1 93.81 187 GLU A C 1
ATOM 1501 O O . GLU A 1 187 ? 16.953 -16.906 -5.285 1 93.81 187 GLU A O 1
ATOM 1506 N N . ALA A 1 188 ? 15.055 -16.594 -4.176 1 95.44 188 ALA A N 1
ATOM 1507 C CA . ALA A 1 188 ? 14.914 -17.984 -3.799 1 95.44 188 ALA A CA 1
ATOM 1508 C C . ALA A 1 188 ? 14.781 -18.875 -5.031 1 95.44 188 ALA A C 1
ATOM 1510 O O . ALA A 1 188 ? 15.031 -20.094 -4.965 1 95.44 188 ALA A O 1
ATOM 1511 N N . ASN A 1 189 ? 14.398 -18.297 -6.16 1 95.94 189 ASN A N 1
ATOM 1512 C CA . ASN A 1 189 ? 14.141 -19.078 -7.371 1 95.94 189 ASN A CA 1
ATOM 1513 C C . ASN A 1 189 ? 14.969 -18.562 -8.547 1 95.94 189 ASN A C 1
ATOM 1515 O O . ASN A 1 189 ? 14.586 -18.75 -9.703 1 95.94 189 ASN A O 1
ATOM 1519 N N . TRP A 1 190 ? 16.078 -17.938 -8.156 1 92.88 190 TRP A N 1
ATOM 1520 C CA . TRP A 1 190 ? 16.844 -17.25 -9.18 1 92.88 190 TRP A CA 1
ATOM 1521 C C . TRP A 1 190 ? 17.547 -18.25 -10.102 1 92.88 190 TRP A C 1
ATOM 1523 O O . TRP A 1 190 ? 18.656 -18.703 -9.805 1 92.88 190 TRP A O 1
ATOM 1533 N N . GLY A 1 191 ? 17.047 -18.641 -11.164 1 89.94 191 GLY A N 1
ATOM 1534 C CA . GLY A 1 191 ? 17.516 -19.578 -12.188 1 89.94 191 GLY A CA 1
ATOM 1535 C C . GLY A 1 191 ? 16.406 -20.031 -13.117 1 89.94 191 GLY A C 1
ATOM 1536 O O . GLY A 1 191 ? 15.219 -19.844 -12.82 1 89.94 191 GLY A O 1
ATOM 1537 N N . SER A 1 192 ? 16.797 -20.641 -14.156 1 89.44 192 SER A N 1
ATOM 1538 C CA . SER A 1 192 ? 15.82 -21.047 -15.172 1 89.44 192 SER A CA 1
ATOM 1539 C C . SER A 1 192 ? 14.852 -22.094 -14.633 1 89.44 192 SER A C 1
ATOM 1541 O O . SER A 1 192 ? 13.656 -22.047 -14.938 1 89.44 192 SER A O 1
ATOM 1543 N N . GLU A 1 193 ? 15.305 -22.922 -13.789 1 89.62 193 GLU A N 1
ATOM 1544 C CA . GLU A 1 193 ? 14.477 -24 -13.281 1 89.62 193 GLU A CA 1
ATOM 1545 C C . GLU A 1 193 ? 13.352 -23.469 -12.398 1 89.62 193 GLU A C 1
ATOM 1547 O O . GLU A 1 193 ? 12.227 -23.969 -12.445 1 89.62 193 GLU A O 1
ATOM 1552 N N . GLY A 1 194 ? 13.641 -22.516 -11.625 1 93.56 194 GLY A N 1
ATOM 1553 C CA . GLY A 1 194 ? 12.648 -21.953 -10.719 1 93.56 194 GLY A CA 1
ATOM 1554 C C . GLY A 1 194 ? 11.781 -20.891 -11.367 1 93.56 194 GLY A C 1
ATOM 1555 O O . GLY A 1 194 ? 10.547 -21 -11.344 1 93.56 194 GLY A O 1
ATOM 1556 N N . LEU A 1 195 ? 12.352 -20 -12.062 1 95.62 195 LEU A N 1
ATOM 1557 C CA . LEU A 1 195 ? 11.648 -18.844 -12.602 1 95.62 195 LEU A CA 1
ATOM 1558 C C . LEU A 1 195 ? 10.703 -19.25 -13.727 1 95.62 195 LEU A C 1
ATOM 1560 O O . LEU A 1 195 ? 9.594 -18.719 -13.836 1 95.62 195 LEU A O 1
ATOM 1564 N N . LYS A 1 196 ? 11.039 -20.203 -14.5 1 94.5 196 LYS A N 1
ATOM 1565 C CA . LYS A 1 196 ? 10.219 -20.609 -15.641 1 94.5 196 LYS A CA 1
ATOM 1566 C C . LYS A 1 196 ? 8.977 -21.359 -15.188 1 94.5 196 LYS A C 1
ATOM 1568 O O . LYS A 1 196 ? 8.039 -21.562 -15.969 1 94.5 196 LYS A O 1
ATOM 1573 N N . LYS A 1 197 ? 8.992 -21.766 -13.906 1 96.06 197 LYS A N 1
ATOM 1574 C CA . LYS A 1 197 ? 7.871 -22.547 -13.383 1 96.06 197 LYS A CA 1
ATOM 1575 C C . LYS A 1 197 ? 6.93 -21.672 -12.562 1 96.06 197 LYS A C 1
ATOM 1577 O O . LYS A 1 197 ? 6.027 -22.188 -11.898 1 96.06 197 LYS A O 1
ATOM 1582 N N . MET A 1 198 ? 7.207 -20.422 -12.633 1 97.38 198 MET A N 1
ATOM 1583 C CA . MET A 1 198 ? 6.316 -19.594 -11.812 1 97.38 198 MET A CA 1
ATOM 1584 C C . MET A 1 198 ? 5.777 -18.406 -12.609 1 97.38 198 MET A C 1
ATOM 1586 O O . MET A 1 198 ? 6.379 -18 -13.602 1 97.38 198 MET A O 1
ATOM 1590 N N . ALA A 1 199 ? 4.633 -18 -12.266 1 98.25 199 ALA A N 1
ATOM 1591 C CA . ALA A 1 199 ? 4.008 -16.75 -12.695 1 98.25 199 ALA A CA 1
ATOM 1592 C C . ALA A 1 199 ? 3.568 -15.922 -11.492 1 98.25 199 ALA A C 1
ATOM 1594 O O . ALA A 1 199 ? 3.295 -16.469 -10.414 1 98.25 199 ALA A O 1
ATOM 1595 N N . ILE A 1 200 ? 3.631 -14.602 -11.703 1 98.38 200 ILE A N 1
ATOM 1596 C CA . ILE A 1 200 ? 3.236 -13.711 -10.617 1 98.38 200 ILE A CA 1
ATOM 1597 C C . ILE A 1 200 ? 2.119 -12.781 -11.094 1 98.38 200 ILE A C 1
ATOM 1599 O O . ILE A 1 200 ? 2.221 -12.18 -12.164 1 98.38 200 ILE A O 1
ATOM 1603 N N . LEU A 1 201 ? 1.066 -12.766 -10.461 1 97.94 201 LEU A N 1
ATOM 1604 C CA . LEU A 1 201 ? 0.111 -11.664 -10.523 1 97.94 201 LEU A CA 1
ATOM 1605 C C . LEU A 1 201 ? 0.283 -10.727 -9.336 1 97.94 201 LEU A C 1
ATOM 1607 O O . LEU A 1 201 ? -0.127 -11.047 -8.219 1 97.94 201 LEU A O 1
ATOM 1611 N N . GLY A 1 202 ? 0.973 -9.602 -9.547 1 96.69 202 GLY A N 1
ATOM 1612 C CA . GLY A 1 202 ? 1.362 -8.688 -8.484 1 96.69 202 GLY A CA 1
ATOM 1613 C C . GLY A 1 202 ? 1.727 -7.309 -8.992 1 96.69 202 GLY A C 1
ATOM 1614 O O . GLY A 1 202 ? 1.251 -6.883 -10.047 1 96.69 202 GLY A O 1
ATOM 1615 N N . ASN A 1 203 ? 2.5 -6.598 -8.219 1 91.94 203 ASN A N 1
ATOM 1616 C CA . ASN A 1 203 ? 2.869 -5.23 -8.57 1 91.94 203 ASN A CA 1
ATOM 1617 C C . ASN A 1 203 ? 3.617 -5.18 -9.898 1 91.94 203 ASN A C 1
ATOM 1619 O O . ASN A 1 203 ? 4.434 -6.055 -10.195 1 91.94 203 ASN A O 1
ATOM 1623 N N . SER A 1 204 ? 3.373 -4.09 -10.57 1 91.81 204 SER A N 1
ATOM 1624 C CA . SER A 1 204 ? 4.066 -3.906 -11.836 1 91.81 204 SER A CA 1
ATOM 1625 C C . SER A 1 204 ? 5.566 -3.719 -11.625 1 91.81 204 SER A C 1
ATOM 1627 O O . SER A 1 204 ? 5.984 -2.889 -10.82 1 91.81 204 SER A O 1
ATOM 1629 N N . PHE A 1 205 ? 6.32 -4.492 -12.367 1 88.81 205 PHE A N 1
ATOM 1630 C CA . PHE A 1 205 ? 7.766 -4.293 -12.375 1 88.81 205 PHE A CA 1
ATOM 1631 C C . PHE A 1 205 ? 8.141 -3.078 -13.211 1 88.81 205 PHE A C 1
ATOM 1633 O O . PHE A 1 205 ? 9.148 -2.414 -12.93 1 88.81 205 PHE A O 1
ATOM 1640 N N . GLY A 1 206 ? 7.312 -2.818 -14.156 1 83.06 206 GLY A N 1
ATOM 1641 C CA . GLY A 1 206 ? 7.547 -1.657 -15 1 83.06 206 GLY A CA 1
ATOM 1642 C C . GLY A 1 206 ? 7.582 -0.353 -14.219 1 83.06 206 GLY A C 1
ATOM 1643 O O . GLY A 1 206 ? 8.43 0.506 -14.484 1 83.06 206 GLY A O 1
ATOM 1644 N N . GLY A 1 207 ? 6.727 -0.208 -13.289 1 76.5 207 GLY A N 1
ATOM 1645 C CA . GLY A 1 207 ? 6.758 0.976 -12.445 1 76.5 207 GLY A CA 1
ATOM 1646 C C . GLY A 1 207 ? 8.07 1.155 -11.719 1 76.5 207 GLY A C 1
ATOM 1647 O O . GLY A 1 207 ? 8.602 2.266 -11.641 1 76.5 207 GLY A O 1
ATOM 1648 N N . TYR A 1 208 ? 8.633 0.058 -11.266 1 73.44 208 TYR A N 1
ATOM 1649 C CA . TYR A 1 208 ? 9.922 0.073 -10.586 1 73.44 208 TYR A CA 1
ATOM 1650 C C . TYR A 1 208 ? 11.047 0.414 -11.555 1 73.44 208 TYR A C 1
ATOM 1652 O O . TYR A 1 208 ? 11.961 1.173 -11.211 1 73.44 208 TYR A O 1
ATOM 1660 N N . GLY A 1 209 ? 11 -0.208 -12.711 1 69.75 209 GLY A N 1
ATOM 1661 C CA . GLY A 1 209 ? 12 0 -13.742 1 69.75 209 GLY A CA 1
ATOM 1662 C C . GLY A 1 209 ? 12.062 1.434 -14.234 1 69.75 209 GLY A C 1
ATOM 1663 O O . GLY A 1 209 ? 13.148 1.996 -14.398 1 69.75 209 GLY A O 1
ATOM 1664 N N . ARG A 1 210 ? 10.938 1.937 -14.461 1 70.94 210 ARG A N 1
ATOM 1665 C CA . ARG A 1 210 ? 10.891 3.314 -14.938 1 70.94 210 ARG A CA 1
ATOM 1666 C C . ARG A 1 210 ? 11.531 4.266 -13.938 1 70.94 210 ARG A C 1
ATOM 1668 O O . ARG A 1 210 ? 12.242 5.195 -14.328 1 70.94 210 ARG A O 1
ATOM 1675 N N . ALA A 1 211 ? 11.453 3.877 -12.797 1 63.81 211 ALA A N 1
ATOM 1676 C CA . ALA A 1 211 ? 12.047 4.691 -11.742 1 63.81 211 ALA A CA 1
ATOM 1677 C C . ALA A 1 211 ? 13.562 4.531 -11.711 1 63.81 211 ALA A C 1
ATOM 1679 O O . ALA A 1 211 ? 14.289 5.5 -11.492 1 63.81 211 ALA A O 1
ATOM 1680 N N . ALA A 1 212 ? 13.945 3.268 -12.078 1 62.97 212 ALA A N 1
ATOM 1681 C CA . ALA A 1 212 ? 15.367 2.949 -12.062 1 62.97 212 ALA A CA 1
ATOM 1682 C C . ALA A 1 212 ? 16.062 3.486 -13.312 1 62.97 212 ALA A C 1
ATOM 1684 O O . ALA A 1 212 ? 17.203 3.961 -13.242 1 62.97 212 ALA A O 1
ATOM 1685 N N . GLU A 1 213 ? 15.586 3.111 -14.625 1 60.91 213 GLU A N 1
ATOM 1686 C CA . GLU A 1 213 ? 16.172 3.469 -15.914 1 60.91 213 GLU A CA 1
ATOM 1687 C C . GLU A 1 213 ? 16.328 4.98 -16.047 1 60.91 213 GLU A C 1
ATOM 1689 O O . GLU A 1 213 ? 17.297 5.453 -16.656 1 60.91 213 GLU A O 1
ATOM 1694 N N . GLU A 1 214 ? 15.297 5.543 -15.906 1 48.19 214 GLU A N 1
ATOM 1695 C CA . GLU A 1 214 ? 15.438 6.98 -16.109 1 48.19 214 GLU A CA 1
ATOM 1696 C C . GLU A 1 214 ? 16.719 7.504 -15.461 1 48.19 214 GLU A C 1
ATOM 1698 O O . GLU A 1 214 ? 17.234 8.555 -15.852 1 48.19 214 GLU A O 1
ATOM 1703 N N . ARG A 1 215 ? 17.375 6.555 -14.625 1 46.5 215 ARG A N 1
ATOM 1704 C CA . ARG A 1 215 ? 18.547 7.074 -13.938 1 46.5 215 ARG A CA 1
ATOM 1705 C C . ARG A 1 215 ? 19.828 6.391 -14.422 1 46.5 215 ARG A C 1
ATOM 1707 O O . ARG A 1 215 ? 20.922 6.789 -14.055 1 46.5 215 ARG A O 1
ATOM 1714 N N . SER A 1 216 ? 19.781 5.086 -14.875 1 44.75 216 SER A N 1
ATOM 1715 C CA . SER A 1 216 ? 20.984 4.301 -15.117 1 44.75 216 SER A CA 1
ATOM 1716 C C . SER A 1 216 ? 21.812 4.895 -16.25 1 44.75 216 SER A C 1
ATOM 1718 O O . SER A 1 216 ? 21.438 4.781 -17.422 1 44.75 216 SER A O 1
ATOM 1720 N N . GLY A 1 217 ? 22.328 6.047 -16.125 1 36.31 217 GLY A N 1
ATOM 1721 C CA . GLY A 1 217 ? 23.562 5.945 -16.922 1 36.31 217 GLY A CA 1
ATOM 1722 C C . GLY A 1 217 ? 24.312 4.652 -16.672 1 36.31 217 GLY A C 1
ATOM 1723 O O . GLY A 1 217 ? 23.859 3.787 -15.93 1 36.31 217 GLY A O 1
ATOM 1724 N N . ASN A 1 218 ? 25.734 4.523 -17.062 1 34.5 218 ASN A N 1
ATOM 1725 C CA . ASN A 1 218 ? 26.688 3.428 -17.203 1 34.5 218 ASN A CA 1
ATOM 1726 C C . ASN A 1 218 ? 26.875 2.684 -15.875 1 34.5 218 ASN A C 1
ATOM 1728 O O . ASN A 1 218 ? 27.781 1.853 -15.758 1 34.5 218 ASN A O 1
ATOM 1732 N N . GLY A 1 219 ? 26.609 3.18 -14.641 1 37.88 219 GLY A N 1
ATOM 1733 C CA . GLY A 1 219 ? 27.391 2.609 -13.562 1 37.88 219 GLY A CA 1
ATOM 1734 C C . GLY A 1 219 ? 26.75 1.393 -12.93 1 37.88 219 GLY A C 1
ATOM 1735 O O . GLY A 1 219 ? 25.594 1.087 -13.203 1 37.88 219 GLY A O 1
ATOM 1736 N N . SER A 1 220 ? 27.547 0.426 -12.188 1 36.34 220 SER A N 1
ATOM 1737 C CA . SER A 1 220 ? 27.438 -0.847 -11.477 1 36.34 220 SER A CA 1
ATOM 1738 C C . SER A 1 220 ? 26.375 -0.786 -10.391 1 36.34 220 SER A C 1
ATOM 1740 O O . SER A 1 220 ? 26.297 0.189 -9.641 1 36.34 220 SER A O 1
ATOM 1742 N N . VAL A 1 221 ? 25.266 -1.258 -10.523 1 39.78 221 VAL A N 1
ATOM 1743 C CA . VAL A 1 221 ? 24.188 -1.465 -9.562 1 39.78 221 VAL A CA 1
ATOM 1744 C C . VAL A 1 221 ? 24.766 -2.002 -8.25 1 39.78 221 VAL A C 1
ATOM 1746 O O . VAL A 1 221 ? 25.5 -2.996 -8.25 1 39.78 221 VAL A O 1
ATOM 1749 N N . ARG A 1 222 ? 24.922 -1.309 -7.266 1 39.41 222 ARG A N 1
ATOM 1750 C CA . ARG A 1 222 ? 25.328 -1.908 -5.996 1 39.41 222 ARG A CA 1
ATOM 1751 C C . ARG A 1 222 ? 24.281 -2.914 -5.512 1 39.41 222 ARG A C 1
ATOM 1753 O O . ARG A 1 222 ? 23.078 -2.646 -5.566 1 39.41 222 ARG A O 1
ATOM 1760 N N . PHE A 1 223 ? 24.516 -4.301 -5.375 1 38 223 PHE A N 1
ATOM 1761 C CA . PHE A 1 223 ? 23.828 -5.574 -5.152 1 38 223 PHE A CA 1
ATOM 1762 C C . PHE A 1 223 ? 23.031 -5.543 -3.857 1 38 223 PHE A C 1
ATOM 1764 O O . PHE A 1 223 ? 22.062 -6.293 -3.699 1 38 223 PHE A O 1
ATOM 1771 N N . ASP A 1 224 ? 23.297 -4.73 -2.83 1 44.19 224 ASP A N 1
ATOM 1772 C CA . ASP A 1 224 ? 22.75 -4.988 -1.505 1 44.19 224 ASP A CA 1
ATOM 1773 C C . ASP A 1 224 ? 21.391 -4.297 -1.33 1 44.19 224 ASP A C 1
ATOM 1775 O O . ASP A 1 224 ? 20.875 -4.199 -0.214 1 44.19 224 ASP A O 1
ATOM 1779 N N . SER A 1 225 ? 20.844 -3.842 -2.484 1 57.97 225 SER A N 1
ATOM 1780 C CA . SER A 1 225 ? 19.75 -2.922 -2.227 1 57.97 225 SER A CA 1
ATOM 1781 C C . SER A 1 225 ? 18.391 -3.584 -2.49 1 57.97 225 SER A C 1
ATOM 1783 O O . SER A 1 225 ? 18.312 -4.543 -3.258 1 57.97 225 SER A O 1
ATOM 1785 N N . GLU A 1 226 ? 17.422 -3.406 -1.612 1 69.88 226 GLU A N 1
ATOM 1786 C CA . GLU A 1 226 ? 16.031 -3.797 -1.812 1 69.88 226 GLU A CA 1
ATOM 1787 C C . GLU A 1 226 ? 15.57 -3.502 -3.236 1 69.88 226 GLU A C 1
ATOM 1789 O O . GLU A 1 226 ? 15.859 -2.432 -3.777 1 69.88 226 GLU A O 1
ATOM 1794 N N . GLY A 1 227 ? 15.18 -4.566 -3.969 1 79.62 227 GLY A N 1
ATOM 1795 C CA . GLY A 1 227 ? 14.617 -4.438 -5.305 1 79.62 227 GLY A CA 1
ATOM 1796 C C . GLY A 1 227 ? 15.578 -4.871 -6.398 1 79.62 227 GLY A C 1
ATOM 1797 O O . GLY A 1 227 ? 15.258 -4.785 -7.582 1 79.62 227 GLY A O 1
ATOM 1798 N N . ARG A 1 228 ? 16.703 -5.367 -6.07 1 82.88 228 ARG A N 1
ATOM 1799 C CA . ARG A 1 228 ? 17.734 -5.738 -7.039 1 82.88 228 ARG A CA 1
ATOM 1800 C C . ARG A 1 228 ? 17.234 -6.828 -7.977 1 82.88 228 ARG A C 1
ATOM 1802 O O . ARG A 1 228 ? 17.375 -6.711 -9.195 1 82.88 228 ARG A O 1
ATOM 1809 N N . ARG A 1 229 ? 16.656 -7.848 -7.406 1 88.5 229 ARG A N 1
ATOM 1810 C CA . ARG A 1 229 ? 16.219 -8.977 -8.219 1 88.5 229 ARG A CA 1
ATOM 1811 C C . ARG A 1 229 ? 15.047 -8.578 -9.117 1 88.5 229 ARG A C 1
ATOM 1813 O O . ARG A 1 229 ? 14.93 -9.055 -10.242 1 88.5 229 ARG A O 1
ATOM 1820 N N . VAL A 1 230 ? 14.25 -7.695 -8.617 1 89.94 230 VAL A N 1
ATOM 1821 C CA . VAL A 1 230 ? 13.125 -7.211 -9.406 1 89.94 230 VAL A CA 1
ATOM 1822 C C . VAL A 1 230 ? 13.633 -6.461 -10.633 1 89.94 230 VAL A C 1
ATOM 1824 O O . VAL A 1 230 ? 13.156 -6.688 -11.75 1 89.94 230 VAL A O 1
ATOM 1827 N N . LEU A 1 231 ? 14.609 -5.629 -10.43 1 86.69 231 LEU A N 1
ATOM 1828 C CA . LEU A 1 231 ? 15.172 -4.852 -11.531 1 86.69 231 LEU A CA 1
ATOM 1829 C C . LEU A 1 231 ? 15.875 -5.762 -12.531 1 86.69 231 LEU A C 1
ATOM 1831 O O . LEU A 1 231 ? 15.758 -5.562 -13.742 1 86.69 231 LEU A O 1
ATOM 1835 N N . GLN A 1 232 ? 16.562 -6.75 -12.023 1 86.81 232 GLN A N 1
ATOM 1836 C CA . GLN A 1 232 ? 17.25 -7.699 -12.891 1 86.81 232 GLN A CA 1
ATOM 1837 C C . GLN A 1 232 ? 16.266 -8.539 -13.688 1 86.81 232 GLN A C 1
ATOM 1839 O O . GLN A 1 232 ? 16.5 -8.867 -14.852 1 86.81 232 GLN A O 1
ATOM 1844 N N . ALA A 1 233 ? 15.188 -8.844 -13.07 1 90.69 233 ALA A N 1
ATOM 1845 C CA . ALA A 1 233 ? 14.195 -9.703 -13.695 1 90.69 233 ALA A CA 1
ATOM 1846 C C . ALA A 1 233 ? 13.523 -9.008 -14.875 1 90.69 233 ALA A C 1
ATOM 1848 O O . ALA A 1 233 ? 12.977 -9.664 -15.766 1 90.69 233 ALA A O 1
ATOM 1849 N N . LYS A 1 234 ? 13.57 -7.742 -14.875 1 87.31 234 LYS A N 1
ATOM 1850 C CA . LYS A 1 234 ? 12.914 -6.977 -15.922 1 87.31 234 LYS A CA 1
ATOM 1851 C C . LYS A 1 234 ? 13.469 -7.344 -17.297 1 87.31 234 LYS A C 1
ATOM 1853 O O . LYS A 1 234 ? 12.773 -7.203 -18.312 1 87.31 234 LYS A O 1
ATOM 1858 N N . ARG A 1 235 ? 14.617 -7.812 -17.344 1 84.88 235 ARG A N 1
ATOM 1859 C CA . ARG A 1 235 ? 15.273 -8.133 -18.609 1 84.88 235 ARG A CA 1
ATOM 1860 C C . ARG A 1 235 ? 14.695 -9.406 -19.219 1 84.88 235 ARG A C 1
ATOM 1862 O O . ARG A 1 235 ? 14.82 -9.625 -20.438 1 84.88 235 ARG A O 1
ATOM 1869 N N . PHE A 1 236 ? 14.023 -10.203 -18.422 1 89.62 236 PHE A N 1
ATOM 1870 C CA . PHE A 1 236 ? 13.539 -11.469 -18.984 1 89.62 236 PHE A CA 1
ATOM 1871 C C . PHE A 1 236 ? 12.109 -11.734 -18.547 1 89.62 236 PHE A C 1
ATOM 1873 O O . PHE A 1 236 ? 11.656 -12.883 -18.531 1 89.62 236 PHE A O 1
ATOM 1880 N N . VAL A 1 237 ? 11.492 -10.641 -18.078 1 94.06 237 VAL A N 1
ATOM 1881 C CA . VAL A 1 237 ? 10.102 -10.805 -17.656 1 94.06 237 VAL A CA 1
ATOM 1882 C C . VAL A 1 237 ? 9.172 -10.242 -18.734 1 94.06 237 VAL A C 1
ATOM 1884 O O . VAL A 1 237 ? 9.438 -9.188 -19.312 1 94.06 237 VAL A O 1
ATOM 1887 N N . ARG A 1 238 ? 8.211 -11.008 -19.109 1 95.19 238 ARG A N 1
ATOM 1888 C CA . ARG A 1 238 ? 7.07 -10.492 -19.859 1 95.19 238 ARG A CA 1
ATOM 1889 C C . ARG A 1 238 ? 5.961 -10.023 -18.922 1 95.19 238 ARG A C 1
ATOM 1891 O O . ARG A 1 238 ? 5.375 -10.828 -18.203 1 95.19 238 ARG A O 1
ATOM 1898 N N . GLU A 1 239 ? 5.719 -8.75 -18.953 1 95.75 239 GLU A N 1
ATOM 1899 C CA . GLU A 1 239 ? 4.699 -8.156 -18.094 1 95.75 239 GLU A CA 1
ATOM 1900 C C . GLU A 1 239 ? 3.453 -7.793 -18.891 1 95.75 239 GLU A C 1
ATOM 1902 O O . GLU A 1 239 ? 3.553 -7.227 -19.984 1 95.75 239 GLU A O 1
ATOM 1907 N N . VAL A 1 240 ? 2.314 -8.188 -18.422 1 95.75 240 VAL A N 1
ATOM 1908 C CA . VAL A 1 240 ? 1.033 -7.809 -19.016 1 95.75 240 VAL A CA 1
ATOM 1909 C C . VAL A 1 240 ? 0.18 -7.086 -17.969 1 95.75 240 VAL A C 1
ATOM 1911 O O . VAL A 1 240 ? -0.275 -7.691 -17 1 95.75 240 VAL A O 1
ATOM 1914 N N . GLU A 1 241 ? -0.038 -5.809 -18.219 1 92.75 241 GLU A N 1
ATOM 1915 C CA . GLU A 1 241 ? -0.836 -5.008 -17.312 1 92.75 241 GLU A CA 1
ATOM 1916 C C . GLU A 1 241 ? -2.281 -5.496 -17.25 1 92.75 241 GLU A C 1
ATOM 1918 O O . GLU A 1 241 ? -2.84 -5.898 -18.281 1 92.75 241 GLU A O 1
ATOM 1923 N N . MET A 1 242 ? -2.795 -5.418 -16.078 1 88.81 242 MET A N 1
ATOM 1924 C CA . MET A 1 242 ? -4.203 -5.781 -15.938 1 88.81 242 MET A CA 1
ATOM 1925 C C . MET A 1 242 ? -5.102 -4.75 -16.609 1 88.81 242 MET A C 1
ATOM 1927 O O . MET A 1 242 ? -4.898 -3.547 -16.453 1 88.81 242 MET A O 1
ATOM 1931 N N . ASP A 1 243 ? -6.012 -5.219 -17.375 1 75.94 243 ASP A N 1
ATOM 1932 C CA . ASP A 1 243 ? -6.961 -4.359 -18.078 1 75.94 243 ASP A CA 1
ATOM 1933 C C . ASP A 1 243 ? -8.117 -3.961 -17.156 1 75.94 243 ASP A C 1
ATOM 1935 O O . ASP A 1 243 ? -8.461 -4.691 -16.234 1 75.94 243 ASP A O 1
ATOM 1939 N N . GLY A 1 244 ? -8.68 -2.834 -17.438 1 65 244 GLY A N 1
ATOM 1940 C CA . GLY A 1 244 ? -9.992 -2.521 -16.906 1 65 244 GLY A CA 1
ATOM 1941 C C . GLY A 1 244 ? -9.945 -1.616 -15.688 1 65 244 GLY A C 1
ATOM 1942 O O . GLY A 1 244 ? -10.984 -1.167 -15.195 1 65 244 GLY A O 1
ATOM 1943 N N . VAL A 1 245 ? -8.695 -1.501 -15.195 1 64.12 245 VAL A N 1
ATOM 1944 C CA . VAL A 1 245 ? -8.703 -0.615 -14.039 1 64.12 245 VAL A CA 1
ATOM 1945 C C . VAL A 1 245 ? -8.789 0.838 -14.492 1 64.12 245 VAL A C 1
ATOM 1947 O O . VAL A 1 245 ? -7.965 1.296 -15.289 1 64.12 245 VAL A O 1
ATOM 1950 N N . GLY A 1 246 ? -9.852 1.529 -14.195 1 55.44 246 GLY A N 1
ATOM 1951 C CA . GLY A 1 246 ? -10.016 2.947 -14.461 1 55.44 246 GLY A CA 1
ATOM 1952 C C . GLY A 1 246 ? -10.594 3.229 -15.836 1 55.44 246 GLY A C 1
ATOM 1953 O O . GLY A 1 246 ? -10.648 4.383 -16.266 1 55.44 246 GLY A O 1
ATOM 1954 N N . LYS A 1 247 ? -10.938 2.135 -16.75 1 52.72 247 LYS A N 1
ATOM 1955 C CA . LYS A 1 247 ? -11.25 2.393 -18.156 1 52.72 247 LYS A CA 1
ATOM 1956 C C . LYS A 1 247 ? -12.758 2.32 -18.406 1 52.72 247 LYS A C 1
ATOM 1958 O O . LYS A 1 247 ? -13.234 2.705 -19.469 1 52.72 247 LYS A O 1
ATOM 1963 N N . ASP A 1 248 ? -13.438 1.641 -17.578 1 50.66 248 ASP A N 1
ATOM 1964 C CA . ASP A 1 248 ? -14.773 1.342 -18.062 1 50.66 248 ASP A CA 1
ATOM 1965 C C . ASP A 1 248 ? -15.773 2.41 -17.625 1 50.66 248 ASP A C 1
ATOM 1967 O O . ASP A 1 248 ? -15.789 2.809 -16.469 1 50.66 248 ASP A O 1
ATOM 1971 N N . GLU A 1 249 ? -16.578 2.922 -18.5 1 51.69 249 GLU A N 1
ATOM 1972 C CA . GLU A 1 249 ? -17.531 4.02 -18.5 1 51.69 249 GLU A CA 1
ATOM 1973 C C . GLU A 1 249 ? -18.734 3.705 -17.609 1 51.69 249 GLU A C 1
ATOM 1975 O O . GLU A 1 249 ? -19.438 4.613 -17.156 1 51.69 249 GLU A O 1
ATOM 1980 N N . LYS A 1 250 ? -19.094 2.436 -17.234 1 53.38 250 LYS A N 1
ATOM 1981 C CA . LYS A 1 250 ? -20.406 2.189 -16.609 1 53.38 250 LYS A CA 1
ATOM 1982 C C . LYS A 1 250 ? -20.25 1.675 -15.188 1 53.38 250 LYS A C 1
ATOM 1984 O O . LYS A 1 250 ? -21.234 1.271 -14.562 1 53.38 250 LYS A O 1
ATOM 1989 N N . GLU A 1 251 ? -19.109 1.744 -14.555 1 59.66 251 GLU A N 1
ATOM 1990 C CA . GLU A 1 251 ? -18.938 1.279 -13.18 1 59.66 251 GLU A CA 1
ATOM 1991 C C . GLU A 1 251 ? -19.297 2.369 -12.18 1 59.66 251 GLU A C 1
ATOM 1993 O O . GLU A 1 251 ? -19.062 3.553 -12.422 1 59.66 251 GLU A O 1
ATOM 1998 N N . GLU A 1 252 ? -20.078 1.903 -11.148 1 65.12 252 GLU A N 1
ATOM 1999 C CA . GLU A 1 252 ? -20.344 2.857 -10.078 1 65.12 252 GLU A CA 1
ATOM 2000 C C . GLU A 1 252 ? -19.047 3.471 -9.562 1 65.12 252 GLU A C 1
ATOM 2002 O O . GLU A 1 252 ? -18.031 2.773 -9.406 1 65.12 252 GLU A O 1
ATOM 2007 N N . GLU A 1 253 ? -19.031 4.797 -9.406 1 66.38 253 GLU A N 1
ATOM 2008 C CA . GLU A 1 253 ? -17.859 5.59 -9.031 1 66.38 253 GLU A CA 1
ATOM 2009 C C . GLU A 1 253 ? -17.156 4.992 -7.824 1 66.38 253 GLU A C 1
ATOM 2011 O O . GLU A 1 253 ? -15.922 4.898 -7.801 1 66.38 253 GLU A O 1
ATOM 2016 N N . GLU A 1 254 ? -17.984 4.598 -6.902 1 65.44 254 GLU A N 1
ATOM 2017 C CA . GLU A 1 254 ? -17.422 4.07 -5.668 1 65.44 254 GLU A CA 1
ATOM 2018 C C . GLU A 1 254 ? -16.656 2.768 -5.918 1 65.44 254 GLU A C 1
ATOM 2020 O O . GLU A 1 254 ? -15.609 2.529 -5.324 1 65.44 254 GLU A O 1
ATOM 2025 N N . ASN A 1 255 ? -17.219 2.037 -6.773 1 78.25 255 ASN A N 1
ATOM 2026 C CA . ASN A 1 255 ? -16.547 0.794 -7.125 1 78.25 255 ASN A CA 1
ATOM 2027 C C . ASN A 1 255 ? -15.227 1.061 -7.852 1 78.25 255 ASN A C 1
ATOM 2029 O O . ASN A 1 255 ? -14.219 0.406 -7.574 1 78.25 255 ASN A O 1
ATOM 2033 N N . ALA A 1 256 ? -15.32 2.09 -8.578 1 77.88 256 ALA A N 1
ATOM 2034 C CA . ALA A 1 256 ? -14.141 2.4 -9.375 1 77.88 256 ALA A CA 1
ATOM 2035 C C . ALA A 1 256 ? -12.961 2.777 -8.492 1 77.88 256 ALA A C 1
ATOM 2037 O O . ALA A 1 256 ? -11.828 2.357 -8.742 1 77.88 256 ALA A O 1
ATOM 2038 N N . VAL A 1 257 ? -13.266 3.547 -7.461 1 83.25 257 VAL A N 1
ATOM 2039 C CA . VAL A 1 257 ? -12.203 3.979 -6.555 1 83.25 257 VAL A CA 1
ATOM 2040 C C . VAL A 1 257 ? -11.641 2.773 -5.801 1 83.25 257 VAL A C 1
ATOM 2042 O O . VAL A 1 257 ? -10.43 2.627 -5.676 1 83.25 257 VAL A O 1
ATOM 2045 N N . GLY A 1 258 ? -12.562 1.96 -5.289 1 85.94 258 GLY A N 1
ATOM 2046 C CA . GLY A 1 258 ? -12.125 0.762 -4.586 1 85.94 258 GLY A CA 1
ATOM 2047 C C . GLY A 1 258 ? -11.305 -0.173 -5.449 1 85.94 258 GLY A C 1
ATOM 2048 O O . GLY A 1 258 ? -10.273 -0.688 -5.012 1 85.94 258 GLY A O 1
ATOM 2049 N N . PHE A 1 259 ? -11.719 -0.345 -6.664 1 88.56 259 PHE A N 1
ATOM 2050 C CA . PHE A 1 259 ? -11.016 -1.224 -7.59 1 88.56 259 PHE A CA 1
ATOM 2051 C C . PHE A 1 259 ? -9.656 -0.643 -7.953 1 88.56 259 PHE A C 1
ATOM 2053 O O . PHE A 1 259 ? -8.664 -1.374 -8.047 1 88.56 259 PHE A O 1
ATOM 2060 N N . TYR A 1 260 ? -9.672 0.621 -8.141 1 86.44 260 TYR A N 1
ATOM 2061 C CA . TYR A 1 260 ? -8.398 1.273 -8.445 1 86.44 260 TYR A CA 1
ATOM 2062 C C . TYR A 1 260 ? -7.395 1.052 -7.32 1 86.44 260 TYR A C 1
ATOM 2064 O O . TYR A 1 260 ? -6.254 0.657 -7.566 1 86.44 260 TYR A O 1
ATOM 2072 N N . ARG A 1 261 ? -7.789 1.261 -6.18 1 85.5 261 ARG A N 1
ATOM 2073 C CA . ARG A 1 261 ? -6.902 1.11 -5.031 1 85.5 261 ARG A CA 1
ATOM 2074 C C . ARG A 1 261 ? -6.434 -0.334 -4.887 1 85.5 261 ARG A C 1
ATOM 2076 O O . ARG A 1 261 ? -5.277 -0.585 -4.531 1 85.5 261 ARG A O 1
ATOM 2083 N N . ALA A 1 262 ? -7.293 -1.208 -5.203 1 90.12 262 ALA A N 1
ATOM 2084 C CA . ALA A 1 262 ? -7.004 -2.621 -4.973 1 90.12 262 ALA A CA 1
ATOM 2085 C C . ALA A 1 262 ? -6.168 -3.203 -6.109 1 90.12 262 ALA A C 1
ATOM 2087 O O . ALA A 1 262 ? -5.387 -4.133 -5.902 1 90.12 262 ALA A O 1
ATOM 2088 N N . PHE A 1 263 ? -6.281 -2.531 -7.379 1 91.5 263 PHE A N 1
ATOM 2089 C CA . PHE A 1 263 ? -5.797 -3.342 -8.492 1 91.5 263 PHE A CA 1
ATOM 2090 C C . PHE A 1 263 ? -5 -2.492 -9.469 1 91.5 263 PHE A C 1
ATOM 2092 O O . PHE A 1 263 ? -4.461 -3.01 -10.453 1 91.5 263 PHE A O 1
ATOM 2099 N N . HIS A 1 264 ? -4.801 -1.209 -9.281 1 84.19 264 HIS A N 1
ATOM 2100 C CA . HIS A 1 264 ? -4.273 -0.308 -10.297 1 84.19 264 HIS A CA 1
ATOM 2101 C C . HIS A 1 264 ? -2.84 -0.673 -10.672 1 84.19 264 HIS A C 1
ATOM 2103 O O . HIS A 1 264 ? -2.379 -0.357 -11.773 1 84.19 264 HIS A O 1
ATOM 2109 N N . ASP A 1 265 ? -2.17 -1.31 -9.82 1 85.62 265 ASP A N 1
ATOM 2110 C CA . ASP A 1 265 ? -0.758 -1.591 -10.07 1 85.62 265 ASP A CA 1
ATOM 2111 C C . ASP A 1 265 ? -0.531 -3.08 -10.32 1 85.62 265 ASP A C 1
ATOM 2113 O O . ASP A 1 265 ? 0.607 -3.553 -10.289 1 85.62 265 ASP A O 1
ATOM 2117 N N . LEU A 1 266 ? -1.518 -3.801 -10.562 1 92.44 266 LEU A N 1
ATOM 2118 C CA . LEU A 1 266 ? -1.408 -5.246 -10.727 1 92.44 266 LEU A CA 1
ATOM 2119 C C . LEU A 1 266 ? -1.058 -5.605 -12.164 1 92.44 266 LEU A C 1
ATOM 2121 O O . LEU A 1 266 ? -1.622 -5.043 -13.109 1 92.44 266 LEU A O 1
ATOM 2125 N N . SER A 1 267 ? -0.12 -6.484 -12.344 1 96.06 267 SER A N 1
ATOM 2126 C CA . SER A 1 267 ? 0.28 -7.012 -13.648 1 96.06 267 SER A CA 1
ATOM 2127 C C . SER A 1 267 ? 0.615 -8.5 -13.562 1 96.06 267 SER A C 1
ATOM 2129 O O . SER A 1 267 ? 0.964 -9 -12.492 1 96.06 267 SER A O 1
ATOM 2131 N N . TRP A 1 268 ? 0.47 -9.172 -14.695 1 97.38 268 TRP A N 1
ATOM 2132 C CA . TRP A 1 268 ? 0.955 -10.539 -14.852 1 97.38 268 TRP A CA 1
ATOM 2133 C C . TRP A 1 268 ? 2.439 -10.547 -15.195 1 97.38 268 TRP A C 1
ATOM 2135 O O . TRP A 1 268 ? 2.902 -9.742 -16.016 1 97.38 268 TRP A O 1
ATOM 2145 N N . HIS A 1 269 ? 3.176 -11.453 -14.602 1 97.94 269 HIS A N 1
ATOM 2146 C CA . HIS A 1 269 ? 4.602 -11.602 -14.883 1 97.94 269 HIS A CA 1
ATOM 2147 C C . HIS A 1 269 ? 4.941 -13.039 -15.266 1 97.94 269 HIS A C 1
ATOM 2149 O O . HIS A 1 269 ? 4.66 -13.969 -14.5 1 97.94 269 HIS A O 1
ATOM 2155 N N . PHE A 1 270 ? 5.508 -13.203 -16.422 1 97.88 270 PHE A N 1
ATOM 2156 C CA . PHE A 1 270 ? 6.004 -14.477 -16.938 1 97.88 270 PHE A CA 1
ATOM 2157 C C . PHE A 1 270 ? 7.496 -14.398 -17.219 1 97.88 270 PHE A C 1
ATOM 2159 O O . PHE A 1 270 ? 7.961 -13.445 -17.844 1 97.88 270 PHE A O 1
ATOM 2166 N N . PHE A 1 271 ? 8.242 -15.344 -16.781 1 96.5 271 PHE A N 1
ATOM 2167 C CA . PHE A 1 271 ? 9.695 -15.297 -16.922 1 96.5 271 PHE A CA 1
ATOM 2168 C C . PHE A 1 271 ? 10.148 -16.141 -18.109 1 96.5 271 PHE A C 1
ATOM 2170 O O . PHE A 1 271 ? 9.922 -17.344 -18.141 1 96.5 271 PHE A O 1
ATOM 2177 N N . GLU A 1 272 ? 10.734 -15.43 -19.047 1 90.94 272 GLU A N 1
ATOM 2178 C CA . GLU A 1 272 ? 11.172 -16.062 -20.281 1 90.94 272 GLU A CA 1
ATOM 2179 C C . GLU A 1 272 ? 12.695 -16.156 -20.359 1 90.94 272 GLU A C 1
ATOM 2181 O O . GLU A 1 272 ? 13.367 -15.195 -20.734 1 90.94 272 GLU A O 1
ATOM 2186 N N . LEU A 1 273 ? 13.195 -17.172 -19.859 1 84.75 273 LEU A N 1
ATOM 2187 C CA . LEU A 1 273 ? 14.641 -17.391 -19.844 1 84.75 273 LEU A CA 1
ATOM 2188 C C . LEU A 1 273 ? 15.016 -18.531 -20.797 1 84.75 273 LEU A C 1
ATOM 2190 O O . LEU A 1 273 ? 14.234 -19.469 -20.984 1 84.75 273 LEU A O 1
ATOM 2194 N N . ASP A 1 274 ? 16.172 -18.203 -21.531 1 76.31 274 ASP A N 1
ATOM 2195 C CA . ASP A 1 274 ? 16.734 -19.328 -22.281 1 76.31 274 ASP A CA 1
ATOM 2196 C C . ASP A 1 274 ? 17.375 -20.344 -21.344 1 76.31 274 ASP A C 1
ATOM 2198 O O . ASP A 1 274 ? 17.891 -19.984 -20.266 1 76.31 274 ASP A O 1
ATOM 2202 N N . ASP A 1 275 ? 17.125 -21.609 -21.531 1 65 275 ASP A N 1
ATOM 2203 C CA . ASP A 1 275 ? 17.641 -22.688 -20.688 1 65 275 ASP A CA 1
ATOM 2204 C C . ASP A 1 275 ? 19.109 -22.453 -20.344 1 65 275 ASP A C 1
ATOM 2206 O O . ASP A 1 275 ? 19.562 -22.812 -19.25 1 65 275 ASP A O 1
ATOM 2210 N N . ASP A 1 276 ? 19.922 -21.875 -21.219 1 59.38 276 ASP A N 1
ATOM 2211 C CA . ASP A 1 276 ? 21.375 -21.766 -21.031 1 59.38 276 ASP A CA 1
ATOM 2212 C C . ASP A 1 276 ? 21.75 -20.406 -20.484 1 59.38 276 ASP A C 1
ATOM 2214 O O . ASP A 1 276 ? 22.938 -20.047 -20.469 1 59.38 276 ASP A O 1
ATOM 2218 N N . CYS A 1 277 ? 20.812 -19.688 -20.031 1 55.72 277 CYS A N 1
ATOM 2219 C CA . CYS A 1 277 ? 21.156 -18.328 -19.656 1 55.72 277 CYS A CA 1
ATOM 2220 C C . CYS A 1 277 ? 21.812 -18.281 -18.281 1 55.72 277 CYS A C 1
ATOM 2222 O O . CYS A 1 277 ? 21.266 -18.828 -17.312 1 55.72 277 CYS A O 1
ATOM 2224 N N . ASP A 1 278 ? 23.188 -18.125 -18.203 1 54.22 278 ASP A N 1
ATOM 2225 C CA . ASP A 1 278 ? 23.906 -17.906 -16.953 1 54.22 278 ASP A CA 1
ATOM 2226 C C . ASP A 1 278 ? 23.406 -16.641 -16.25 1 54.22 278 ASP A C 1
ATOM 2228 O O . ASP A 1 278 ? 23.812 -15.531 -16.609 1 54.22 278 ASP A O 1
ATOM 2232 N N . MET A 1 279 ? 22.375 -16.812 -15.477 1 56.88 279 MET A N 1
ATOM 2233 C CA . MET A 1 279 ? 21.672 -15.68 -14.867 1 56.88 279 MET A CA 1
ATOM 2234 C C . MET A 1 279 ? 22.578 -14.953 -13.875 1 56.88 279 MET A C 1
ATOM 2236 O O . MET A 1 279 ? 22.25 -13.852 -13.422 1 56.88 279 MET A O 1
ATOM 2240 N N . ASN A 1 280 ? 23.672 -15.664 -13.352 1 51.31 280 ASN A N 1
ATOM 2241 C CA . ASN A 1 280 ? 24.594 -14.977 -12.453 1 51.31 280 ASN A CA 1
ATOM 2242 C C . ASN A 1 280 ? 25.297 -13.82 -13.148 1 51.31 280 ASN A C 1
ATOM 2244 O O . ASN A 1 280 ? 25.922 -12.984 -12.492 1 51.31 280 ASN A O 1
ATOM 2248 N N . ILE A 1 281 ? 25.203 -13.859 -14.43 1 43.16 281 ILE A N 1
ATOM 2249 C CA . ILE A 1 281 ? 25.875 -12.812 -15.195 1 43.16 281 ILE A CA 1
ATOM 2250 C C . ILE A 1 281 ? 24.922 -11.641 -15.406 1 43.16 281 ILE A C 1
ATOM 2252 O O . ILE A 1 281 ? 25.344 -10.547 -15.773 1 43.16 281 ILE A O 1
ATOM 2256 N N . ILE A 1 282 ? 23.781 -11.75 -15.148 1 42 282 ILE A N 1
ATOM 2257 C CA . ILE A 1 282 ? 22.828 -10.664 -15.352 1 42 282 ILE A CA 1
ATOM 2258 C C . ILE A 1 282 ? 22.656 -9.883 -14.055 1 42 282 ILE A C 1
ATOM 2260 O O . ILE A 1 282 ? 22.453 -10.469 -12.992 1 42 282 ILE A O 1
ATOM 2264 N N . MET B 1 1 ? -90.062 16.891 -39.062 1 26.92 1 MET B N 1
ATOM 2265 C CA . MET B 1 1 ? -90.062 16.453 -37.656 1 26.92 1 MET B CA 1
ATOM 2266 C C . MET B 1 1 ? -89 15.398 -37.406 1 26.92 1 MET B C 1
ATOM 2268 O O . MET B 1 1 ? -89.25 14.203 -37.594 1 26.92 1 MET B O 1
ATOM 2272 N N . SER B 1 2 ? -87.75 15.57 -37.906 1 32.38 2 SER B N 1
ATOM 2273 C CA . SER B 1 2 ? -86.625 14.727 -38.25 1 32.38 2 SER B CA 1
ATOM 2274 C C . SER B 1 2 ? -86 14.156 -37 1 32.38 2 SER B C 1
ATOM 2276 O O . SER B 1 2 ? -85.625 14.898 -36.062 1 32.38 2 SER B O 1
ATOM 2278 N N . PRO B 1 3 ? -86.312 12.852 -36.562 1 32.75 3 PRO B N 1
ATOM 2279 C CA . PRO B 1 3 ? -86.062 12.164 -35.312 1 32.75 3 PRO B CA 1
ATOM 2280 C C . PRO B 1 3 ? -84.625 12.055 -34.938 1 32.75 3 PRO B C 1
ATOM 2282 O O . PRO B 1 3 ? -83.812 11.461 -35.688 1 32.75 3 PRO B O 1
ATOM 2285 N N . ASN B 1 4 ? -83.875 13.125 -34.5 1 33.28 4 ASN B N 1
ATOM 2286 C CA . ASN B 1 4 ? -82.5 13.289 -34.25 1 33.28 4 ASN B CA 1
ATOM 2287 C C . ASN B 1 4 ? -82 12.352 -33.156 1 33.28 4 ASN B C 1
ATOM 2289 O O . ASN B 1 4 ? -82.312 12.547 -31.984 1 33.28 4 ASN B O 1
ATOM 2293 N N . PRO B 1 5 ? -82 10.969 -33.375 1 33.53 5 PRO B N 1
ATOM 2294 C CA . PRO B 1 5 ? -81.875 9.992 -32.281 1 33.53 5 PRO B CA 1
ATOM 2295 C C . PRO B 1 5 ? -80.562 10.133 -31.547 1 33.53 5 PRO B C 1
ATOM 2297 O O . PRO B 1 5 ? -79.5 9.906 -32.125 1 33.53 5 PRO B O 1
ATOM 2300 N N . ASN B 1 6 ? -80.188 11.281 -30.906 1 32.62 6 ASN B N 1
ATOM 2301 C CA . ASN B 1 6 ? -79 11.602 -30.203 1 32.62 6 ASN B CA 1
ATOM 2302 C C . ASN B 1 6 ? -78.688 10.617 -29.078 1 32.62 6 ASN B C 1
ATOM 2304 O O . ASN B 1 6 ? -79.188 10.797 -27.953 1 32.62 6 ASN B O 1
ATOM 2308 N N . ASP B 1 7 ? -78.812 9.266 -29.297 1 29.62 7 ASP B N 1
ATOM 2309 C CA . ASP B 1 7 ? -78.75 8.273 -28.234 1 29.62 7 ASP B CA 1
ATOM 2310 C C . ASP B 1 7 ? -77.5 8.398 -27.406 1 29.62 7 ASP B C 1
ATOM 2312 O O . ASP B 1 7 ? -76.375 8.289 -27.953 1 29.62 7 ASP B O 1
ATOM 2316 N N . THR B 1 8 ? -77.438 9.25 -26.328 1 29 8 THR B N 1
ATOM 2317 C CA . THR B 1 8 ? -76.438 9.656 -25.328 1 29 8 THR B CA 1
ATOM 2318 C C . THR B 1 8 ? -75.938 8.445 -24.562 1 29 8 THR B C 1
ATOM 2320 O O . THR B 1 8 ? -76.688 7.84 -23.766 1 29 8 THR B O 1
ATOM 2323 N N . TRP B 1 9 ? -75.188 7.473 -25.219 1 31.28 9 TRP B N 1
ATOM 2324 C CA . TRP B 1 9 ? -74.75 6.238 -24.594 1 31.28 9 TRP B CA 1
ATOM 2325 C C . TRP B 1 9 ? -74 6.531 -23.297 1 31.28 9 TRP B C 1
ATOM 2327 O O . TRP B 1 9 ? -73 7.297 -23.281 1 31.28 9 TRP B O 1
ATOM 2337 N N . THR B 1 10 ? -74.625 6.633 -22.141 1 29.56 10 THR B N 1
ATOM 2338 C CA . THR B 1 10 ? -74.188 6.891 -20.781 1 29.56 10 THR B CA 1
ATOM 2339 C C . THR B 1 10 ? -73.188 5.824 -20.344 1 29.56 10 THR B C 1
ATOM 2341 O O . THR B 1 10 ? -73.5 4.645 -20.25 1 29.56 10 THR B O 1
ATOM 2344 N N . ILE B 1 11 ? -71.938 5.816 -20.797 1 30.91 11 ILE B N 1
ATOM 2345 C CA . ILE B 1 11 ? -70.938 4.812 -20.406 1 30.91 11 ILE B CA 1
ATOM 2346 C C . ILE B 1 11 ? -70.812 4.777 -18.875 1 30.91 11 ILE B C 1
ATOM 2348 O O . ILE B 1 11 ? -70.5 5.785 -18.25 1 30.91 11 ILE B O 1
ATOM 2352 N N . VAL B 1 12 ? -71.562 3.99 -18.156 1 31.62 12 VAL B N 1
ATOM 2353 C CA . VAL B 1 12 ? -71.562 3.729 -16.719 1 31.62 12 VAL B CA 1
ATOM 2354 C C . VAL B 1 12 ? -70.188 3.279 -16.234 1 31.62 12 VAL B C 1
ATOM 2356 O O . VAL B 1 12 ? -69.688 2.238 -16.672 1 31.62 12 VAL B O 1
ATOM 2359 N N . SER B 1 13 ? -69.188 4.145 -15.953 1 27.12 13 SER B N 1
ATOM 2360 C CA . SER B 1 13 ? -67.875 3.822 -15.5 1 27.12 13 SER B CA 1
ATOM 2361 C C . SER B 1 13 ? -67.875 3.213 -14.102 1 27.12 13 SER B C 1
ATOM 2363 O O . SER B 1 13 ? -68.438 3.787 -13.172 1 27.12 13 SER B O 1
ATOM 2365 N N . HIS B 1 14 ? -68 1.885 -13.883 1 28.05 14 HIS B N 1
ATOM 2366 C CA . HIS B 1 14 ? -68.062 1.187 -12.602 1 28.05 14 HIS B CA 1
ATOM 2367 C C . HIS B 1 14 ? -66.812 1.518 -11.781 1 28.05 14 HIS B C 1
ATOM 2369 O O . HIS B 1 14 ? -65.688 1.393 -12.273 1 28.05 14 HIS B O 1
ATOM 2375 N N . ARG B 1 15 ? -66.812 2.455 -10.875 1 27.08 15 ARG B N 1
ATOM 2376 C CA . ARG B 1 15 ? -65.812 2.873 -9.891 1 27.08 15 ARG B CA 1
ATOM 2377 C C . ARG B 1 15 ? -65.5 1.738 -8.922 1 27.08 15 ARG B C 1
ATOM 2379 O O . ARG B 1 15 ? -66.375 1.346 -8.109 1 27.08 15 ARG B O 1
ATOM 2386 N N . LYS B 1 16 ? -64.812 0.655 -9.328 1 27.08 16 LYS B N 1
ATOM 2387 C CA . LYS B 1 16 ? -64.438 -0.391 -8.375 1 27.08 16 LYS B CA 1
ATOM 2388 C C . LYS B 1 16 ? -63.812 0.202 -7.125 1 27.08 16 LYS B C 1
ATOM 2390 O O . LYS B 1 16 ? -63 1.104 -7.219 1 27.08 16 LYS B O 1
ATOM 2395 N N . ASN B 1 17 ? -64.375 0.055 -5.953 1 25.84 17 ASN B N 1
ATOM 2396 C CA . ASN B 1 17 ? -64.062 0.377 -4.57 1 25.84 17 ASN B CA 1
ATOM 2397 C C . ASN B 1 17 ? -62.719 -0.226 -4.16 1 25.84 17 ASN B C 1
ATOM 2399 O O . ASN B 1 17 ? -62.562 -1.447 -4.066 1 25.84 17 ASN B O 1
ATOM 2403 N N . ARG B 1 18 ? -61.625 0.119 -4.676 1 26.44 18 ARG B N 1
ATOM 2404 C CA . ARG B 1 18 ? -60.344 -0.471 -4.234 1 26.44 18 ARG B CA 1
ATOM 2405 C C . ARG B 1 18 ? -60.188 -0.367 -2.721 1 26.44 18 ARG B C 1
ATOM 2407 O O . ARG B 1 18 ? -60.188 0.734 -2.166 1 26.44 18 ARG B O 1
ATOM 2414 N N . LYS B 1 19 ? -60.594 -1.397 -1.966 1 25.98 19 LYS B N 1
ATOM 2415 C CA . LYS B 1 19 ? -60.438 -1.647 -0.537 1 25.98 19 LYS B CA 1
ATOM 2416 C C . LYS B 1 19 ? -59.062 -1.219 -0.052 1 25.98 19 LYS B C 1
ATOM 2418 O O . LYS B 1 19 ? -58.125 -1.13 -0.843 1 25.98 19 LYS B O 1
ATOM 2423 N N . ASN B 1 20 ? -58.875 -1.096 1.339 1 26.47 20 ASN B N 1
ATOM 2424 C CA . ASN B 1 20 ? -57.969 -0.524 2.342 1 26.47 20 ASN B CA 1
ATOM 2425 C C . ASN B 1 20 ? -56.625 -1.236 2.363 1 26.47 20 ASN B C 1
ATOM 2427 O O . ASN B 1 20 ? -56.531 -2.412 2.725 1 26.47 20 ASN B O 1
ATOM 2431 N N . GLN B 1 21 ? -55.906 -1.313 1.37 1 28.58 21 GLN B N 1
ATOM 2432 C CA . GLN B 1 21 ? -54.656 -2.059 1.561 1 28.58 21 GLN B CA 1
ATOM 2433 C C . GLN B 1 21 ? -53.969 -1.656 2.859 1 28.58 21 GLN B C 1
ATOM 2435 O O . GLN B 1 21 ? -53.906 -0.469 3.186 1 28.58 21 GLN B O 1
ATOM 2440 N N . PRO B 1 22 ? -53.906 -2.604 3.828 1 30.12 22 PRO B N 1
ATOM 2441 C CA . PRO B 1 22 ? -53.281 -2.279 5.109 1 30.12 22 PRO B CA 1
ATOM 2442 C C . PRO B 1 22 ? -52 -1.465 4.949 1 30.12 22 PRO B C 1
ATOM 2444 O O . PRO B 1 22 ? -51.344 -1.545 3.908 1 30.12 22 PRO B O 1
ATOM 2447 N N . LYS B 1 23 ? -51.875 -0.311 5.68 1 28.73 23 LYS B N 1
ATOM 2448 C CA . LYS B 1 23 ? -50.719 0.57 5.781 1 28.73 23 LYS B CA 1
ATOM 2449 C C . LYS B 1 23 ? -49.438 -0.232 5.934 1 28.73 23 LYS B C 1
ATOM 2451 O O . LYS B 1 23 ? -49.312 -1.058 6.844 1 28.73 23 LYS B O 1
ATOM 2456 N N . ARG B 1 24 ? -48.781 -0.585 4.887 1 26.47 24 ARG B N 1
ATOM 2457 C CA . ARG B 1 24 ? -47.5 -1.233 5.023 1 26.47 24 ARG B CA 1
ATOM 2458 C C . ARG B 1 24 ? -46.688 -0.629 6.176 1 26.47 24 ARG B C 1
ATOM 2460 O O . ARG B 1 24 ? -46.656 0.591 6.344 1 26.47 24 ARG B O 1
ATOM 2467 N N . ALA B 1 25 ? -46.375 -1.461 7.191 1 29.56 25 ALA B N 1
ATOM 2468 C CA . ALA B 1 25 ? -45.531 -1.07 8.32 1 29.56 25 ALA B CA 1
ATOM 2469 C C . ALA B 1 25 ? -44.406 -0.144 7.875 1 29.56 25 ALA B C 1
ATOM 2471 O O . ALA B 1 25 ? -43.969 -0.203 6.723 1 29.56 25 ALA B O 1
ATOM 2472 N N . PRO B 1 26 ? -44.188 1.021 8.547 1 27.25 26 PRO B N 1
ATOM 2473 C CA . PRO B 1 26 ? -43.156 1.969 8.172 1 27.25 26 PRO B CA 1
ATOM 2474 C C . PRO B 1 26 ? -41.875 1.275 7.707 1 27.25 26 PRO B C 1
ATOM 2476 O O . PRO B 1 26 ? -41.625 0.127 8.078 1 27.25 26 PRO B O 1
ATOM 2479 N N . TYR B 1 27 ? -41.469 1.559 6.52 1 26.81 27 TYR B N 1
ATOM 2480 C CA . TYR B 1 27 ? -40.156 1.15 6.012 1 26.81 27 TYR B CA 1
ATOM 2481 C C . TYR B 1 27 ? -39.125 1.108 7.129 1 26.81 27 TYR B C 1
ATOM 2483 O O . TYR B 1 27 ? -39.094 1.993 7.988 1 26.81 27 TYR B O 1
ATOM 2491 N N . PRO B 1 28 ? -38.75 -0.099 7.574 1 28.5 28 PRO B N 1
ATOM 2492 C CA . PRO B 1 28 ? -37.75 -0.076 8.625 1 28.5 28 PRO B CA 1
ATOM 2493 C C . PRO B 1 28 ? -36.781 1.121 8.508 1 28.5 28 PRO B C 1
ATOM 2495 O O . PRO B 1 28 ? -36.594 1.66 7.418 1 28.5 28 PRO B O 1
ATOM 2498 N N . GLN B 1 29 ? -36.688 1.938 9.562 1 25.58 29 GLN B N 1
ATOM 2499 C CA . GLN B 1 29 ? -35.719 3.016 9.75 1 25.58 29 GLN B CA 1
ATOM 2500 C C . GLN B 1 29 ? -34.438 2.734 8.984 1 25.58 29 GLN B C 1
ATOM 2502 O O . GLN B 1 29 ? -34 1.583 8.883 1 25.58 29 GLN B O 1
ATOM 2507 N N . THR B 1 30 ? -34.188 3.463 7.953 1 28.89 30 THR B N 1
ATOM 2508 C CA . THR B 1 30 ? -32.875 3.549 7.324 1 28.89 30 THR B CA 1
ATOM 2509 C C . THR B 1 30 ? -31.766 3.264 8.336 1 28.89 30 THR B C 1
ATOM 2511 O O . THR B 1 30 ? -31.656 3.953 9.352 1 28.89 30 THR B O 1
ATOM 2514 N N . LEU B 1 31 ? -31.516 2.066 8.688 1 28.03 31 LEU B N 1
ATOM 2515 C CA . LEU B 1 31 ? -30.266 1.876 9.406 1 28.03 31 LEU B CA 1
ATOM 2516 C C . LEU B 1 31 ? -29.281 2.986 9.078 1 28.03 31 LEU B C 1
ATOM 2518 O O . LEU B 1 31 ? -28.75 3.045 7.965 1 28.03 31 LEU B O 1
ATOM 2522 N N . THR B 1 32 ? -29.625 4.227 9.375 1 29.25 32 THR B N 1
ATOM 2523 C CA . THR B 1 32 ? -28.547 5.203 9.461 1 29.25 32 THR B CA 1
ATOM 2524 C C . THR B 1 32 ? -27.25 4.535 9.914 1 29.25 32 THR B C 1
ATOM 2526 O O . THR B 1 32 ? -27.156 4.043 11.039 1 29.25 32 THR B O 1
ATOM 2529 N N . LEU B 1 33 ? -26.797 3.639 9.242 1 31.52 33 LEU B N 1
ATOM 2530 C CA . LEU B 1 33 ? -25.391 3.416 9.578 1 31.52 33 LEU B CA 1
ATOM 2531 C C . LEU B 1 33 ? -24.766 4.672 10.18 1 31.52 33 LEU B C 1
ATOM 2533 O O . LEU B 1 33 ? -24.469 5.629 9.461 1 31.52 33 LEU B O 1
ATOM 2537 N N . THR B 1 34 ? -25.438 5.309 11.133 1 33.06 34 THR B N 1
ATOM 2538 C CA . THR B 1 34 ? -24.797 6.309 11.977 1 33.06 34 THR B CA 1
ATOM 2539 C C . THR B 1 34 ? -23.297 6.039 12.086 1 33.06 34 THR B C 1
ATOM 2541 O O . THR B 1 34 ? -22.875 5.039 12.68 1 33.06 34 THR B O 1
ATOM 2544 N N . LEU B 1 35 ? -22.578 6.09 11.109 1 37.91 35 LEU B N 1
ATOM 2545 C CA . LEU B 1 35 ? -21.172 6.324 11.414 1 37.91 35 LEU B CA 1
ATOM 2546 C C . LEU B 1 35 ? -21.031 7.207 12.648 1 37.91 35 LEU B C 1
ATOM 2548 O O . LEU B 1 35 ? -21.078 8.438 12.547 1 37.91 35 LEU B O 1
ATOM 2552 N N . ALA B 1 36 ? -21.766 7 13.711 1 39.94 36 ALA B N 1
ATOM 2553 C CA . ALA B 1 36 ? -21.516 7.695 14.977 1 39.94 36 ALA B CA 1
ATOM 2554 C C . ALA B 1 36 ? -20.031 8.023 15.148 1 39.94 36 ALA B C 1
ATOM 2556 O O . ALA B 1 36 ? -19.172 7.293 14.648 1 39.94 36 ALA B O 1
ATOM 2557 N N . PRO B 1 37 ? -19.703 9.289 15.414 1 48.97 37 PRO B N 1
ATOM 2558 C CA . PRO B 1 37 ? -18.328 9.617 15.789 1 48.97 37 PRO B CA 1
ATOM 2559 C C . PRO B 1 37 ? -17.672 8.547 16.656 1 48.97 37 PRO B C 1
ATOM 2561 O O . PRO B 1 37 ? -18.219 8.188 17.703 1 48.97 37 PRO B O 1
ATOM 2564 N N . GLN B 1 38 ? -17.312 7.535 16.062 1 61.97 38 GLN B N 1
ATOM 2565 C CA . GLN B 1 38 ? -16.688 6.551 16.938 1 61.97 38 GLN B CA 1
ATOM 2566 C C . GLN B 1 38 ? -15.602 7.184 17.797 1 61.97 38 GLN B C 1
ATOM 2568 O O . GLN B 1 38 ? -14.805 7.984 17.297 1 61.97 38 GLN B O 1
ATOM 2573 N N . THR B 1 39 ? -15.82 7.387 19.094 1 76.31 39 THR B N 1
ATOM 2574 C CA . THR B 1 39 ? -14.859 7.785 20.109 1 76.31 39 THR B CA 1
ATOM 2575 C C . THR B 1 39 ? -13.523 7.066 19.906 1 76.31 39 THR B C 1
ATOM 2577 O O . THR B 1 39 ? -13.5 5.891 19.547 1 76.31 39 THR B O 1
ATOM 2580 N N . PRO B 1 40 ? -12.516 7.875 19.984 1 84.75 40 PRO B N 1
ATOM 2581 C CA . PRO B 1 40 ? -11.203 7.219 19.922 1 84.75 40 PRO B CA 1
ATOM 2582 C C . PRO B 1 40 ? -11.109 6.004 20.844 1 84.75 40 PRO B C 1
ATOM 2584 O O . PRO B 1 40 ? -11.711 5.996 21.922 1 84.75 40 PRO B O 1
ATOM 2587 N N . THR B 1 41 ? -10.523 4.98 20.438 1 87.94 41 THR B N 1
ATOM 2588 C CA . THR B 1 41 ? -10.312 3.775 21.219 1 87.94 41 THR B CA 1
ATOM 2589 C C . THR B 1 41 ? -8.898 3.748 21.797 1 87.94 41 THR B C 1
ATOM 2591 O O . THR B 1 41 ? -7.926 3.996 21.094 1 87.94 41 THR B O 1
ATOM 2594 N N . PRO B 1 42 ? -8.844 3.455 23.109 1 90.94 42 PRO B N 1
ATOM 2595 C CA . PRO B 1 42 ? -7.488 3.344 23.672 1 90.94 42 PRO B CA 1
ATOM 2596 C C . PRO B 1 42 ? -6.629 2.328 22.922 1 90.94 42 PRO B C 1
ATOM 2598 O O . PRO B 1 42 ? -7.133 1.3 22.469 1 90.94 42 PRO B O 1
ATOM 2601 N N . TRP B 1 43 ? -5.289 2.637 22.797 1 90.25 43 TRP B N 1
ATOM 2602 C CA . TRP B 1 43 ? -4.355 1.791 22.062 1 90.25 43 TRP B CA 1
ATOM 2603 C C . TRP B 1 43 ? -3.027 1.671 22.797 1 90.25 43 TRP B C 1
ATOM 2605 O O . TRP B 1 43 ? -2.553 2.639 23.406 1 90.25 43 TRP B O 1
ATOM 2615 N N . SER B 1 44 ? -2.492 0.369 22.75 1 91.06 44 SER B N 1
ATOM 2616 C CA . SER B 1 44 ? -1.142 0.122 23.25 1 91.06 44 SER B CA 1
ATOM 2617 C C . SER B 1 44 ? -0.315 -0.66 22.234 1 91.06 44 SER B C 1
ATOM 2619 O O . SER B 1 44 ? -0.85 -1.489 21.5 1 91.06 44 SER B O 1
ATOM 2621 N N . PRO B 1 45 ? 0.908 -0.378 22.141 1 89.38 45 PRO B N 1
ATOM 2622 C CA . PRO B 1 45 ? 1.739 -1.082 21.156 1 89.38 45 PRO B CA 1
ATOM 2623 C C . PRO B 1 45 ? 1.907 -2.564 21.484 1 89.38 45 PRO B C 1
ATOM 2625 O O . PRO B 1 45 ? 1.782 -2.963 22.641 1 89.38 45 PRO B O 1
ATOM 2628 N N . SER B 1 46 ? 2.127 -3.303 20.422 1 83.56 46 SER B N 1
ATOM 2629 C CA . SER B 1 46 ? 2.463 -4.707 20.641 1 83.56 46 SER B CA 1
ATOM 2630 C C . SER B 1 46 ? 3.861 -4.859 21.219 1 83.56 46 SER B C 1
ATOM 2632 O O . SER B 1 46 ? 4.699 -3.965 21.094 1 83.56 46 SER B O 1
ATOM 2634 N N . HIS B 1 47 ? 4.027 -5.953 21.828 1 82.81 47 HIS B N 1
ATOM 2635 C CA . HIS B 1 47 ? 5.348 -6.246 22.375 1 82.81 47 HIS B CA 1
ATOM 2636 C C . HIS B 1 47 ? 6.359 -6.512 21.266 1 82.81 47 HIS B C 1
ATOM 2638 O O . HIS B 1 47 ? 6.027 -7.137 20.25 1 82.81 47 HIS B O 1
ATOM 2644 N N . SER B 1 48 ? 7.539 -5.941 21.469 1 81.75 48 SER B N 1
ATOM 2645 C CA . SER B 1 48 ? 8.594 -6.133 20.469 1 81.75 48 SER B CA 1
ATOM 2646 C C . SER B 1 48 ? 9.805 -6.836 21.078 1 81.75 48 SER B C 1
ATOM 2648 O O . SER B 1 48 ? 10.172 -6.566 22.219 1 81.75 48 SER B O 1
ATOM 2650 N N . GLN B 1 49 ? 10.344 -7.785 20.266 1 81.12 49 GLN B N 1
ATOM 2651 C CA . GLN B 1 49 ? 11.602 -8.422 20.656 1 81.12 49 GLN B CA 1
ATOM 2652 C C . GLN B 1 49 ? 12.789 -7.742 19.984 1 81.12 49 GLN B C 1
ATOM 2654 O O . GLN B 1 49 ? 13.945 -8.078 20.281 1 81.12 49 GLN B O 1
ATOM 2659 N N . TYR B 1 50 ? 12.484 -6.699 19.312 1 83.94 50 TYR B N 1
ATOM 2660 C CA . TYR B 1 50 ? 13.547 -6.047 18.547 1 83.94 50 TYR B CA 1
ATOM 2661 C C . TYR B 1 50 ? 14.258 -4.992 19.391 1 83.94 50 TYR B C 1
ATOM 2663 O O . TYR B 1 50 ? 13.656 -4.418 20.312 1 83.94 50 TYR B O 1
ATOM 2671 N N . ASP B 1 51 ? 15.5 -4.738 19.062 1 90 51 ASP B N 1
ATOM 2672 C CA . ASP B 1 51 ? 16.328 -3.705 19.688 1 90 51 ASP B CA 1
ATOM 2673 C C . ASP B 1 51 ? 16.031 -2.334 19.094 1 90 51 ASP B C 1
ATOM 2675 O O . ASP B 1 51 ? 16.297 -2.1 17.906 1 90 51 ASP B O 1
ATOM 2679 N N . PRO B 1 52 ? 15.578 -1.441 19.953 1 91.88 52 PRO B N 1
ATOM 2680 C CA . PRO B 1 52 ? 15.305 -0.096 19.438 1 91.88 52 PRO B CA 1
ATOM 2681 C C . PRO B 1 52 ? 16.516 0.547 18.781 1 91.88 52 PRO B C 1
ATOM 2683 O O . PRO B 1 52 ? 16.375 1.322 17.828 1 91.88 52 PRO B O 1
ATOM 2686 N N . HIS B 1 53 ? 17.688 0.208 19.234 1 93.31 53 HIS B N 1
ATOM 2687 C CA . HIS B 1 53 ? 18.906 0.781 18.656 1 93.31 53 HIS B CA 1
ATOM 2688 C C . HIS B 1 53 ? 19.109 0.326 17.219 1 93.31 53 HIS B C 1
ATOM 2690 O O . HIS B 1 53 ? 19.562 1.101 16.375 1 93.31 53 HIS B O 1
ATOM 2696 N N . LYS B 1 54 ? 18.734 -0.902 16.984 1 94.38 54 LYS B N 1
ATOM 2697 C CA . LYS B 1 54 ? 18.844 -1.415 15.617 1 94.38 54 LYS B CA 1
ATOM 2698 C C . LYS B 1 54 ? 17.828 -0.73 14.695 1 94.38 54 LYS B C 1
ATOM 2700 O O . LYS B 1 54 ? 18.156 -0.407 13.547 1 94.38 54 LYS B O 1
ATOM 2705 N N . ILE B 1 55 ? 16.656 -0.55 15.234 1 95.5 55 ILE B N 1
ATOM 2706 C CA . ILE B 1 55 ? 15.633 0.142 14.469 1 95.5 55 ILE B CA 1
ATOM 2707 C C . ILE B 1 55 ? 16.094 1.561 14.141 1 95.5 55 ILE B C 1
ATOM 2709 O O . ILE B 1 55 ? 15.961 2.018 13.008 1 95.5 55 ILE B O 1
ATOM 2713 N N . HIS B 1 56 ? 16.703 2.186 15.148 1 95.69 56 HIS B N 1
ATOM 2714 C CA . HIS B 1 56 ? 17.203 3.547 14.969 1 95.69 56 HIS B CA 1
ATOM 2715 C C . HIS B 1 56 ? 18.266 3.605 13.891 1 95.69 56 HIS B C 1
ATOM 2717 O O . HIS B 1 56 ? 18.281 4.52 13.062 1 95.69 56 HIS B O 1
ATOM 2723 N N . GLN B 1 57 ? 19.078 2.641 13.836 1 96.06 57 GLN B N 1
ATOM 2724 C CA . GLN B 1 57 ? 20.141 2.584 12.844 1 96.06 57 GLN B CA 1
ATOM 2725 C C . GLN B 1 57 ? 19.578 2.414 11.438 1 96.06 57 GLN B C 1
ATOM 2727 O O . GLN B 1 57 ? 20.047 3.043 10.492 1 96.06 57 GLN B O 1
ATOM 2732 N N . LYS B 1 58 ? 18.594 1.592 11.375 1 94.81 58 LYS B N 1
ATOM 2733 C CA . LYS B 1 58 ? 17.953 1.378 10.078 1 94.81 58 LYS B CA 1
ATOM 2734 C C . LYS B 1 58 ? 17.328 2.664 9.562 1 94.81 58 LYS B C 1
ATOM 2736 O O . LYS B 1 58 ? 17.453 2.998 8.383 1 94.81 58 LYS B O 1
ATOM 2741 N N . ILE B 1 59 ? 16.719 3.377 10.453 1 96.44 59 ILE B N 1
ATOM 2742 C CA . ILE B 1 59 ? 16.062 4.621 10.07 1 96.44 59 ILE B CA 1
ATOM 2743 C C . ILE B 1 59 ? 17.109 5.664 9.68 1 96.44 59 ILE B C 1
ATOM 2745 O O . ILE B 1 59 ? 16.953 6.371 8.688 1 96.44 59 ILE B O 1
ATOM 2749 N N . GLN B 1 60 ? 18.188 5.715 10.43 1 96.25 60 GLN B N 1
ATOM 2750 C CA . GLN B 1 60 ? 19.25 6.672 10.148 1 96.25 60 GLN B CA 1
ATOM 2751 C C . GLN B 1 60 ? 19.859 6.414 8.773 1 96.25 60 GLN B C 1
ATOM 2753 O O . GLN B 1 60 ? 20.188 7.355 8.047 1 96.25 60 GLN B O 1
ATOM 2758 N N . SER B 1 61 ? 19.984 5.18 8.461 1 95.12 61 SER B N 1
ATOM 2759 C CA . SER B 1 61 ? 20.5 4.824 7.145 1 95.12 61 SER B CA 1
ATOM 2760 C C . SER B 1 61 ? 19.562 5.309 6.039 1 95.12 61 SER B C 1
ATOM 2762 O O . SER B 1 61 ? 20.016 5.883 5.047 1 95.12 61 SER B O 1
ATOM 2764 N N . SER B 1 62 ? 18.297 5.105 6.238 1 94.44 62 SER B N 1
ATOM 2765 C CA . SER B 1 62 ? 17.312 5.559 5.262 1 94.44 62 SER B CA 1
ATOM 2766 C C . SER B 1 62 ? 17.281 7.082 5.18 1 94.44 62 SER B C 1
ATOM 2768 O O . SER B 1 62 ? 17.141 7.648 4.09 1 94.44 62 SER B O 1
ATOM 2770 N N . LEU B 1 63 ? 17.422 7.711 6.324 1 96.25 63 LEU B N 1
ATOM 2771 C CA . LEU B 1 63 ? 17.422 9.164 6.391 1 96.25 63 LEU B CA 1
ATOM 2772 C C . LEU B 1 63 ? 18.594 9.742 5.617 1 96.25 63 LEU B C 1
ATOM 2774 O O . LEU B 1 63 ? 18.438 10.703 4.859 1 96.25 63 LEU B O 1
ATOM 2778 N N . GLN B 1 64 ? 19.688 9.148 5.773 1 95.19 64 GLN B N 1
ATOM 2779 C CA . GLN B 1 64 ? 20.891 9.617 5.078 1 95.19 64 GLN B CA 1
ATOM 2780 C C . GLN B 1 64 ? 20.766 9.414 3.572 1 95.19 64 GLN B C 1
ATOM 2782 O O . GLN B 1 64 ? 21.141 10.289 2.789 1 95.19 64 GLN B O 1
ATOM 2787 N N . ARG B 1 65 ? 20.25 8.273 3.244 1 91.62 65 ARG B N 1
ATOM 2788 C CA . ARG B 1 65 ? 20.031 7.977 1.833 1 91.62 65 ARG B CA 1
ATOM 2789 C C . ARG B 1 65 ? 19.078 8.984 1.196 1 91.62 65 ARG B C 1
ATOM 2791 O O . ARG B 1 65 ? 19.344 9.477 0.096 1 91.62 65 ARG B O 1
ATOM 2798 N N . LEU B 1 66 ? 18.094 9.281 1.877 1 93.19 66 LEU B N 1
ATOM 2799 C CA . LEU B 1 66 ? 17.109 10.227 1.367 1 93.19 66 LEU B CA 1
ATOM 2800 C C . LEU B 1 66 ? 17.688 11.633 1.297 1 93.19 66 LEU B C 1
ATOM 2802 O O . LEU B 1 66 ? 17.547 12.312 0.276 1 93.19 66 LEU B O 1
ATOM 2806 N N . ARG B 1 67 ? 18.344 12.062 2.299 1 94.06 67 ARG B N 1
ATOM 2807 C CA . ARG B 1 67 ? 18.859 13.414 2.402 1 94.06 67 ARG B CA 1
ATOM 2808 C C . ARG B 1 67 ? 19.875 13.703 1.291 1 94.06 67 ARG B C 1
ATOM 2810 O O . ARG B 1 67 ? 19.953 14.828 0.801 1 94.06 67 ARG B O 1
ATOM 2817 N N . SER B 1 68 ? 20.547 12.68 0.877 1 91.5 68 SER B N 1
ATOM 2818 C CA . SER B 1 68 ? 21.594 12.852 -0.118 1 91.5 68 SER B CA 1
ATOM 2819 C C . SER B 1 68 ? 21.062 12.633 -1.53 1 91.5 68 SER B C 1
ATOM 2821 O O . SER B 1 68 ? 21.828 12.703 -2.502 1 91.5 68 SER B O 1
ATOM 2823 N N . SER B 1 69 ? 19.844 12.477 -1.602 1 88.75 69 SER B N 1
ATOM 2824 C CA . SER B 1 69 ? 19.266 12.102 -2.893 1 88.75 69 SER B CA 1
ATOM 2825 C C . SER B 1 69 ? 18.828 13.32 -3.68 1 88.75 69 SER B C 1
ATOM 2827 O O . SER B 1 69 ? 18.578 14.383 -3.102 1 88.75 69 SER B O 1
ATOM 2829 N N . LYS B 1 70 ? 18.719 13.141 -4.953 1 86.88 70 LYS B N 1
ATOM 2830 C CA . LYS B 1 70 ? 18.125 14.164 -5.812 1 86.88 70 LYS B CA 1
ATOM 2831 C C . LYS B 1 70 ? 16.656 14.375 -5.488 1 86.88 70 LYS B C 1
ATOM 2833 O O . LYS B 1 70 ? 16.141 15.492 -5.574 1 86.88 70 LYS B O 1
ATOM 2838 N N . PHE B 1 71 ? 16.016 13.32 -5.184 1 88.94 71 PHE B N 1
ATOM 2839 C CA . PHE B 1 71 ? 14.617 13.406 -4.809 1 88.94 71 PHE B CA 1
ATOM 2840 C C . PHE B 1 71 ? 14.414 14.422 -3.693 1 88.94 71 PHE B C 1
ATOM 2842 O O . PHE B 1 71 ? 13.531 15.273 -3.775 1 88.94 71 PHE B O 1
ATOM 2849 N N . HIS B 1 72 ? 15.227 14.242 -2.721 1 91.94 72 HIS B N 1
ATOM 2850 C CA . HIS B 1 72 ? 15.086 15.148 -1.583 1 91.94 72 HIS B CA 1
ATOM 2851 C C . HIS B 1 72 ? 15.336 16.594 -1.99 1 91.94 72 HIS B C 1
ATOM 2853 O O . HIS B 1 72 ? 14.641 17.5 -1.537 1 91.94 72 HIS B O 1
ATOM 2859 N N . HIS B 1 73 ? 16.281 16.828 -2.799 1 91.88 73 HIS B N 1
ATOM 2860 C CA . HIS B 1 73 ? 16.578 18.172 -3.273 1 91.88 73 HIS B CA 1
ATOM 2861 C C . HIS B 1 73 ? 15.383 18.766 -4.023 1 91.88 73 HIS B C 1
ATOM 2863 O O . HIS B 1 73 ? 15.039 19.938 -3.826 1 91.88 73 HIS B O 1
ATOM 2869 N N . GLN B 1 74 ? 14.828 17.969 -4.805 1 90.94 74 GLN B N 1
ATOM 2870 C CA . GLN B 1 74 ? 13.664 18.422 -5.566 1 90.94 74 GLN B CA 1
ATOM 2871 C C . GLN B 1 74 ? 12.469 18.656 -4.648 1 90.94 74 GLN B C 1
ATOM 2873 O O . GLN B 1 74 ? 11.727 19.625 -4.832 1 90.94 74 GLN B O 1
ATOM 2878 N N . PHE B 1 75 ? 12.359 17.828 -3.781 1 93.31 75 PHE B N 1
ATOM 2879 C CA . PHE B 1 75 ? 11.289 17.969 -2.799 1 93.31 75 PHE B CA 1
ATOM 2880 C C . PHE B 1 75 ? 11.406 19.281 -2.049 1 93.31 75 PHE B C 1
ATOM 2882 O O . PHE B 1 75 ? 10.422 20.016 -1.906 1 93.31 75 PHE B O 1
ATOM 2889 N N . LEU B 1 76 ? 12.578 19.594 -1.594 1 94 76 LEU B N 1
ATOM 2890 C CA . LEU B 1 76 ? 12.812 20.828 -0.856 1 94 76 LEU B CA 1
ATOM 2891 C C . LEU B 1 76 ? 12.594 22.031 -1.751 1 94 76 LEU B C 1
ATOM 2893 O O . LEU B 1 76 ? 12.023 23.047 -1.317 1 94 76 LEU B O 1
ATOM 2897 N N . SER B 1 77 ? 13.109 21.875 -2.941 1 94.94 77 SER B N 1
ATOM 2898 C CA . SER B 1 77 ? 12.914 22.969 -3.889 1 94.94 77 SER B CA 1
ATOM 2899 C C . SER B 1 77 ? 11.43 23.25 -4.113 1 94.94 77 SER B C 1
ATOM 2901 O O . SER B 1 77 ? 11 24.406 -4.129 1 94.94 77 SER B O 1
ATOM 2903 N N . GLN B 1 78 ? 10.703 22.203 -4.234 1 95.19 78 GLN B N 1
ATOM 2904 C CA . GLN B 1 78 ? 9.258 22.359 -4.414 1 95.19 78 GLN B CA 1
ATOM 2905 C C . GLN B 1 78 ? 8.609 22.953 -3.168 1 95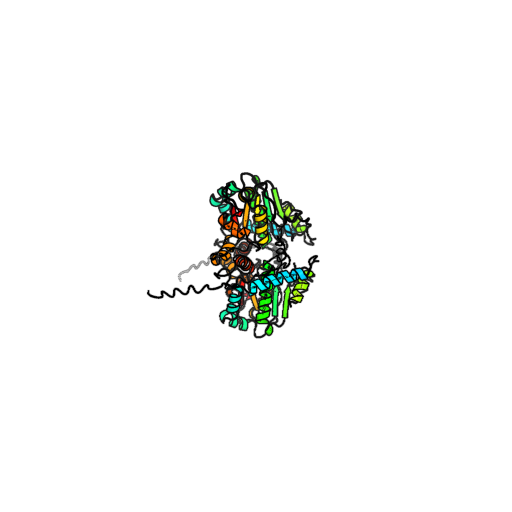.19 78 GLN B C 1
ATOM 2907 O O . GLN B 1 78 ? 7.773 23.859 -3.268 1 95.19 78 GLN B O 1
ATOM 2912 N N . LEU B 1 79 ? 9.016 22.469 -2.027 1 95.44 79 LEU B N 1
ATOM 2913 C CA . LEU B 1 79 ? 8.461 22.922 -0.758 1 95.44 79 LEU B CA 1
ATOM 2914 C C . LEU B 1 79 ? 8.703 24.422 -0.574 1 95.44 79 LEU B C 1
ATOM 2916 O O . LEU B 1 79 ? 7.863 25.125 -0.016 1 95.44 79 LEU B O 1
ATOM 2920 N N . ARG B 1 80 ? 9.766 24.906 -1.113 1 95.38 80 ARG B N 1
ATOM 2921 C CA . ARG B 1 80 ? 10.156 26.297 -0.942 1 95.38 80 ARG B CA 1
ATOM 2922 C C . ARG B 1 80 ? 9.609 27.172 -2.072 1 95.38 80 ARG B C 1
ATOM 2924 O O . ARG B 1 80 ? 9.727 28.391 -2.031 1 95.38 80 ARG B O 1
ATOM 2931 N N . SER B 1 81 ? 9.031 26.547 -3.023 1 95.81 81 SER B N 1
ATOM 2932 C CA . SER B 1 81 ? 8.516 27.281 -4.172 1 95.81 81 SER B CA 1
ATOM 2933 C C . SER B 1 81 ? 7.211 28 -3.83 1 95.81 81 SER B C 1
ATOM 2935 O O . SER B 1 81 ? 6.477 27.578 -2.938 1 95.81 81 SER B O 1
ATOM 2937 N N . PRO B 1 82 ? 6.879 29 -4.582 1 95.31 82 PRO B N 1
ATOM 2938 C CA . PRO B 1 82 ? 5.621 29.719 -4.359 1 95.31 82 PRO B CA 1
ATOM 2939 C C . PRO B 1 82 ? 4.395 28.828 -4.578 1 95.31 82 PRO B C 1
ATOM 2941 O O . PRO B 1 82 ? 3.346 29.062 -3.969 1 95.31 82 PRO B O 1
ATOM 2944 N N . GLN B 1 83 ? 4.594 27.844 -5.34 1 95.5 83 GLN B N 1
ATOM 2945 C CA . GLN B 1 83 ? 3.49 26.938 -5.637 1 95.5 83 GLN B CA 1
ATOM 2946 C C . GLN B 1 83 ? 2.969 26.266 -4.367 1 95.5 83 GLN B C 1
ATOM 2948 O O . GLN B 1 83 ? 1.77 26.016 -4.242 1 95.5 83 GLN B O 1
ATOM 2953 N N . LEU B 1 84 ? 3.867 26.047 -3.459 1 96.38 84 LEU B N 1
ATOM 2954 C CA . LEU B 1 84 ? 3.469 25.375 -2.229 1 96.38 84 LEU B CA 1
ATOM 2955 C C . LEU B 1 84 ? 3.432 26.359 -1.06 1 96.38 84 LEU B C 1
ATOM 2957 O O . LEU B 1 84 ? 2.602 26.219 -0.157 1 96.38 84 LEU B O 1
ATOM 2961 N N . GLN B 1 85 ? 4.23 27.359 -1.098 1 95.94 85 GLN B N 1
ATOM 2962 C CA . GLN B 1 85 ? 4.332 28.266 0.033 1 95.94 85 GLN B CA 1
ATOM 2963 C C . GLN B 1 85 ? 3.035 29.047 0.233 1 95.94 85 GLN B C 1
ATOM 2965 O O . GLN B 1 85 ? 2.576 29.219 1.364 1 95.94 85 GLN B O 1
ATOM 2970 N N . SER B 1 86 ? 2.463 29.469 -0.788 1 96.06 86 SER B N 1
ATOM 2971 C CA . SER B 1 86 ? 1.249 30.266 -0.697 1 96.06 86 SER B CA 1
ATOM 2972 C C . SER B 1 86 ? 0.088 29.453 -0.134 1 96.06 86 SER B C 1
ATOM 2974 O O . SER B 1 86 ? -0.525 29.844 0.862 1 96.06 86 SER B O 1
ATOM 2976 N N . PRO B 1 87 ? -0.125 28.297 -0.725 1 96.62 87 PRO B N 1
ATOM 2977 C CA . PRO B 1 87 ? -1.233 27.531 -0.16 1 96.62 87 PRO B CA 1
ATOM 2978 C C . PRO B 1 87 ? -0.929 27 1.241 1 96.62 87 PRO B C 1
ATOM 2980 O O . PRO B 1 87 ? -1.838 26.859 2.064 1 96.62 87 PRO B O 1
ATOM 2983 N N . LEU B 1 88 ? 0.237 26.719 1.542 1 96.81 88 LEU B N 1
ATOM 2984 C CA . LEU B 1 88 ? 0.61 26.297 2.885 1 96.81 88 LEU B CA 1
ATOM 2985 C C . LEU B 1 88 ? 0.341 27.391 3.902 1 96.81 88 LEU B C 1
ATOM 2987 O O . LEU B 1 88 ? -0.216 27.141 4.973 1 96.81 88 LEU B O 1
ATOM 2991 N N . ALA B 1 89 ? 0.729 28.562 3.51 1 96.06 89 ALA B N 1
ATOM 2992 C CA . ALA B 1 89 ? 0.492 29.719 4.387 1 96.06 89 ALA B CA 1
ATOM 2993 C C . ALA B 1 89 ? -1.003 29.953 4.578 1 96.06 89 ALA B C 1
ATOM 2995 O O . ALA B 1 89 ? -1.449 30.266 5.684 1 96.06 89 ALA B O 1
ATOM 2996 N N . ALA B 1 90 ? -1.723 29.797 3.498 1 95.5 90 ALA B N 1
ATOM 2997 C CA . ALA B 1 90 ? -3.164 30.031 3.557 1 95.5 90 ALA B CA 1
ATOM 2998 C C . ALA B 1 90 ? -3.85 28.984 4.441 1 95.5 90 ALA B C 1
ATOM 3000 O O . ALA B 1 90 ? -4.719 29.328 5.246 1 95.5 90 ALA B O 1
ATOM 3001 N N . ALA B 1 91 ? -3.396 27.781 4.379 1 96.31 91 ALA B N 1
ATOM 3002 C CA . ALA B 1 91 ? -4.055 26.688 5.094 1 96.31 91 ALA B CA 1
ATOM 3003 C C . ALA B 1 91 ? -3.559 26.594 6.535 1 96.31 91 ALA B C 1
ATOM 3005 O O . ALA B 1 91 ? -4.348 26.375 7.457 1 96.31 91 ALA B O 1
ATOM 3006 N N . LEU B 1 92 ? -2.281 26.781 6.711 1 97.19 92 LEU B N 1
ATOM 3007 C CA . LEU B 1 92 ? -1.686 26.391 7.988 1 97.19 92 LEU B CA 1
ATOM 3008 C C . LEU B 1 92 ? -1.292 27.625 8.797 1 97.19 92 LEU B C 1
ATOM 3010 O O . LEU B 1 92 ? -1.073 27.547 10 1 97.19 92 LEU B O 1
ATOM 3014 N N . GLY B 1 93 ? -1.176 28.797 8.164 1 95.19 93 GLY B N 1
ATOM 3015 C CA . GLY B 1 93 ? -0.729 29.984 8.875 1 95.19 93 GLY B CA 1
ATOM 3016 C C . GLY B 1 93 ? 0.698 29.875 9.375 1 95.19 93 GLY B C 1
ATOM 3017 O O . GLY B 1 93 ? 1.521 29.188 8.781 1 95.19 93 GLY B O 1
ATOM 3018 N N . PRO B 1 94 ? 1.011 30.625 10.43 1 95.12 94 PRO B N 1
ATOM 3019 C CA . PRO B 1 94 ? 2.393 30.688 10.906 1 95.12 94 PRO B CA 1
ATOM 3020 C C . PRO B 1 94 ? 2.787 29.469 11.742 1 95.12 94 PRO B C 1
ATOM 3022 O O . PRO B 1 94 ? 3.969 29.125 11.812 1 95.12 94 PRO B O 1
ATOM 3025 N N . ARG B 1 95 ? 1.802 28.906 12.445 1 97 95 ARG B N 1
ATOM 3026 C CA . ARG B 1 95 ? 2.082 27.75 13.281 1 97 95 ARG B CA 1
ATOM 3027 C C . ARG B 1 95 ? 1.017 26.672 13.102 1 97 95 ARG B C 1
ATOM 3029 O O . ARG B 1 95 ? -0.165 26.984 12.938 1 97 95 ARG B O 1
ATOM 3036 N N . PHE B 1 96 ? 1.437 25.469 13.164 1 98.12 96 PHE B N 1
ATOM 3037 C CA . PHE B 1 96 ? 0.495 24.375 12.93 1 98.12 96 PHE B CA 1
ATOM 3038 C C . PHE B 1 96 ? 0.99 23.094 13.57 1 98.12 96 PHE B C 1
ATOM 3040 O O . PHE B 1 96 ? 2.139 23 14.008 1 98.12 96 PHE B O 1
ATOM 3047 N N . HIS B 1 97 ? 0.094 22.094 13.68 1 97.94 97 HIS B N 1
ATOM 3048 C CA . HIS B 1 97 ? 0.443 20.75 14.125 1 97.94 97 HIS B CA 1
ATOM 3049 C C . HIS B 1 97 ? 0.831 19.875 12.945 1 97.94 97 HIS B C 1
ATOM 3051 O O . HIS B 1 97 ? 0.36 20.078 11.82 1 97.94 97 HIS B O 1
ATOM 3057 N N . LEU B 1 98 ? 1.7 18.953 13.188 1 98 98 LEU B N 1
ATOM 3058 C CA . LEU B 1 98 ? 2.016 17.891 12.242 1 98 98 LEU B CA 1
ATOM 3059 C C . LEU B 1 98 ? 1.576 16.531 12.781 1 98 98 LEU B C 1
ATOM 3061 O O . LEU B 1 98 ? 1.979 16.141 13.875 1 98 98 LEU B O 1
ATOM 3065 N N . VAL B 1 99 ? 0.687 15.883 12.055 1 98.12 99 VAL B N 1
ATOM 3066 C CA . VAL B 1 99 ? 0.2 14.562 12.445 1 98.12 99 VAL B CA 1
ATOM 3067 C C . VAL B 1 99 ? 0.586 13.539 11.375 1 98.12 99 VAL B C 1
ATOM 3069 O O . VAL B 1 99 ? 0.295 13.719 10.195 1 98.12 99 VAL B O 1
ATOM 3072 N N . VAL B 1 100 ? 1.239 12.484 11.797 1 98 100 VAL B N 1
ATOM 3073 C CA . VAL B 1 100 ? 1.676 11.414 10.914 1 98 100 VAL B CA 1
ATOM 3074 C C . VAL B 1 100 ? 0.829 10.164 11.156 1 98 100 VAL B C 1
ATOM 3076 O O . VAL B 1 100 ? 0.856 9.594 12.242 1 98 100 VAL B O 1
ATOM 3079 N N . TYR B 1 101 ? 0.089 9.758 10.094 1 96.31 101 TYR B N 1
ATOM 3080 C CA . TYR B 1 101 ? -0.748 8.562 10.188 1 96.31 101 TYR B CA 1
ATOM 3081 C C . TYR B 1 101 ? -0.197 7.441 9.312 1 96.31 101 TYR B C 1
ATOM 3083 O O . TYR B 1 101 ? 0.271 7.688 8.195 1 96.31 101 TYR B O 1
ATOM 3091 N N . GLY B 1 102 ? -0.256 6.223 9.773 1 91.56 102 GLY B N 1
ATOM 3092 C CA . GLY B 1 102 ? -0.11 5.035 8.945 1 91.56 102 GLY B CA 1
ATOM 3093 C C . GLY B 1 102 ? 1.297 4.852 8.406 1 91.56 102 GLY B C 1
ATOM 3094 O O . GLY B 1 102 ? 1.484 4.629 7.207 1 91.56 102 GLY B O 1
ATOM 3095 N N . ILE B 1 103 ? 2.27 4.883 9.133 1 89.69 103 ILE B N 1
ATOM 3096 C CA . ILE B 1 103 ? 3.639 4.781 8.633 1 89.69 103 ILE B CA 1
ATOM 3097 C C . ILE B 1 103 ? 3.979 3.322 8.352 1 89.69 103 ILE B C 1
ATOM 3099 O O . ILE B 1 103 ? 4.695 3.021 7.391 1 89.69 103 ILE B O 1
ATOM 3103 N N . GLY B 1 104 ? 3.482 2.404 9.156 1 88.81 104 GLY B N 1
ATOM 3104 C CA . GLY B 1 104 ? 3.836 1.001 9.008 1 88.81 104 GLY B CA 1
ATOM 3105 C C . GLY B 1 104 ? 4.996 0.582 9.891 1 88.81 104 GLY B C 1
ATOM 3106 O O . GLY B 1 104 ? 5.43 1.346 10.758 1 88.81 104 GLY B O 1
ATOM 3107 N N . SER B 1 105 ? 5.445 -0.611 9.695 1 87.31 105 SER B N 1
ATOM 3108 C CA . SER B 1 105 ? 6.531 -1.142 10.516 1 87.31 105 SER B CA 1
ATOM 3109 C C . SER B 1 105 ? 7.891 -0.728 9.969 1 87.31 105 SER B C 1
ATOM 3111 O O . SER B 1 105 ? 8.367 -1.288 8.977 1 87.31 105 SER B O 1
ATOM 3113 N N . VAL B 1 106 ? 8.539 0.101 10.688 1 93.19 106 VAL B N 1
ATOM 3114 C CA . VAL B 1 106 ? 9.844 0.605 10.266 1 93.19 106 VAL B CA 1
ATOM 3115 C C . VAL B 1 106 ? 10.914 -0.452 10.523 1 93.19 106 VAL B C 1
ATOM 3117 O O . VAL B 1 106 ? 12.008 -0.389 9.953 1 93.19 106 VAL B O 1
ATOM 3120 N N . GLU B 1 107 ? 10.586 -1.327 11.352 1 89.69 107 GLU B N 1
ATOM 3121 C CA . GLU B 1 107 ? 11.516 -2.418 11.617 1 89.69 107 GLU B CA 1
ATOM 3122 C C . GLU B 1 107 ? 11.539 -3.418 10.461 1 89.69 107 GLU B C 1
ATOM 3124 O O . GLU B 1 107 ? 12.609 -3.863 10.039 1 89.69 107 GLU B O 1
ATOM 3129 N N . SER B 1 108 ? 10.461 -3.641 9.93 1 83.38 108 SER B N 1
ATOM 3130 C CA . SER B 1 108 ? 10.297 -4.777 9.031 1 83.38 108 SER B CA 1
ATOM 3131 C C . SER B 1 108 ? 10.523 -4.371 7.578 1 83.38 108 SER B C 1
ATOM 3133 O O . SER B 1 108 ? 10.945 -5.191 6.754 1 83.38 108 SER B O 1
ATOM 3135 N N . PHE B 1 109 ? 10.289 -3.021 7.305 1 85.25 109 PHE B N 1
ATOM 3136 C CA . PHE B 1 109 ? 10.258 -2.713 5.879 1 85.25 109 PHE B CA 1
ATOM 3137 C C . PHE B 1 109 ? 10.969 -1.397 5.594 1 85.25 109 PHE B C 1
ATOM 3139 O O . PHE B 1 109 ? 10.992 -0.501 6.441 1 85.25 109 PHE B O 1
ATOM 3146 N N . GLU B 1 110 ? 11.391 -1.293 4.371 1 90 110 GLU B N 1
ATOM 3147 C CA . GLU B 1 110 ? 12.125 -0.1 3.955 1 90 110 GLU B CA 1
ATOM 3148 C C . GLU B 1 110 ? 11.172 1.044 3.623 1 90 110 GLU B C 1
ATOM 3150 O O . GLU B 1 110 ? 11.453 2.205 3.924 1 90 110 GLU B O 1
ATOM 3155 N N . THR B 1 111 ? 10.086 0.763 3 1 91.19 111 THR B N 1
ATOM 3156 C CA . THR B 1 111 ? 9.156 1.802 2.578 1 91.19 111 THR B CA 1
ATOM 3157 C C . THR B 1 111 ? 8.719 2.654 3.766 1 91.19 111 THR B C 1
ATOM 3159 O O . THR B 1 111 ? 8.859 3.879 3.744 1 91.19 111 THR B O 1
ATOM 3162 N N . PRO B 1 112 ? 8.289 2.037 4.863 1 93.94 112 PRO B N 1
ATOM 3163 C CA . PRO B 1 112 ? 7.969 2.836 6.051 1 93.94 112 PRO B CA 1
ATOM 3164 C C . PRO B 1 112 ? 9.164 3.635 6.562 1 93.94 112 PRO B C 1
ATOM 3166 O O . PRO B 1 112 ? 9.008 4.77 7.016 1 93.94 112 PRO B O 1
ATOM 3169 N N . ARG B 1 113 ? 10.32 3.092 6.484 1 95.88 113 ARG B N 1
ATOM 3170 C CA . ARG B 1 113 ? 11.516 3.803 6.934 1 95.88 113 ARG B CA 1
ATOM 3171 C C . ARG B 1 113 ? 11.758 5.051 6.094 1 95.88 113 ARG B C 1
ATOM 3173 O O . ARG B 1 113 ? 12.109 6.105 6.625 1 95.88 113 ARG B O 1
ATOM 3180 N N . LEU B 1 114 ? 11.562 4.898 4.832 1 94.56 114 LEU B N 1
ATOM 3181 C CA . LEU B 1 114 ? 11.727 6.047 3.943 1 94.56 114 LEU B CA 1
ATOM 3182 C C . LEU B 1 114 ? 10.648 7.0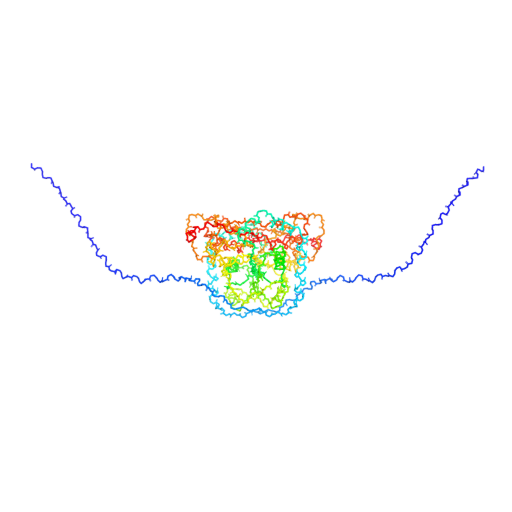94 4.207 1 94.56 114 LEU B C 1
ATOM 3184 O O . LEU B 1 114 ? 10.93 8.297 4.195 1 94.56 114 LEU B O 1
ATOM 3188 N N . GLN B 1 115 ? 9.469 6.66 4.48 1 96 115 GLN B N 1
ATOM 3189 C CA . GLN B 1 115 ? 8.359 7.578 4.719 1 96 115 GLN B CA 1
ATOM 3190 C C . GLN B 1 115 ? 8.555 8.352 6.02 1 96 115 GLN B C 1
ATOM 3192 O O . GLN B 1 115 ? 8.391 9.57 6.055 1 96 115 GLN B O 1
ATOM 3197 N N . ILE B 1 116 ? 8.984 7.652 7.062 1 97.75 116 ILE B N 1
ATOM 3198 C CA . ILE B 1 116 ? 9.227 8.359 8.312 1 97.75 116 ILE B CA 1
ATOM 3199 C C . ILE B 1 116 ? 10.43 9.281 8.164 1 97.75 116 ILE B C 1
ATOM 3201 O O . ILE B 1 116 ? 10.477 10.359 8.758 1 97.75 116 ILE B O 1
ATOM 3205 N N . SER B 1 117 ? 11.367 8.867 7.367 1 97.31 117 SER B N 1
ATOM 3206 C CA . SER B 1 117 ? 12.516 9.727 7.098 1 97.31 117 SER B CA 1
ATOM 3207 C C . SER B 1 117 ? 12.086 11.031 6.441 1 97.31 117 SER B C 1
ATOM 3209 O O . SER B 1 117 ? 12.594 12.102 6.781 1 97.31 117 SER B O 1
ATOM 3211 N N . LEU B 1 118 ? 11.172 10.969 5.512 1 96.75 118 LEU B N 1
ATOM 3212 C CA . LEU B 1 118 ? 10.664 12.18 4.883 1 96.75 118 LEU B CA 1
ATOM 3213 C C . LEU B 1 118 ? 9.945 13.062 5.902 1 96.75 118 LEU B C 1
ATOM 3215 O O . LEU B 1 118 ? 10.078 14.289 5.867 1 96.75 118 LEU B O 1
ATOM 3219 N N . ALA B 1 119 ? 9.219 12.453 6.805 1 97.06 119 ALA B N 1
ATOM 3220 C CA . ALA B 1 119 ? 8.555 13.203 7.867 1 97.06 119 ALA B CA 1
ATOM 3221 C C . ALA B 1 119 ? 9.578 13.922 8.75 1 97.06 119 ALA B C 1
ATOM 3223 O O . ALA B 1 119 ? 9.359 15.07 9.133 1 97.06 119 ALA B O 1
ATOM 3224 N N . VAL B 1 120 ? 10.633 13.242 9.055 1 96.88 120 VAL B N 1
ATOM 3225 C CA . VAL B 1 120 ? 11.695 13.836 9.859 1 96.88 120 VAL B CA 1
ATOM 3226 C C . VAL B 1 120 ? 12.289 15.031 9.117 1 96.88 120 VAL B C 1
ATOM 3228 O O . VAL B 1 120 ? 12.523 16.094 9.719 1 96.88 120 VAL B O 1
ATOM 3231 N N . LEU B 1 121 ? 12.516 14.875 7.879 1 95.5 121 LEU B N 1
ATOM 3232 C CA . LEU B 1 121 ? 13.086 15.953 7.082 1 95.5 121 LEU B CA 1
ATOM 3233 C C . LEU B 1 121 ? 12.109 17.125 6.984 1 95.5 121 LEU B C 1
ATOM 3235 O O . LEU B 1 121 ? 12.523 18.281 6.996 1 95.5 121 LEU B O 1
ATOM 3239 N N . LEU B 1 122 ? 10.867 16.828 6.867 1 95.44 122 LEU B N 1
ATOM 3240 C CA . LEU B 1 122 ? 9.828 17.844 6.898 1 95.44 122 LEU B CA 1
ATOM 3241 C C . LEU B 1 122 ? 9.852 18.594 8.227 1 95.44 122 LEU B C 1
ATOM 3243 O O . LEU B 1 122 ? 9.75 19.828 8.25 1 95.44 122 LEU B O 1
ATOM 3247 N N . LEU B 1 123 ? 9.977 17.875 9.25 1 95.19 123 LEU B N 1
ATOM 3248 C CA . LEU B 1 123 ? 10.055 18.453 10.586 1 95.19 123 LEU B CA 1
ATOM 3249 C C . LEU B 1 123 ? 11.25 19.391 10.695 1 95.19 123 LEU B C 1
ATOM 3251 O O . LEU B 1 123 ? 11.133 20.484 11.25 1 95.19 123 LEU B O 1
ATOM 3255 N N . ARG B 1 124 ? 12.312 18.984 10.156 1 93.38 124 ARG B N 1
ATOM 3256 C CA . ARG B 1 124 ? 13.523 19.797 10.219 1 93.38 124 ARG B CA 1
ATOM 3257 C C . ARG B 1 124 ? 13.367 21.078 9.383 1 93.38 124 ARG B C 1
ATOM 3259 O O . ARG B 1 124 ? 13.828 22.141 9.781 1 93.38 124 ARG B O 1
ATOM 3266 N N . GLU B 1 125 ? 12.75 20.938 8.289 1 94.38 125 GLU B N 1
ATOM 3267 C CA . GLU B 1 125 ? 12.594 22.062 7.379 1 94.38 125 GLU B CA 1
ATOM 3268 C C . GLU B 1 125 ? 11.578 23.062 7.918 1 94.38 125 GLU B C 1
ATOM 3270 O O . GLU B 1 125 ? 11.781 24.281 7.816 1 94.38 125 GLU B O 1
ATOM 3275 N N . LEU B 1 126 ? 10.508 22.531 8.539 1 94 126 LEU B N 1
ATOM 3276 C CA . LEU B 1 126 ? 9.406 23.391 8.961 1 94 126 LEU B CA 1
ATOM 3277 C C . LEU B 1 126 ? 9.398 23.562 10.469 1 94 126 LEU B C 1
ATOM 3279 O O . LEU B 1 126 ? 8.453 24.125 11.031 1 94 126 LEU B O 1
ATOM 3283 N N . GLY B 1 127 ? 10.359 23.109 11.164 1 86.25 127 GLY B N 1
ATOM 3284 C CA . GLY B 1 127 ? 10.391 22.906 12.609 1 86.25 127 GLY B CA 1
ATOM 3285 C C . GLY B 1 127 ? 10.031 24.172 13.391 1 86.25 127 GLY B C 1
ATOM 3286 O O . GLY B 1 127 ? 9.312 24.094 14.383 1 86.25 127 GLY B O 1
ATOM 3287 N N . ASP B 1 128 ? 10.32 25.344 12.938 1 90.56 128 ASP B N 1
ATOM 3288 C CA . ASP B 1 128 ? 10.008 26.562 13.656 1 90.56 128 ASP B CA 1
ATOM 3289 C C . ASP B 1 128 ? 8.508 26.844 13.641 1 90.56 128 ASP B C 1
ATOM 3291 O O . ASP B 1 128 ? 7.992 27.547 14.516 1 90.56 128 ASP B O 1
ATOM 3295 N N . ARG B 1 129 ? 7.859 26.281 12.727 1 95.38 129 ARG B N 1
ATOM 3296 C CA . ARG B 1 129 ? 6.43 26.531 12.547 1 95.38 129 ARG B CA 1
ATOM 3297 C C . ARG B 1 129 ? 5.594 25.438 13.195 1 95.38 129 ARG B C 1
ATOM 3299 O O . ARG B 1 129 ? 4.379 25.578 13.344 1 95.38 129 ARG B O 1
ATOM 3306 N N . ILE B 1 130 ? 6.227 24.359 13.641 1 96.5 130 ILE B N 1
ATOM 3307 C CA . ILE B 1 130 ? 5.48 23.203 14.102 1 96.5 130 ILE B CA 1
ATOM 3308 C C . ILE B 1 130 ? 5.266 23.281 15.609 1 96.5 130 ILE B C 1
ATOM 3310 O O . ILE B 1 130 ? 6.23 23.344 16.375 1 96.5 130 ILE B O 1
ATOM 3314 N N . LEU B 1 131 ? 4.031 23.281 16 1 96 131 LEU B N 1
ATOM 3315 C CA . LEU B 1 131 ? 3.637 23.359 17.406 1 96 131 LEU B CA 1
ATOM 3316 C C . LEU B 1 131 ? 3.82 22.016 18.094 1 96 131 LEU B C 1
ATOM 3318 O O . LEU B 1 131 ? 4.262 21.969 19.25 1 96 131 LEU B O 1
ATOM 3322 N N . SER B 1 132 ? 3.41 21 17.422 1 96.38 132 SER B N 1
ATOM 3323 C CA . SER B 1 132 ? 3.535 19.641 17.922 1 96.38 132 SER B CA 1
ATOM 3324 C C . SER B 1 132 ? 3.578 18.625 16.781 1 96.38 132 SER B C 1
ATOM 3326 O O . SER B 1 132 ? 3.098 18.906 15.68 1 96.38 132 SER B O 1
ATOM 3328 N N . VAL B 1 133 ? 4.219 17.547 17.078 1 97.31 133 VAL B N 1
ATOM 3329 C CA . VAL B 1 133 ? 4.332 16.484 16.094 1 97.31 133 VAL B CA 1
ATOM 3330 C C . VAL B 1 133 ? 3.879 15.164 16.703 1 97.31 133 VAL B C 1
ATOM 3332 O O . VAL B 1 133 ? 4.41 14.734 17.734 1 97.31 133 VAL B O 1
ATOM 3335 N N . GLN B 1 134 ? 2.859 14.578 16.094 1 97.88 134 GLN B N 1
ATOM 3336 C CA . GLN B 1 134 ? 2.303 13.328 16.594 1 97.88 134 GLN B CA 1
ATOM 3337 C C . GLN B 1 134 ? 2.334 12.25 15.508 1 97.88 134 GLN B C 1
ATOM 3339 O O . GLN B 1 134 ? 2.27 12.555 14.32 1 97.88 134 GLN B O 1
ATOM 3344 N N . VAL B 1 135 ? 2.516 10.984 15.953 1 97.94 135 VAL B N 1
ATOM 3345 C CA . VAL B 1 135 ? 2.525 9.859 15.031 1 97.94 135 VAL B CA 1
ATOM 3346 C C . VAL B 1 135 ? 1.632 8.742 15.562 1 97.94 135 VAL B C 1
ATOM 3348 O O . VAL B 1 135 ? 1.544 8.539 16.781 1 97.94 135 VAL B O 1
ATOM 3351 N N . PHE B 1 136 ? 0.953 8.102 14.602 1 96.75 136 PHE B N 1
ATOM 3352 C CA . PHE B 1 136 ? 0.149 6.953 15.008 1 96.75 136 PHE B CA 1
ATOM 3353 C C . PHE B 1 136 ? 0.072 5.922 13.891 1 96.75 136 PHE B C 1
ATOM 3355 O O . PHE B 1 136 ? -0.191 6.27 12.734 1 96.75 136 PHE B O 1
ATOM 3362 N N . ASP B 1 137 ? 0.252 4.781 14.25 1 93.38 137 ASP B N 1
ATOM 3363 C CA . ASP B 1 137 ? 0.001 3.566 13.484 1 93.38 137 ASP B CA 1
ATOM 3364 C C . ASP B 1 137 ? -0.255 2.377 14.406 1 93.38 137 ASP B C 1
ATOM 3366 O O . ASP B 1 137 ? 0.576 2.055 15.258 1 93.38 137 ASP B O 1
ATOM 3370 N N . PRO B 1 138 ? -1.359 1.752 14.219 1 88.75 138 PRO B N 1
ATOM 3371 C CA . PRO B 1 138 ? -1.705 0.675 15.156 1 88.75 138 PRO B CA 1
ATOM 3372 C C . PRO B 1 138 ? -0.73 -0.499 15.086 1 88.75 138 PRO B C 1
ATOM 3374 O O . PRO B 1 138 ? -0.711 -1.344 15.984 1 88.75 138 PRO B O 1
ATOM 3377 N N . VAL B 1 139 ? 0.112 -0.578 14.094 1 86 139 VAL B N 1
ATOM 3378 C CA . VAL B 1 139 ? 0.987 -1.733 13.93 1 86 139 VAL B CA 1
ATOM 3379 C C . VAL B 1 139 ? 2.305 -1.494 14.664 1 86 139 VAL B C 1
ATOM 3381 O O . VAL B 1 139 ? 3.117 -2.41 14.805 1 86 139 VAL B O 1
ATOM 3384 N N . LEU B 1 140 ? 2.516 -0.328 15.25 1 91.94 140 LEU B N 1
ATOM 3385 C CA . LEU B 1 140 ? 3.781 0.002 15.898 1 91.94 140 LEU B CA 1
ATOM 3386 C C . LEU B 1 140 ? 4.004 -0.869 17.125 1 91.94 140 LEU B C 1
ATOM 3388 O O . LEU B 1 140 ? 3.094 -1.053 17.938 1 91.94 140 LEU B O 1
ATOM 3392 N N . SER B 1 141 ? 5.16 -1.368 17.25 1 91.88 141 SER B N 1
ATOM 3393 C CA . SER B 1 141 ? 5.57 -2.088 18.438 1 91.88 141 SER B CA 1
ATOM 3394 C C . SER B 1 141 ? 6.117 -1.133 19.5 1 91.88 141 SER B C 1
ATOM 3396 O O . SER B 1 141 ? 6.324 0.051 19.219 1 91.88 141 SER B O 1
ATOM 3398 N N . SER B 1 142 ? 6.367 -1.681 20.656 1 95.31 142 SER B N 1
ATOM 3399 C CA . SER B 1 142 ? 6.922 -0.867 21.734 1 95.31 142 SER B CA 1
ATOM 3400 C C . SER B 1 142 ? 8.289 -0.312 21.359 1 95.31 142 SER B C 1
ATOM 3402 O O . SER B 1 142 ? 8.586 0.857 21.609 1 95.31 142 SER B O 1
ATOM 3404 N N . ALA B 1 143 ? 9.078 -1.143 20.703 1 95.88 143 ALA B N 1
ATOM 3405 C CA . ALA B 1 143 ? 10.406 -0.694 20.281 1 95.88 143 ALA B CA 1
ATOM 3406 C C . ALA B 1 143 ? 10.305 0.406 19.219 1 95.88 143 ALA B C 1
ATOM 3408 O O . ALA B 1 143 ? 11.086 1.361 19.234 1 95.88 143 ALA B O 1
ATOM 3409 N N . GLU B 1 144 ? 9.359 0.268 18.375 1 96.5 144 GLU B N 1
ATOM 3410 C CA . GLU B 1 144 ? 9.164 1.285 17.344 1 96.5 144 GLU B CA 1
ATOM 3411 C C . GLU B 1 144 ? 8.648 2.586 17.953 1 96.5 144 GLU B C 1
ATOM 3413 O O . GLU B 1 144 ? 9.055 3.674 17.531 1 96.5 144 GLU B O 1
ATOM 3418 N N . CYS B 1 145 ? 7.777 2.482 18.922 1 96.56 145 CYS B N 1
ATOM 3419 C CA . CYS B 1 145 ? 7.293 3.668 19.609 1 96.56 145 CYS B CA 1
ATOM 3420 C C . CYS B 1 145 ? 8.438 4.406 20.297 1 96.56 145 CYS B C 1
ATOM 3422 O O . CYS B 1 145 ? 8.547 5.629 20.188 1 96.56 145 CYS B O 1
ATOM 3424 N N . ASP B 1 146 ? 9.266 3.652 20.938 1 96.44 146 ASP B N 1
ATOM 3425 C CA . ASP B 1 146 ? 10.43 4.25 21.578 1 96.44 146 ASP B CA 1
ATOM 3426 C C . ASP B 1 146 ? 11.297 4.988 20.562 1 96.44 146 ASP B C 1
ATOM 3428 O O . ASP B 1 146 ? 11.766 6.098 20.828 1 96.44 146 ASP B O 1
ATOM 3432 N N . THR B 1 147 ? 11.461 4.348 19.484 1 96.62 147 THR B N 1
ATOM 3433 C CA . THR B 1 147 ? 12.281 4.934 18.422 1 96.62 147 THR B CA 1
ATOM 3434 C C . THR B 1 147 ? 11.656 6.219 17.906 1 96.62 147 THR B C 1
ATOM 3436 O O . THR B 1 147 ? 12.352 7.207 17.656 1 96.62 147 THR B O 1
ATOM 3439 N N . MET B 1 148 ? 10.336 6.207 17.719 1 96.94 148 MET B N 1
ATOM 3440 C CA . MET B 1 148 ? 9.633 7.398 17.25 1 96.94 148 MET B CA 1
ATOM 3441 C C . MET B 1 148 ? 9.82 8.555 18.219 1 96.94 148 MET B C 1
ATOM 3443 O O . MET B 1 148 ? 10.055 9.695 17.812 1 96.94 148 MET B O 1
ATOM 3447 N N . GLU B 1 149 ? 9.75 8.258 19.5 1 96.56 149 GLU B N 1
ATOM 3448 C CA . GLU B 1 149 ? 9.93 9.289 20.516 1 96.56 149 GLU B CA 1
ATOM 3449 C C . GLU B 1 149 ? 11.344 9.859 20.484 1 96.56 149 GLU B C 1
ATOM 3451 O O . GLU B 1 149 ? 11.539 11.07 20.641 1 96.56 149 GLU B O 1
ATOM 3456 N N . GLU B 1 150 ? 12.25 9.031 20.203 1 95.56 150 GLU B N 1
ATOM 3457 C CA . GLU B 1 150 ? 13.633 9.477 20.094 1 95.56 150 GLU B CA 1
ATOM 3458 C C . GLU B 1 150 ? 13.82 10.398 18.906 1 95.56 150 GLU B C 1
ATOM 3460 O O . GLU B 1 150 ? 14.688 11.273 18.922 1 95.56 150 GLU B O 1
ATOM 3465 N N . LEU B 1 151 ? 13.07 10.164 17.891 1 95.19 151 LEU B N 1
ATOM 3466 C CA . LEU B 1 151 ? 13.18 10.953 16.672 1 95.19 151 LEU B CA 1
ATOM 3467 C C . LEU B 1 151 ? 12.453 12.289 16.828 1 95.19 151 LEU B C 1
ATOM 3469 O O . LEU B 1 151 ? 12.508 13.141 15.938 1 95.19 151 LEU B O 1
ATOM 3473 N N . GLY B 1 152 ? 11.672 12.461 17.953 1 93.94 152 GLY B N 1
ATOM 3474 C CA . GLY B 1 152 ? 11.023 13.734 18.234 1 93.94 152 GLY B CA 1
ATOM 3475 C C . GLY B 1 152 ? 9.523 13.688 18.062 1 93.94 152 GLY B C 1
ATOM 3476 O O . GLY B 1 152 ? 8.844 14.711 18.203 1 93.94 152 GLY B O 1
ATOM 3477 N N . PHE B 1 153 ? 9 12.547 17.812 1 96.94 153 PHE B N 1
ATOM 3478 C CA . PHE B 1 153 ? 7.559 12.414 17.656 1 96.94 153 PHE B CA 1
ATOM 3479 C C . PHE B 1 153 ? 6.906 12.031 18.984 1 96.94 153 PHE B C 1
ATOM 3481 O O . PHE B 1 153 ? 7.52 11.352 19.812 1 96.94 153 PHE B O 1
ATOM 3488 N N . SER B 1 154 ? 5.727 12.5 19.156 1 97.56 154 SER B N 1
ATOM 3489 C CA . SER B 1 154 ? 4.867 11.984 20.219 1 97.56 154 SER B CA 1
ATOM 3490 C C . SER B 1 154 ? 3.941 10.891 19.703 1 97.56 154 SER B C 1
ATOM 3492 O O . SER B 1 154 ? 3.133 11.125 18.797 1 97.56 154 SER B O 1
ATOM 3494 N N . VAL B 1 155 ? 4.035 9.719 20.281 1 97.44 155 VAL B N 1
ATOM 3495 C CA . VAL B 1 155 ? 3.189 8.617 19.844 1 97.44 155 VAL B CA 1
ATOM 3496 C C . VAL B 1 155 ? 1.821 8.719 20.516 1 97.44 155 VAL B C 1
ATOM 3498 O O . VAL B 1 155 ? 1.727 8.781 21.734 1 97.44 155 VAL B O 1
ATOM 3501 N N . MET B 1 156 ? 0.822 8.742 19.688 1 96.31 156 MET B N 1
ATOM 3502 C CA . MET B 1 156 ? -0.534 8.812 20.234 1 96.31 156 MET B CA 1
ATOM 3503 C C . MET B 1 156 ? -0.928 7.504 20.906 1 96.31 156 MET B C 1
ATOM 3505 O O . MET B 1 156 ? -0.603 6.426 20.406 1 96.31 156 MET B O 1
ATOM 3509 N N . ARG B 1 157 ? -1.716 7.586 21.906 1 94.19 157 ARG B N 1
ATOM 3510 C CA . ARG B 1 157 ? -2.094 6.41 22.672 1 94.19 157 ARG B CA 1
ATOM 3511 C C . ARG B 1 157 ? -3.551 6.035 22.422 1 94.19 157 ARG B C 1
ATOM 3513 O O . ARG B 1 157 ? -4.121 5.219 23.156 1 94.19 157 ARG B O 1
ATOM 3520 N N . ALA B 1 158 ? -4.113 6.66 21.438 1 93.56 158 ALA B N 1
ATOM 3521 C CA . ALA B 1 158 ? -5.484 6.34 21.047 1 93.56 158 ALA B CA 1
ATOM 3522 C C . ALA B 1 158 ? -5.617 6.246 19.531 1 93.56 158 ALA B C 1
ATOM 3524 O O . ALA B 1 158 ? -4.969 6.996 18.797 1 93.56 158 ALA B O 1
ATOM 3525 N N . ASP B 1 159 ? -6.379 5.293 19.172 1 91.88 159 ASP B N 1
ATOM 3526 C CA . ASP B 1 159 ? -6.758 5.184 17.766 1 91.88 159 ASP B CA 1
ATOM 3527 C C . ASP B 1 159 ? -7.969 6.059 17.453 1 91.88 159 ASP B C 1
ATOM 3529 O O . ASP B 1 159 ? -9.102 5.707 17.797 1 91.88 159 ASP B O 1
ATOM 3533 N N . GLU B 1 160 ? -7.719 7.117 16.75 1 93.31 160 GLU B N 1
ATOM 3534 C CA . GLU B 1 160 ? -8.789 8.047 16.391 1 93.31 160 GLU B CA 1
ATOM 3535 C C . GLU B 1 160 ? -9.484 7.621 15.109 1 93.31 160 GLU B C 1
ATOM 3537 O O . GLU B 1 160 ? -10.477 8.234 14.703 1 93.31 160 GLU B O 1
ATOM 3542 N N . ARG B 1 161 ? -8.945 6.617 14.438 1 88.25 161 ARG B N 1
ATOM 3543 C CA . ARG B 1 161 ? -9.5 6.066 13.203 1 88.25 161 ARG B CA 1
ATOM 3544 C C . ARG B 1 161 ? -9.617 7.145 12.125 1 88.25 161 ARG B C 1
ATOM 3546 O O . ARG B 1 161 ? -10.594 7.176 11.375 1 88.25 161 ARG B O 1
ATOM 3553 N N . GLY B 1 162 ? -8.695 8.125 12.234 1 92.25 162 GLY B N 1
ATOM 3554 C CA . GLY B 1 162 ? -8.656 9.18 11.234 1 92.25 162 GLY B CA 1
ATOM 3555 C C . GLY B 1 162 ? -9.734 10.227 11.422 1 92.25 162 GLY B C 1
ATOM 3556 O O . GLY B 1 162 ? -10.031 10.992 10.5 1 92.25 162 GLY B O 1
ATOM 3557 N N . ARG B 1 163 ? -10.289 10.328 12.539 1 94.69 163 ARG B N 1
ATOM 3558 C CA . ARG B 1 163 ? -11.422 11.227 12.727 1 94.69 163 ARG B CA 1
ATOM 3559 C C . ARG B 1 163 ? -11.047 12.414 13.602 1 94.69 163 ARG B C 1
ATOM 3561 O O . ARG B 1 163 ? -11.883 12.945 14.344 1 94.69 163 ARG B O 1
ATOM 3568 N N . ARG B 1 164 ? -9.82 12.773 13.547 1 94.75 164 ARG B N 1
ATOM 3569 C CA . ARG B 1 164 ? -9.375 13.938 14.305 1 94.75 164 ARG B CA 1
ATOM 3570 C C . ARG B 1 164 ? -10.055 15.211 13.812 1 94.75 164 ARG B C 1
ATOM 3572 O O . ARG B 1 164 ? -10.023 15.508 12.617 1 94.75 164 ARG B O 1
ATOM 3579 N N . GLU B 1 165 ? -10.625 15.859 14.742 1 95.81 165 GLU B N 1
ATOM 3580 C CA . GLU B 1 165 ? -11.164 17.172 14.414 1 95.81 165 GLU B CA 1
ATOM 3581 C C . GLU B 1 165 ? -10.078 18.234 14.438 1 95.81 165 GLU B C 1
ATOM 3583 O O . GLU B 1 165 ? -9.336 18.344 15.414 1 95.81 165 GLU B O 1
ATOM 3588 N N . VAL B 1 166 ? -10.031 19.016 13.484 1 96.88 166 VAL B N 1
ATOM 3589 C CA . VAL B 1 166 ? -9 20.031 13.352 1 96.88 166 VAL B CA 1
ATOM 3590 C C . VAL B 1 166 ? -9.484 21.344 13.984 1 96.88 166 VAL B C 1
ATOM 3592 O O . VAL B 1 166 ? -10.344 22.031 13.43 1 96.88 166 VAL B O 1
ATOM 3595 N N . LYS B 1 167 ? -8.984 21.656 15.102 1 94.94 167 LYS B N 1
ATOM 3596 C CA . LYS B 1 167 ? -9.266 22.906 15.797 1 94.94 167 LYS B CA 1
ATOM 3597 C C . LYS B 1 167 ? -8.164 23.938 15.547 1 94.94 167 LYS B C 1
ATOM 3599 O O . LYS B 1 167 ? -8.414 25.141 15.547 1 94.94 167 LYS B O 1
ATOM 3604 N N . VAL B 1 168 ? -7 23.438 15.398 1 96.5 168 VAL B N 1
ATOM 3605 C CA . VAL B 1 168 ? -5.812 24.219 15.062 1 96.5 168 VAL B CA 1
ATOM 3606 C C . VAL B 1 168 ? -5.23 23.734 13.734 1 96.5 168 VAL B C 1
ATOM 3608 O O . VAL B 1 168 ? -5.328 22.547 13.406 1 96.5 168 VAL B O 1
ATOM 3611 N N . ALA B 1 169 ? -4.668 24.688 13.016 1 98.12 169 ALA B N 1
ATOM 3612 C CA . ALA B 1 169 ? -4.078 24.344 11.727 1 98.12 169 ALA B CA 1
ATOM 3613 C C . ALA B 1 169 ? -3.203 23.094 11.828 1 98.12 169 ALA B C 1
ATOM 3615 O O . ALA B 1 169 ? -2.365 23 12.727 1 98.12 169 ALA B O 1
ATOM 3616 N N . THR B 1 170 ? -3.447 22.141 10.898 1 98.62 170 THR B N 1
ATOM 3617 C CA . THR B 1 170 ? -2.777 20.844 11.008 1 98.62 170 THR B CA 1
ATOM 3618 C C . THR B 1 170 ? -2.352 20.344 9.633 1 98.62 170 THR B C 1
ATOM 3620 O O . THR B 1 170 ? -3.137 20.375 8.688 1 98.62 170 THR B O 1
ATOM 3623 N N . LEU B 1 171 ? -1.122 19.969 9.523 1 98.56 171 LEU B N 1
ATOM 3624 C CA . LEU B 1 171 ? -0.625 19.219 8.375 1 98.56 171 LEU B CA 1
ATOM 3625 C C . LEU B 1 171 ? -0.65 17.719 8.648 1 98.56 171 LEU B C 1
ATOM 3627 O O . LEU B 1 171 ? -0.052 17.25 9.625 1 98.56 171 LEU B O 1
ATOM 3631 N N . PHE B 1 172 ? -1.38 17 7.809 1 98.56 172 PHE B N 1
ATOM 3632 C CA . PHE B 1 172 ? -1.426 15.539 7.922 1 98.56 172 PHE B CA 1
ATOM 3633 C C . PHE B 1 172 ? -0.487 14.891 6.914 1 98.56 172 PHE B C 1
ATOM 3635 O O . PHE B 1 172 ? -0.57 15.156 5.715 1 98.56 172 PHE B O 1
ATOM 3642 N N . PHE B 1 173 ? 0.414 14.148 7.391 1 98.25 173 PHE B N 1
ATOM 3643 C CA . PHE B 1 173 ? 1.265 13.289 6.574 1 98.25 173 PHE B CA 1
ATOM 3644 C C . PHE B 1 173 ? 0.753 11.859 6.582 1 98.25 173 PHE B C 1
ATOM 3646 O O . PHE B 1 173 ? 0.872 11.156 7.59 1 98.25 173 PHE B O 1
ATOM 3653 N N . MET B 1 174 ? 0.171 11.344 5.398 1 97.19 174 MET B N 1
ATOM 3654 C CA . MET B 1 174 ? -0.58 10.094 5.336 1 97.19 174 MET B CA 1
ATOM 3655 C C . MET B 1 174 ? -0.208 9.297 4.094 1 97.19 174 MET B C 1
ATOM 3657 O O . MET B 1 174 ? -1.079 8.922 3.305 1 97.19 174 MET B O 1
ATOM 3661 N N . PRO B 1 175 ? 1.019 8.906 3.977 1 95.06 175 PRO B N 1
ATOM 3662 C CA . PRO B 1 175 ? 1.403 8.172 2.768 1 95.06 175 PRO B CA 1
ATOM 3663 C C . PRO B 1 175 ? 0.848 6.754 2.738 1 95.06 175 PRO B C 1
ATOM 3665 O O . PRO B 1 175 ? 0.958 6.023 3.727 1 95.06 175 PRO B O 1
ATOM 3668 N N . HIS B 1 176 ? 0.2 6.441 1.638 1 88.5 176 HIS B N 1
ATOM 3669 C CA . HIS B 1 176 ? -0.219 5.082 1.306 1 88.5 176 HIS B CA 1
ATOM 3670 C C . HIS B 1 176 ? -1.226 4.555 2.32 1 88.5 176 HIS B C 1
ATOM 3672 O O . HIS B 1 176 ? -1.247 3.355 2.613 1 88.5 176 HIS B O 1
ATOM 3678 N N . CYS B 1 177 ? -1.941 5.43 2.977 1 91.5 177 CYS B N 1
ATOM 3679 C CA . CYS B 1 177 ? -2.98 5.016 3.914 1 91.5 177 CYS B CA 1
ATOM 3680 C C . CYS B 1 177 ? -4.219 4.527 3.174 1 91.5 177 CYS B C 1
ATOM 3682 O O . CYS B 1 177 ? -4.418 4.855 2.002 1 91.5 177 CYS B O 1
ATOM 3684 N N . GLU B 1 178 ? -4.973 3.762 3.879 1 86.81 178 GLU B N 1
ATOM 3685 C CA . GLU B 1 178 ? -6.211 3.242 3.309 1 86.81 178 GLU B CA 1
ATOM 3686 C C . GLU B 1 178 ? -7.191 4.371 2.992 1 86.81 178 GLU B C 1
ATOM 3688 O O . GLU B 1 178 ? -7.227 5.383 3.697 1 86.81 178 GLU B O 1
ATOM 3693 N N . LEU B 1 179 ? -7.973 4.168 2.004 1 87.12 179 LEU B N 1
ATOM 3694 C CA . LEU B 1 179 ? -8.969 5.137 1.566 1 87.12 179 LEU B CA 1
ATOM 3695 C C . LEU B 1 179 ? -9.914 5.496 2.709 1 87.12 179 LEU B C 1
ATOM 3697 O O . LEU B 1 179 ? -10.32 6.652 2.84 1 87.12 179 LEU B O 1
ATOM 3701 N N . GLN B 1 180 ? -10.234 4.543 3.49 1 87.06 180 GLN B N 1
ATOM 3702 C CA . GLN B 1 180 ?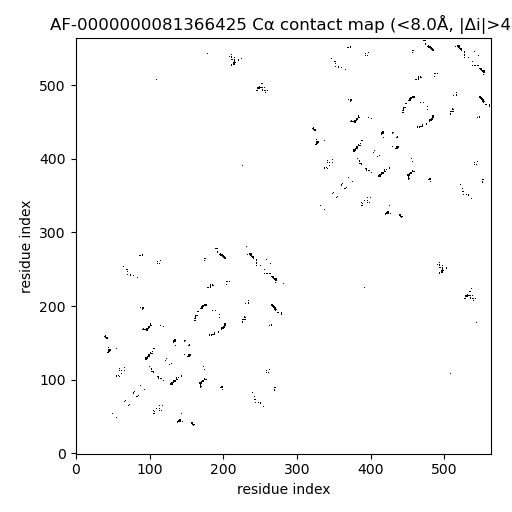 -11.148 4.758 4.605 1 87.06 180 GLN B CA 1
ATOM 3703 C C . GLN B 1 180 ? -10.609 5.812 5.566 1 87.06 180 GLN B C 1
ATOM 3705 O O . GLN B 1 180 ? -11.375 6.582 6.148 1 87.06 180 GLN B O 1
ATOM 3710 N N . LEU B 1 181 ? -9.352 5.816 5.766 1 91.75 181 LEU B N 1
ATOM 3711 C CA . LEU B 1 181 ? -8.742 6.793 6.664 1 91.75 181 LEU B CA 1
ATOM 3712 C C . LEU B 1 181 ? -8.914 8.211 6.117 1 91.75 181 LEU B C 1
ATOM 3714 O O . LEU B 1 181 ? -9.219 9.133 6.871 1 91.75 181 LEU B O 1
ATOM 3718 N N . TYR B 1 182 ? -8.734 8.414 4.84 1 93.25 182 TYR B N 1
ATOM 3719 C CA . TYR B 1 182 ? -8.953 9.711 4.203 1 93.25 182 TYR B CA 1
ATOM 3720 C C . TYR B 1 182 ? -10.414 10.133 4.32 1 93.25 182 TYR B C 1
ATOM 3722 O O . TYR B 1 182 ? -10.703 11.281 4.66 1 93.25 182 TYR B O 1
ATOM 3730 N N . ASP B 1 183 ? -11.266 9.188 4.078 1 90.94 183 ASP B N 1
ATOM 3731 C CA . ASP B 1 183 ? -12.695 9.469 4.168 1 90.94 183 ASP B CA 1
ATOM 3732 C C . ASP B 1 183 ? -13.07 9.914 5.578 1 90.94 183 ASP B C 1
ATOM 3734 O O . ASP B 1 183 ? -13.812 10.883 5.75 1 90.94 183 ASP B O 1
ATOM 3738 N N . SER B 1 184 ? -12.578 9.172 6.535 1 92.69 184 SER B N 1
ATOM 3739 C CA . SER B 1 184 ? -12.883 9.477 7.93 1 92.69 184 SER B CA 1
ATOM 3740 C C . SER B 1 184 ? -12.367 10.867 8.312 1 92.69 184 SER B C 1
ATOM 3742 O O . SER B 1 184 ? -13.078 11.633 8.969 1 92.69 184 SER B O 1
ATOM 3744 N N . LEU B 1 185 ? -11.188 11.18 7.887 1 96.44 185 LEU B N 1
ATOM 3745 C CA . LEU B 1 185 ? -10.594 12.469 8.195 1 96.44 185 LEU B CA 1
ATOM 3746 C C . LEU B 1 185 ? -11.398 13.602 7.562 1 96.44 185 LEU B C 1
ATOM 3748 O O . LEU B 1 185 ? -11.703 14.594 8.227 1 96.44 185 LEU B O 1
ATOM 3752 N N . LEU B 1 186 ? -11.711 13.438 6.305 1 95.5 186 LEU B N 1
ATOM 3753 C CA . LEU B 1 186 ? -12.484 14.453 5.59 1 95.5 186 LEU B CA 1
ATOM 3754 C C . LEU B 1 186 ? -13.875 14.602 6.199 1 95.5 186 LEU B C 1
ATOM 3756 O O . LEU B 1 186 ? -14.359 15.719 6.391 1 95.5 186 LEU B O 1
ATOM 3760 N N . GLU B 1 187 ? -14.43 13.484 6.527 1 93.88 187 GLU B N 1
ATOM 3761 C CA . GLU B 1 187 ? -15.766 13.5 7.109 1 93.88 187 GLU B CA 1
ATOM 3762 C C . GLU B 1 187 ? -15.773 14.227 8.453 1 93.88 187 GLU B C 1
ATOM 3764 O O . GLU B 1 187 ? -16.672 15.016 8.727 1 93.88 187 GLU B O 1
ATOM 3769 N N . ALA B 1 188 ? -14.828 13.93 9.273 1 95.5 188 ALA B N 1
ATOM 3770 C CA . ALA B 1 188 ? -14.742 14.531 10.602 1 95.5 188 ALA B CA 1
ATOM 3771 C C . ALA B 1 188 ? -14.562 16.047 10.508 1 95.5 188 ALA B C 1
ATOM 3773 O O . ALA B 1 188 ? -14.844 16.766 11.469 1 95.5 188 ALA B O 1
ATOM 3774 N N . ASN B 1 189 ? -14.102 16.531 9.352 1 95.94 189 ASN B N 1
ATOM 3775 C CA . ASN B 1 189 ? -13.812 17.938 9.195 1 95.94 189 ASN B CA 1
ATOM 3776 C C . ASN B 1 189 ? -14.57 18.547 8.008 1 95.94 189 ASN B C 1
ATOM 3778 O O . ASN B 1 189 ? -14.133 19.547 7.43 1 95.94 189 ASN B O 1
ATOM 3782 N N . TRP B 1 190 ? -15.672 17.875 7.723 1 92.94 190 TRP B N 1
ATOM 3783 C CA . TRP B 1 190 ? -16.375 18.234 6.5 1 92.94 190 TRP B CA 1
ATOM 3784 C C . TRP B 1 190 ? -17.062 19.594 6.645 1 92.94 190 TRP B C 1
ATOM 3786 O O . TRP B 1 190 ? -18.203 19.672 7.113 1 92.94 190 TRP B O 1
ATOM 3796 N N . GLY B 1 191 ? -16.516 20.656 6.297 1 90.06 191 GLY B N 1
ATOM 3797 C CA . GLY B 1 191 ? -16.953 22.047 6.344 1 90.06 191 GLY B CA 1
ATOM 3798 C C . GLY B 1 191 ? -15.805 23.031 6.148 1 90.06 191 GLY B C 1
ATOM 3799 O O . GLY B 1 191 ? -14.641 22.656 6.254 1 90.06 191 GLY B O 1
ATOM 3800 N N . SER B 1 192 ? -16.156 24.234 5.953 1 89.5 192 SER B N 1
ATOM 3801 C CA . SER B 1 192 ? -15.141 25.234 5.656 1 89.5 192 SER B CA 1
ATOM 3802 C C . SER B 1 192 ? -14.227 25.469 6.852 1 89.5 192 SER B C 1
ATOM 3804 O O . SER B 1 192 ? -13.016 25.656 6.688 1 89.5 192 SER B O 1
ATOM 3806 N N . GLU B 1 193 ? -14.75 25.375 8 1 89.62 193 GLU B N 1
ATOM 3807 C CA . GLU B 1 193 ? -13.969 25.656 9.203 1 89.62 193 GLU B CA 1
ATOM 3808 C C . GLU B 1 193 ? -12.875 24.609 9.414 1 89.62 193 GLU B C 1
ATOM 3810 O O . GLU B 1 193 ? -11.766 24.938 9.828 1 89.62 193 GLU B O 1
ATOM 3815 N N . GLY B 1 194 ? -13.18 23.406 9.156 1 93.62 194 GLY B N 1
ATOM 3816 C CA . GLY B 1 194 ? -12.227 22.328 9.352 1 93.62 194 GLY B CA 1
ATOM 3817 C C . GLY B 1 194 ? -11.297 22.141 8.172 1 93.62 194 GLY B C 1
ATOM 3818 O O . GLY B 1 194 ? -10.07 22.156 8.328 1 93.62 194 GLY B O 1
ATOM 3819 N N . LEU B 1 195 ? -11.812 22.109 7.016 1 95.69 195 LEU B N 1
ATOM 3820 C CA . LEU B 1 195 ? -11.062 21.766 5.812 1 95.69 195 LEU B CA 1
ATOM 3821 C C . LEU B 1 195 ? -10.07 22.875 5.453 1 95.69 195 LEU B C 1
ATOM 3823 O O . LEU B 1 195 ? -8.945 22.594 5.023 1 95.69 195 LEU B O 1
ATOM 3827 N N . LYS B 1 196 ? -10.391 24.078 5.672 1 94.44 196 LYS B N 1
ATOM 3828 C CA . LYS B 1 196 ? -9.531 25.203 5.297 1 94.44 196 LYS B CA 1
ATOM 3829 C C . LYS B 1 196 ? -8.32 25.312 6.223 1 94.44 196 LYS B C 1
ATOM 3831 O O . LYS B 1 196 ? -7.359 26.016 5.922 1 94.44 196 LYS B O 1
ATOM 3836 N N . LYS B 1 197 ? -8.406 24.562 7.344 1 96 197 LYS B N 1
ATOM 3837 C CA . LYS B 1 197 ? -7.336 24.641 8.336 1 96 197 LYS B CA 1
ATOM 3838 C C . LYS B 1 197 ? -6.418 23.422 8.234 1 96 197 LYS B C 1
ATOM 3840 O O . LYS B 1 197 ? -5.559 23.219 9.102 1 96 197 LYS B O 1
ATOM 3845 N N . MET B 1 198 ? -6.656 22.688 7.207 1 97.38 198 MET B N 1
ATOM 3846 C CA . MET B 1 198 ? -5.793 21.516 7.141 1 97.38 198 MET B CA 1
ATOM 3847 C C . MET B 1 198 ? -5.191 21.359 5.75 1 97.38 198 MET B C 1
ATOM 3849 O O . MET B 1 198 ? -5.73 21.875 4.773 1 97.38 198 MET B O 1
ATOM 3853 N N . ALA B 1 199 ? -4.066 20.797 5.703 1 98.25 199 ALA B N 1
ATOM 3854 C CA . ALA B 1 199 ? -3.396 20.312 4.5 1 98.25 199 ALA B CA 1
ATOM 3855 C C . ALA B 1 199 ? -2.994 18.859 4.645 1 98.25 199 ALA B C 1
ATOM 3857 O O . ALA B 1 199 ? -2.783 18.375 5.758 1 98.25 199 ALA B O 1
ATOM 3858 N N . ILE B 1 200 ? -3.014 18.172 3.498 1 98.38 200 ILE B N 1
ATOM 3859 C CA . ILE B 1 200 ? -2.652 16.766 3.52 1 98.38 200 ILE B CA 1
ATOM 3860 C C . ILE B 1 200 ? -1.495 16.516 2.557 1 98.38 200 ILE B C 1
ATOM 3862 O O . ILE B 1 200 ? -1.529 16.953 1.405 1 98.38 200 ILE B O 1
ATOM 3866 N N . LEU B 1 201 ? -0.471 15.984 2.996 1 98 201 LEU B N 1
ATOM 3867 C CA . LEU B 1 201 ? 0.511 15.305 2.156 1 98 201 LEU B CA 1
ATOM 3868 C C . LEU B 1 201 ? 0.302 13.797 2.184 1 98 201 LEU B C 1
ATOM 3870 O O . LEU B 1 201 ? 0.655 13.133 3.162 1 98 201 LEU B O 1
ATOM 3874 N N . GLY B 1 202 ? -0.354 13.258 1.147 1 96.75 202 GLY B N 1
ATOM 3875 C CA . GLY B 1 202 ? -0.773 11.859 1.103 1 96.75 202 GLY B CA 1
ATOM 3876 C C . GLY B 1 202 ? -1.081 11.375 -0.302 1 96.75 202 GLY B C 1
ATOM 3877 O O . GLY B 1 202 ? -0.543 11.906 -1.278 1 96.75 202 GLY B O 1
ATOM 3878 N N . ASN B 1 203 ? -1.878 10.344 -0.385 1 92.06 203 ASN B N 1
ATOM 3879 C CA . ASN B 1 203 ? -2.197 9.758 -1.68 1 92.06 203 ASN B CA 1
ATOM 3880 C C . ASN B 1 203 ? -2.881 10.758 -2.602 1 92.06 203 ASN B C 1
ATOM 3882 O O . ASN B 1 203 ? -3.701 11.562 -2.152 1 92.06 203 ASN B O 1
ATOM 3886 N N . SER B 1 204 ? -2.58 10.578 -3.859 1 91.88 204 SER B N 1
ATOM 3887 C CA . SER B 1 204 ? -3.209 11.453 -4.844 1 91.88 204 SER B CA 1
ATOM 3888 C C . SER B 1 204 ? -4.711 11.203 -4.926 1 91.88 204 SER B C 1
ATOM 3890 O O . SER B 1 204 ? -5.152 10.062 -5.066 1 91.88 204 SER B O 1
ATOM 3892 N N . PHE B 1 205 ? -5.449 12.273 -4.84 1 89 205 PHE B N 1
ATOM 3893 C CA . PHE B 1 205 ? -6.887 12.188 -5.059 1 89 205 PHE B CA 1
ATOM 3894 C C . PHE B 1 205 ? -7.199 12.062 -6.547 1 89 205 PHE B C 1
ATOM 3896 O O . PHE B 1 205 ? -8.195 11.445 -6.926 1 89 205 PHE B O 1
ATOM 3903 N N . GLY B 1 206 ? -6.316 12.602 -7.312 1 83.38 206 GLY B N 1
ATOM 3904 C CA . GLY B 1 206 ? -6.484 12.516 -8.758 1 83.38 206 GLY B CA 1
ATOM 3905 C C . GLY B 1 206 ? -6.531 11.086 -9.266 1 83.38 206 GLY B C 1
ATOM 3906 O O . GLY B 1 206 ? -7.344 10.758 -10.133 1 83.38 206 GLY B O 1
ATOM 3907 N N . GLY B 1 207 ? -5.715 10.258 -8.742 1 76.5 207 GLY B N 1
ATOM 3908 C CA . GLY B 1 207 ? -5.758 8.852 -9.117 1 76.5 207 GLY B CA 1
ATOM 3909 C C . GLY B 1 207 ? -7.102 8.203 -8.852 1 76.5 207 GLY B C 1
ATOM 3910 O O . GLY B 1 207 ? -7.605 7.445 -9.68 1 76.5 207 GLY B O 1
ATOM 3911 N N . TYR B 1 208 ? -7.707 8.57 -7.75 1 73.38 208 TYR B N 1
ATOM 3912 C CA . TYR B 1 208 ? -9.023 8.062 -7.387 1 73.38 208 TYR B CA 1
ATOM 3913 C C . TYR B 1 208 ? -10.102 8.609 -8.32 1 73.38 208 TYR B C 1
ATOM 3915 O O . TYR B 1 208 ? -11.008 7.883 -8.734 1 73.38 208 TYR B O 1
ATOM 3923 N N . GLY B 1 209 ? -10.008 9.906 -8.578 1 69.69 209 GLY B N 1
ATOM 3924 C CA . GLY B 1 209 ? -10.961 10.586 -9.445 1 69.69 209 GLY B CA 1
ATOM 3925 C C . GLY B 1 209 ? -10.961 10.055 -10.867 1 69.69 209 GLY B C 1
ATOM 3926 O O . GLY B 1 209 ? -12.023 9.836 -11.453 1 69.69 209 GLY B O 1
ATOM 3927 N N . ARG B 1 210 ? -9.82 9.883 -11.344 1 70.94 210 ARG B N 1
ATOM 3928 C CA . ARG B 1 210 ? -9.711 9.367 -12.703 1 70.94 210 ARG B CA 1
ATOM 3929 C C . ARG B 1 210 ? -10.383 8.008 -12.828 1 70.94 210 ARG B C 1
ATOM 3931 O O . ARG B 1 210 ? -11.062 7.727 -13.82 1 70.94 210 ARG B O 1
ATOM 3938 N N . ALA B 1 211 ? -10.359 7.367 -11.797 1 64.06 211 ALA B N 1
ATOM 3939 C CA . ALA B 1 211 ? -10.984 6.047 -11.781 1 64.06 211 ALA B CA 1
ATOM 3940 C C . ALA B 1 211 ? -12.5 6.152 -11.703 1 64.06 211 ALA B C 1
ATOM 3942 O O . ALA B 1 211 ? -13.219 5.383 -12.344 1 64.06 211 ALA B O 1
ATOM 3943 N N . ALA B 1 212 ? -12.906 7.254 -10.977 1 62.84 212 ALA B N 1
ATOM 3944 C CA . ALA B 1 212 ? -14.336 7.473 -10.789 1 62.84 212 ALA B CA 1
ATOM 3945 C C . ALA B 1 212 ? -14.961 8.109 -12.023 1 62.84 212 ALA B C 1
ATOM 3947 O O . ALA B 1 212 ? -16.094 7.777 -12.398 1 62.84 212 ALA B O 1
ATOM 3948 N N . GLU B 1 213 ? -14.438 9.352 -12.547 1 61.09 213 GLU B N 1
ATOM 3949 C CA . GLU B 1 213 ? -14.953 10.141 -13.672 1 61.09 213 GLU B CA 1
ATOM 3950 C C . GLU B 1 213 ? -15.078 9.281 -14.93 1 61.09 213 GLU B C 1
ATOM 3952 O O . GLU B 1 213 ? -16 9.477 -15.727 1 61.09 213 GLU B O 1
ATOM 3957 N N . GLU B 1 214 ? -14.039 8.805 -15.234 1 48.38 214 GLU B N 1
ATOM 3958 C CA . GLU B 1 214 ? -14.141 8.055 -16.484 1 48.38 214 GLU B CA 1
ATOM 3959 C C . GLU B 1 214 ? -15.438 7.254 -16.531 1 48.38 214 GLU B C 1
ATOM 3961 O O . GLU B 1 214 ? -15.914 6.91 -17.625 1 48.38 214 GLU B O 1
ATOM 3966 N N . ARG B 1 215 ? -16.156 7.23 -15.297 1 46.31 215 ARG B N 1
ATOM 3967 C CA . ARG B 1 215 ? -17.359 6.387 -15.32 1 46.31 215 ARG B CA 1
ATOM 3968 C C . ARG B 1 215 ? -18.625 7.223 -15.156 1 46.31 215 ARG B C 1
ATOM 3970 O O . ARG B 1 215 ? -19.734 6.711 -15.297 1 46.31 215 ARG B O 1
ATOM 3977 N N . SER B 1 216 ? -18.594 8.375 -14.414 1 44.97 216 SER B N 1
ATOM 3978 C CA . SER B 1 216 ? -19.828 9.07 -14.008 1 44.97 216 SER B CA 1
ATOM 3979 C C . SER B 1 216 ? -20.562 9.625 -15.219 1 44.97 216 SER B C 1
ATOM 3981 O O . SER B 1 216 ? -20.125 10.602 -15.828 1 44.97 216 SER B O 1
ATOM 3983 N N . GLY B 1 217 ? -21.062 8.828 -16.078 1 36.81 217 GLY B N 1
ATOM 3984 C CA . GLY B 1 217 ? -22.234 9.531 -16.562 1 36.81 217 GLY B CA 1
ATOM 3985 C C . GLY B 1 217 ? -23.047 10.195 -15.461 1 36.81 217 GLY B C 1
ATOM 3986 O O . GLY B 1 217 ? -22.641 10.148 -14.297 1 36.81 217 GLY B O 1
ATOM 3987 N N . ASN B 1 218 ? -24.438 10.625 -15.703 1 34.81 218 ASN B N 1
ATOM 3988 C CA . ASN B 1 218 ? -25.406 11.445 -14.984 1 34.81 218 ASN B CA 1
ATOM 3989 C C . ASN B 1 218 ? -25.703 10.883 -13.602 1 34.81 218 ASN B C 1
ATOM 3991 O O . ASN B 1 218 ? -26.656 11.297 -12.945 1 34.81 218 ASN B O 1
ATOM 3995 N N . GLY B 1 219 ? -25.469 9.594 -13.219 1 38.53 219 GLY B N 1
ATOM 3996 C CA . GLY B 1 219 ? -26.328 9.117 -12.148 1 38.53 219 GLY B CA 1
ATOM 3997 C C . GLY B 1 219 ? -25.781 9.391 -10.766 1 38.53 219 GLY B C 1
ATOM 3998 O O . GLY B 1 219 ? -24.609 9.773 -10.625 1 38.53 219 GLY B O 1
ATOM 3999 N N . SER B 1 220 ? -26.641 9.438 -9.594 1 37.31 220 SER B N 1
ATOM 4000 C CA . SER B 1 220 ? -26.625 9.703 -8.156 1 37.31 220 SER B CA 1
ATOM 4001 C C . SER B 1 220 ? -25.594 8.828 -7.445 1 37.31 220 SER B C 1
ATOM 4003 O O . SER B 1 220 ? -25.531 7.617 -7.688 1 37.31 220 SER B O 1
ATOM 4005 N N . VAL B 1 221 ? -24.469 9.227 -7.109 1 38.91 221 VAL B N 1
ATOM 4006 C CA . VAL B 1 221 ? -23.422 8.648 -6.262 1 38.91 221 VAL B CA 1
ATOM 4007 C C . VAL B 1 221 ? -24.062 8.031 -5.02 1 38.91 221 VAL B C 1
ATOM 4009 O O . VAL B 1 221 ? -24.797 8.703 -4.293 1 38.91 221 VAL B O 1
ATOM 4012 N N . ARG B 1 222 ? -24.297 6.816 -4.926 1 38.56 222 ARG B N 1
ATOM 4013 C CA . ARG B 1 222 ? -24.766 6.227 -3.672 1 38.56 222 ARG B CA 1
ATOM 4014 C C . ARG B 1 222 ? -23.75 6.465 -2.551 1 38.56 222 ARG B C 1
ATOM 4016 O O . ARG B 1 222 ? -22.547 6.289 -2.742 1 38.56 222 ARG B O 1
ATOM 4023 N N . PHE B 1 223 ? -23.984 7.223 -1.402 1 38.62 223 PHE B N 1
ATOM 4024 C CA . PHE B 1 223 ? -23.359 7.836 -0.238 1 38.62 223 PHE B CA 1
ATOM 4025 C C . PHE B 1 223 ? -22.625 6.797 0.594 1 38.62 223 PHE B C 1
ATOM 4027 O O . PHE B 1 223 ? -21.688 7.133 1.34 1 38.62 223 PHE B O 1
ATOM 4034 N N . ASP B 1 224 ? -22.906 5.484 0.564 1 44.81 224 ASP B N 1
ATOM 4035 C CA . ASP B 1 224 ? -22.438 4.621 1.64 1 44.81 224 ASP B CA 1
ATOM 4036 C C . ASP B 1 224 ? -21.062 4.023 1.306 1 44.81 224 ASP B C 1
ATOM 4038 O O . ASP B 1 224 ? -20.594 3.104 1.981 1 44.81 224 ASP B O 1
ATOM 4042 N N . SER B 1 225 ? -20.406 4.617 0.25 1 57.91 225 SER B N 1
ATOM 4043 C CA . SER B 1 225 ? -19.297 3.791 -0.22 1 57.91 225 SER B CA 1
ATOM 4044 C C . SER B 1 225 ? -17.953 4.387 0.184 1 57.91 225 SER B C 1
ATOM 4046 O O . SER B 1 225 ? -17.844 5.594 0.423 1 57.91 225 SER B O 1
ATOM 4048 N N . GLU B 1 226 ? -17 3.572 0.647 1 69.75 226 GLU B N 1
ATOM 4049 C CA . GLU B 1 226 ? -15.609 3.949 0.884 1 69.75 226 GLU B CA 1
ATOM 4050 C C . GLU B 1 226 ? -15.086 4.844 -0.232 1 69.75 226 GLU B C 1
ATOM 4052 O O . GLU B 1 226 ? -15.32 4.582 -1.412 1 69.75 226 GLU B O 1
ATOM 4057 N N . GLY B 1 227 ? -14.68 6.07 0.136 1 79.5 227 GLY B N 1
ATOM 4058 C CA . GLY B 1 227 ? -14.055 7.004 -0.789 1 79.5 227 GLY B CA 1
ATOM 4059 C C . GLY B 1 227 ? -14.969 8.141 -1.198 1 79.5 227 GLY B C 1
ATOM 4060 O O . GLY B 1 227 ? -14.594 8.992 -2.008 1 79.5 227 GLY B O 1
ATOM 4061 N N . ARG B 1 228 ? -16.125 8.227 -0.661 1 82.81 228 ARG B N 1
ATOM 4062 C CA . ARG B 1 228 ? -17.109 9.227 -1.042 1 82.81 228 ARG B CA 1
ATOM 4063 C C . ARG B 1 228 ? -16.609 10.641 -0.776 1 82.81 228 ARG B C 1
ATOM 4065 O O . ARG B 1 228 ? -16.672 11.508 -1.65 1 82.81 228 ARG B O 1
ATOM 4072 N N . ARG B 1 229 ? -16.062 10.852 0.407 1 88.62 229 ARG B N 1
ATOM 4073 C CA . ARG B 1 229 ? -15.609 12.188 0.777 1 88.62 229 ARG B CA 1
ATOM 4074 C C . ARG B 1 229 ? -14.391 12.602 -0.046 1 88.62 229 ARG B C 1
ATOM 4076 O O . ARG B 1 229 ? -14.234 13.773 -0.391 1 88.62 229 ARG B O 1
ATOM 4083 N N . VAL B 1 230 ? -13.609 11.625 -0.368 1 90.06 230 VAL B N 1
ATOM 4084 C CA . VAL B 1 230 ? -12.43 11.898 -1.187 1 90.06 230 VAL B CA 1
ATOM 4085 C C . VAL B 1 230 ? -12.867 12.375 -2.57 1 90.06 230 VAL B C 1
ATOM 4087 O O . VAL B 1 230 ? -12.344 13.367 -3.082 1 90.06 230 VAL B O 1
ATOM 4090 N N . LEU B 1 231 ? -13.828 11.711 -3.129 1 86.75 231 LEU B N 1
ATOM 4091 C CA . LEU B 1 231 ? -14.32 12.078 -4.453 1 86.75 231 LEU B CA 1
ATOM 4092 C C . LEU B 1 231 ? -14.992 13.445 -4.43 1 86.75 231 LEU B C 1
ATOM 4094 O O . LEU B 1 231 ? -14.82 14.242 -5.348 1 86.75 231 LEU B O 1
ATOM 4098 N N . GLN B 1 232 ? -15.727 13.703 -3.387 1 86.88 232 GLN B N 1
ATOM 4099 C CA . GLN B 1 232 ? -16.406 14.984 -3.242 1 86.88 232 GLN B CA 1
ATOM 4100 C C . GLN B 1 232 ? -15.391 16.109 -3.051 1 86.88 232 GLN B C 1
ATOM 4102 O O . GLN B 1 232 ? -15.586 17.219 -3.555 1 86.88 232 GLN B O 1
ATOM 4107 N N . ALA B 1 233 ? -14.352 15.812 -2.369 1 90.69 233 ALA B N 1
ATOM 4108 C CA . ALA B 1 233 ? -13.344 16.828 -2.055 1 90.69 233 ALA B CA 1
ATOM 4109 C C . ALA B 1 233 ? -12.602 17.266 -3.312 1 90.69 233 ALA B C 1
ATOM 4111 O O . ALA B 1 233 ? -12.039 18.359 -3.35 1 90.69 233 ALA B O 1
ATOM 4112 N N . LYS B 1 234 ? -12.633 16.453 -4.285 1 87.38 234 LYS B N 1
ATOM 4113 C CA . LYS B 1 234 ? -11.906 16.766 -5.512 1 87.38 234 LYS B CA 1
ATOM 4114 C C . LYS B 1 234 ? -12.398 18.078 -6.133 1 87.38 234 LYS B C 1
ATOM 4116 O O . LYS B 1 234 ? -11.656 18.75 -6.848 1 87.38 234 LYS B O 1
ATOM 4121 N N . ARG B 1 235 ? -13.555 18.438 -5.859 1 85.06 235 ARG B N 1
ATOM 4122 C CA . ARG B 1 235 ? -14.156 19.625 -6.449 1 85.06 235 ARG B CA 1
ATOM 4123 C C . ARG B 1 235 ? -13.578 20.891 -5.84 1 85.06 235 ARG B C 1
ATOM 4125 O O . ARG B 1 235 ? -13.648 21.969 -6.441 1 85.06 235 ARG B O 1
ATOM 4132 N N . PHE B 1 236 ? -12.961 20.781 -4.672 1 89.69 236 PHE B N 1
ATOM 4133 C CA . PHE B 1 236 ? -12.484 22 -4.031 1 89.69 236 PHE B CA 1
ATOM 4134 C C . PHE B 1 236 ? -11.078 21.812 -3.48 1 89.69 236 PHE B C 1
ATOM 4136 O O . PHE B 1 236 ? -10.648 22.531 -2.578 1 89.69 236 PHE B O 1
ATOM 4143 N N . VAL B 1 237 ? -10.453 20.734 -3.994 1 94.19 237 VAL B N 1
ATOM 4144 C CA . VAL B 1 237 ? -9.094 20.484 -3.535 1 94.19 237 VAL B CA 1
ATOM 4145 C C . VAL B 1 237 ? -8.102 20.922 -4.605 1 94.19 237 VAL B C 1
ATOM 4147 O O . VAL B 1 237 ? -8.32 20.688 -5.797 1 94.19 237 VAL B O 1
ATOM 4150 N N . ARG B 1 238 ? -7.137 21.688 -4.215 1 95.25 238 ARG B N 1
ATOM 4151 C CA . ARG B 1 238 ? -5.949 21.906 -5.039 1 95.25 238 ARG B CA 1
ATOM 4152 C C . ARG B 1 238 ? -4.879 20.875 -4.746 1 95.25 238 ARG B C 1
ATOM 4154 O O . ARG B 1 238 ? -4.344 20.812 -3.637 1 95.25 238 ARG B O 1
ATOM 4161 N N . GLU B 1 239 ? -4.609 20.062 -5.727 1 95.81 239 GLU B N 1
ATOM 4162 C CA . GLU B 1 239 ? -3.621 19 -5.59 1 95.81 239 GLU B CA 1
ATOM 4163 C C . GLU B 1 239 ? -2.33 19.359 -6.324 1 95.81 239 GLU B C 1
ATOM 4165 O O . GLU B 1 239 ? -2.363 19.828 -7.457 1 95.81 239 GLU B O 1
ATOM 4170 N N . VAL B 1 240 ? -1.223 19.203 -5.664 1 95.75 240 VAL B N 1
ATOM 4171 C CA . VAL B 1 240 ? 0.094 19.391 -6.266 1 95.75 240 VAL B CA 1
ATOM 4172 C C . VAL B 1 240 ? 0.91 18.109 -6.121 1 95.75 240 VAL B C 1
ATOM 4174 O O . VAL B 1 240 ? 1.305 17.734 -5.012 1 95.75 240 VAL B O 1
ATOM 4177 N N . GLU B 1 241 ? 1.17 17.484 -7.25 1 92.88 241 GLU B N 1
ATOM 4178 C CA . GLU B 1 241 ? 1.939 16.234 -7.242 1 92.88 241 GLU B CA 1
ATOM 4179 C C . GLU B 1 241 ? 3.371 16.484 -6.77 1 92.88 241 GLU B C 1
ATOM 4181 O O . GLU B 1 241 ? 3.971 17.516 -7.094 1 92.88 241 GLU B O 1
ATOM 4186 N N . MET B 1 242 ? 3.822 15.516 -6.055 1 89 242 MET B N 1
ATOM 4187 C CA . MET B 1 242 ? 5.215 15.609 -5.617 1 89 242 MET B CA 1
ATOM 4188 C C . MET B 1 242 ? 6.164 15.445 -6.801 1 89 242 MET B C 1
ATOM 4190 O O . MET B 1 242 ? 5.973 14.562 -7.637 1 89 242 MET B O 1
ATOM 4194 N N . ASP B 1 243 ? 7.109 16.297 -6.879 1 75.94 243 ASP B N 1
ATOM 4195 C CA . ASP B 1 243 ? 8.109 16.266 -7.941 1 75.94 243 ASP B CA 1
ATOM 4196 C C . ASP B 1 243 ? 9.227 15.281 -7.609 1 75.94 243 ASP B C 1
ATOM 4198 O O . ASP B 1 243 ? 9.508 15.023 -6.438 1 75.94 243 ASP B O 1
ATOM 4202 N N . GLY B 1 244 ? 9.828 14.758 -8.641 1 65.12 244 GLY B N 1
ATOM 4203 C CA . GLY B 1 244 ? 11.117 14.117 -8.484 1 65.12 244 GLY B CA 1
ATOM 4204 C C . GLY B 1 244 ? 11.023 12.602 -8.391 1 65.12 244 GLY B C 1
ATOM 4205 O O . GLY B 1 244 ? 12.047 11.914 -8.375 1 65.12 244 GLY B O 1
ATOM 4206 N N . VAL B 1 245 ? 9.758 12.188 -8.211 1 64.06 245 VAL B N 1
ATOM 4207 C CA . VAL B 1 245 ? 9.719 10.727 -8.148 1 64.06 245 VAL B CA 1
ATOM 4208 C C . VAL B 1 245 ? 9.859 10.148 -9.555 1 64.06 245 VAL B C 1
ATOM 4210 O O . VAL B 1 245 ? 9.094 10.492 -10.453 1 64.06 245 VAL B O 1
ATOM 4213 N N . GLY B 1 246 ? 10.922 9.43 -9.828 1 55.53 246 GLY B N 1
ATOM 4214 C CA . GLY B 1 246 ? 11.125 8.727 -11.086 1 55.53 246 GLY B CA 1
ATOM 4215 C C . GLY B 1 246 ? 11.789 9.586 -12.148 1 55.53 246 GLY B C 1
ATOM 4216 O O . GLY B 1 246 ? 11.898 9.164 -13.305 1 55.53 246 GLY B O 1
ATOM 4217 N N . LYS B 1 247 ? 12.156 10.984 -11.867 1 52.84 247 LYS B N 1
ATOM 4218 C CA . LYS B 1 247 ? 12.547 11.883 -12.945 1 52.84 247 LYS B CA 1
ATOM 4219 C C . LYS B 1 247 ? 14.062 12.078 -12.977 1 52.84 247 LYS B C 1
ATOM 4221 O O . LYS B 1 247 ? 14.602 12.648 -13.93 1 52.84 247 LYS B O 1
ATOM 4226 N N . ASP B 1 248 ? 14.688 11.828 -11.906 1 50.78 248 ASP B N 1
ATOM 4227 C CA . ASP B 1 248 ? 16.047 12.367 -11.922 1 50.78 248 ASP B CA 1
ATOM 4228 C C . ASP B 1 248 ? 17.047 11.32 -12.422 1 50.78 248 ASP B C 1
ATOM 4230 O O . ASP B 1 248 ? 17 10.164 -12.008 1 50.78 248 ASP B O 1
ATOM 4234 N N . GLU B 1 249 ? 17.906 11.656 -13.328 1 51.62 249 GLU B N 1
ATOM 4235 C CA . GLU B 1 249 ? 18.891 10.938 -14.133 1 51.62 249 GLU B CA 1
ATOM 4236 C C . GLU B 1 249 ? 20.031 10.414 -13.266 1 51.62 249 GLU B C 1
ATOM 4238 O O . GLU B 1 249 ? 20.734 9.477 -13.656 1 51.62 249 GLU B O 1
ATOM 4243 N N . LYS B 1 250 ? 20.359 10.922 -12.031 1 53.47 250 LYS B N 1
ATOM 4244 C CA . LYS B 1 250 ? 21.625 10.57 -11.383 1 53.47 250 LYS B CA 1
ATOM 4245 C C . LYS B 1 250 ? 21.391 9.812 -10.086 1 53.47 250 LYS B C 1
ATOM 4247 O O . LYS B 1 250 ? 22.328 9.547 -9.336 1 53.47 250 LYS B O 1
ATOM 4252 N N . GLU B 1 251 ? 20.219 9.336 -9.781 1 60 251 GLU B N 1
ATOM 4253 C CA . GLU B 1 251 ? 19.969 8.578 -8.562 1 60 251 GLU B CA 1
ATOM 4254 C C . GLU B 1 251 ? 20.297 7.102 -8.742 1 60 251 GLU B C 1
ATOM 4256 O O . GLU B 1 251 ? 20.078 6.547 -9.828 1 60 251 GLU B O 1
ATOM 4261 N N . GLU B 1 252 ? 21.016 6.586 -7.707 1 65.12 252 GLU B N 1
ATOM 4262 C CA . GLU B 1 252 ? 21.234 5.145 -7.746 1 65.12 252 GLU B CA 1
ATOM 4263 C C . GLU B 1 252 ? 19.922 4.398 -7.957 1 65.12 252 GLU B C 1
ATOM 4265 O O . GLU B 1 252 ? 18.891 4.758 -7.375 1 65.12 252 GLU B O 1
ATOM 4270 N N . GLU B 1 253 ? 19.922 3.432 -8.875 1 67.06 253 GLU B N 1
ATOM 4271 C CA . GLU B 1 253 ? 18.75 2.676 -9.312 1 67.06 253 GLU B CA 1
ATOM 4272 C C . GLU B 1 253 ? 17.969 2.143 -8.117 1 67.06 253 GLU B C 1
ATOM 4274 O O . GLU B 1 253 ? 16.734 2.221 -8.086 1 67.06 253 GLU B O 1
ATOM 4279 N N . GLU B 1 254 ? 18.75 1.662 -7.184 1 65.69 254 GLU B N 1
ATOM 4280 C CA . GLU B 1 254 ? 18.109 1.062 -6.02 1 65.69 254 GLU B CA 1
ATOM 4281 C C . GLU B 1 254 ? 17.344 2.107 -5.211 1 65.69 254 GLU B C 1
ATOM 4283 O O . GLU B 1 254 ? 16.25 1.834 -4.703 1 65.69 254 GLU B O 1
ATOM 4288 N N . ASN B 1 255 ? 17.938 3.219 -5.16 1 78.25 255 ASN B N 1
ATOM 4289 C CA . ASN B 1 255 ? 17.25 4.301 -4.461 1 78.25 255 ASN B CA 1
ATOM 4290 C C . ASN B 1 255 ? 15.977 4.727 -5.188 1 78.25 255 ASN B C 1
ATOM 4292 O O . ASN B 1 255 ? 14.945 4.961 -4.559 1 78.25 255 ASN B O 1
ATOM 4296 N N . ALA B 1 256 ? 16.125 4.637 -6.445 1 78 256 ALA B N 1
ATOM 4297 C CA . ALA B 1 256 ? 15 5.086 -7.246 1 78 256 ALA B CA 1
ATOM 4298 C C . ALA B 1 256 ? 13.781 4.188 -7.027 1 78 256 ALA B C 1
ATOM 4300 O O . ALA B 1 256 ? 12.656 4.68 -6.922 1 78 256 ALA B O 1
ATOM 4301 N N . VAL B 1 257 ? 14.047 2.902 -6.941 1 83.31 257 VAL B N 1
ATOM 4302 C CA . VAL B 1 257 ? 12.953 1.956 -6.746 1 83.31 257 VAL B CA 1
ATOM 4303 C C . VAL B 1 257 ? 12.328 2.164 -5.367 1 83.31 257 VAL B C 1
ATOM 4305 O O . VAL B 1 257 ? 11.109 2.191 -5.23 1 83.31 257 VAL B O 1
ATOM 4308 N N . GLY B 1 258 ? 13.203 2.266 -4.371 1 85.94 258 GLY B N 1
ATOM 4309 C CA . GLY B 1 258 ? 12.711 2.504 -3.021 1 85.94 258 GLY B CA 1
ATOM 4310 C C . GLY B 1 258 ? 11.914 3.787 -2.895 1 85.94 258 GLY B C 1
ATOM 4311 O O . GLY B 1 258 ? 10.852 3.805 -2.27 1 85.94 258 GLY B O 1
ATOM 4312 N N . PHE B 1 259 ? 12.391 4.82 -3.52 1 88.56 259 PHE B N 1
ATOM 4313 C CA . PHE B 1 259 ? 11.703 6.109 -3.469 1 88.56 259 PHE B CA 1
ATOM 4314 C C . PHE B 1 259 ? 10.383 6.051 -4.215 1 88.56 259 PHE B C 1
ATOM 4316 O O . PHE B 1 259 ? 9.383 6.613 -3.76 1 88.56 259 PHE B O 1
ATOM 4323 N N . TYR B 1 260 ? 10.422 5.383 -5.309 1 86.56 260 TYR B N 1
ATOM 4324 C CA . TYR B 1 260 ? 9.188 5.223 -6.059 1 86.56 260 TYR B CA 1
ATOM 4325 C C . TYR B 1 260 ? 8.125 4.523 -5.223 1 86.56 260 TYR B C 1
ATOM 4327 O O . TYR B 1 260 ? 6.984 4.992 -5.129 1 86.56 260 TYR B O 1
ATOM 4335 N N . ARG B 1 261 ? 8.477 3.51 -4.633 1 85.56 261 ARG B N 1
ATOM 4336 C CA . ARG B 1 261 ? 7.527 2.742 -3.828 1 85.56 261 ARG B CA 1
ATOM 4337 C C . ARG B 1 261 ? 7.02 3.564 -2.648 1 85.56 261 ARG B C 1
ATOM 4339 O O . ARG B 1 261 ? 5.848 3.477 -2.283 1 85.56 261 ARG B O 1
ATOM 4346 N N . ALA B 1 262 ? 7.871 4.352 -2.135 1 90.25 262 ALA B N 1
ATOM 4347 C CA . ALA B 1 262 ? 7.535 5.086 -0.917 1 90.25 262 ALA B CA 1
ATOM 4348 C C . ALA B 1 262 ? 6.742 6.348 -1.237 1 90.25 262 ALA B C 1
ATOM 4350 O O . ALA B 1 262 ? 5.93 6.801 -0.427 1 90.25 262 ALA B O 1
ATOM 4351 N N . PHE B 1 263 ? 6.934 6.891 -2.562 1 91.56 263 PHE B N 1
ATOM 4352 C CA . PHE B 1 263 ? 6.484 8.273 -2.672 1 91.56 263 PHE B CA 1
ATOM 4353 C C . PHE B 1 263 ? 5.758 8.5 -3.994 1 91.56 263 PHE B C 1
ATOM 4355 O O . PHE B 1 263 ? 5.262 9.602 -4.254 1 91.56 263 PHE B O 1
ATOM 4362 N N . HIS B 1 264 ? 5.574 7.543 -4.863 1 84.19 264 HIS B N 1
ATOM 4363 C CA . HIS B 1 264 ? 5.121 7.758 -6.23 1 84.19 264 HIS B CA 1
ATOM 4364 C C . HIS B 1 264 ? 3.699 8.312 -6.258 1 84.19 264 HIS B C 1
ATOM 4366 O O . HIS B 1 264 ? 3.303 8.969 -7.227 1 84.19 264 HIS B O 1
ATOM 4372 N N . ASP B 1 265 ? 2.979 8.094 -5.254 1 85.56 265 ASP B N 1
ATOM 4373 C CA . ASP B 1 265 ? 1.577 8.5 -5.258 1 85.56 265 ASP B CA 1
ATOM 4374 C C . ASP B 1 265 ? 1.338 9.648 -4.281 1 85.56 265 ASP B C 1
ATOM 4376 O O . ASP B 1 265 ? 0.191 9.969 -3.959 1 85.56 265 ASP B O 1
ATOM 4380 N N . LEU B 1 266 ? 2.312 10.281 -3.85 1 92.56 266 LEU B N 1
ATOM 4381 C CA . LEU B 1 266 ? 2.191 11.328 -2.844 1 92.56 266 LEU B CA 1
ATOM 4382 C C . LEU B 1 266 ? 1.898 12.672 -3.494 1 92.56 266 LEU B C 1
ATOM 4384 O O . LEU B 1 266 ? 2.523 13.031 -4.496 1 92.56 266 LEU B O 1
ATOM 4388 N N . SER B 1 267 ? 0.95 13.398 -2.977 1 96.12 267 SER B N 1
ATOM 4389 C CA . SER B 1 267 ? 0.598 14.742 -3.42 1 96.12 267 SER B CA 1
ATOM 4390 C C . SER B 1 267 ? 0.227 15.633 -2.242 1 96.12 267 SER B C 1
ATOM 4392 O O . SER B 1 267 ? -0.188 15.141 -1.19 1 96.12 267 SER B O 1
ATOM 4394 N N . TRP B 1 268 ? 0.406 16.922 -2.439 1 97.44 268 TRP B N 1
ATOM 4395 C CA . TRP B 1 268 ? -0.099 17.938 -1.513 1 97.44 268 TRP B CA 1
ATOM 4396 C C . TRP B 1 268 ? -1.564 18.25 -1.794 1 97.44 268 TRP B C 1
ATOM 4398 O O . TRP B 1 268 ? -1.97 18.359 -2.953 1 97.44 268 TRP B O 1
ATOM 4408 N N . HIS B 1 269 ? -2.342 18.391 -0.749 1 97.94 269 HIS B N 1
ATOM 4409 C CA . HIS B 1 269 ? -3.754 18.719 -0.88 1 97.94 269 HIS B CA 1
ATOM 4410 C C . HIS B 1 269 ? -4.105 19.938 -0.034 1 97.94 269 HIS B C 1
ATOM 4412 O O . HIS B 1 269 ? -3.885 19.953 1.179 1 97.94 269 HIS B O 1
ATOM 4418 N N . PHE B 1 270 ? -4.625 20.969 -0.678 1 97.88 270 PHE B N 1
ATOM 4419 C CA . PHE B 1 270 ? -5.125 22.172 -0.044 1 97.88 270 PHE B CA 1
ATOM 4420 C C . PHE B 1 270 ? -6.602 22.391 -0.363 1 97.88 270 PHE B C 1
ATOM 4422 O O . PHE B 1 270 ? -7.016 22.266 -1.517 1 97.88 270 PHE B O 1
ATOM 4429 N N . PHE B 1 271 ? -7.383 22.656 0.611 1 96.56 271 PHE B N 1
ATOM 4430 C CA . PHE B 1 271 ? -8.828 22.781 0.418 1 96.56 271 PHE B CA 1
ATOM 4431 C C . PHE B 1 271 ? -9.242 24.234 0.287 1 96.56 271 PHE B C 1
ATOM 4433 O O . PHE B 1 271 ? -9.039 25.031 1.206 1 96.56 271 PHE B O 1
ATOM 4440 N N . GLU B 1 272 ? -9.766 24.516 -0.872 1 90.94 272 GLU B N 1
ATOM 4441 C CA . GLU B 1 272 ? -10.156 25.891 -1.203 1 90.94 272 GLU B CA 1
ATOM 4442 C C . GLU B 1 272 ? -11.672 26.031 -1.245 1 90.94 272 GLU B C 1
ATOM 4444 O O . GLU B 1 272 ? -12.305 25.734 -2.26 1 90.94 272 GLU B O 1
ATOM 4449 N N . LEU B 1 273 ? -12.227 26.312 -0.174 1 84.81 273 LEU B N 1
ATOM 4450 C CA . LEU B 1 273 ? -13.672 26.484 -0.063 1 84.81 273 LEU B CA 1
ATOM 4451 C C . LEU B 1 273 ? -14.023 27.953 0.185 1 84.81 273 LEU B C 1
ATOM 4453 O O . LEU B 1 273 ? -13.258 28.688 0.814 1 84.81 273 LEU B O 1
ATOM 4457 N N . ASP B 1 274 ? -15.133 28.344 -0.588 1 76.25 274 ASP B N 1
ATOM 4458 C CA . ASP B 1 274 ? -15.688 29.641 -0.231 1 76.25 274 ASP B CA 1
ATOM 4459 C C . ASP B 1 274 ? -16.406 29.578 1.115 1 76.25 274 ASP B C 1
ATOM 4461 O O . ASP B 1 274 ? -16.953 28.547 1.49 1 76.25 274 ASP B O 1
ATOM 4465 N N . ASP B 1 275 ? -16.188 30.531 1.97 1 64.69 275 ASP B N 1
ATOM 4466 C CA . ASP B 1 275 ? -16.766 30.578 3.307 1 64.69 275 ASP B CA 1
ATOM 4467 C C . ASP B 1 275 ? -18.25 30.203 3.277 1 64.69 275 ASP B C 1
ATOM 4469 O O . ASP B 1 275 ? -18.75 29.578 4.219 1 64.69 275 ASP B O 1
ATOM 4473 N N . ASP B 1 276 ? -19 30.531 2.24 1 59.25 276 ASP B N 1
ATOM 4474 C CA . ASP B 1 276 ? -20.453 30.359 2.201 1 59.25 276 ASP B CA 1
ATOM 4475 C C . ASP B 1 276 ? -20.828 29.062 1.474 1 59.25 276 ASP B C 1
ATOM 4477 O O . ASP B 1 276 ? -22 28.859 1.153 1 59.25 276 ASP B O 1
ATOM 4481 N N . CYS B 1 277 ? -19.891 28.25 1.261 1 55.53 277 CYS B N 1
ATOM 4482 C CA . CYS B 1 277 ? -20.234 27.094 0.427 1 55.53 277 CYS B CA 1
ATOM 4483 C C . CYS B 1 277 ? -20.953 26.031 1.237 1 55.53 277 CYS B C 1
ATOM 4485 O O . CYS B 1 277 ? 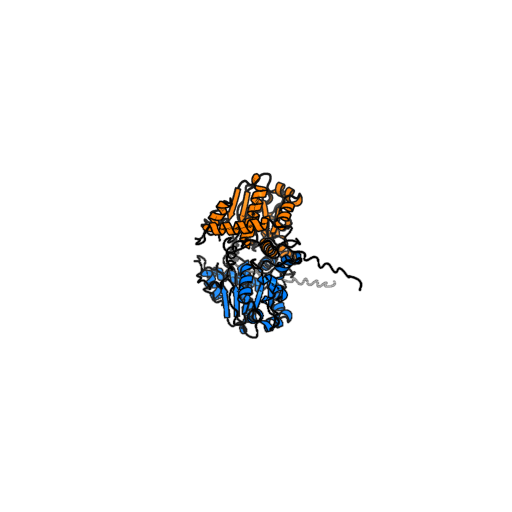-20.484 25.625 2.305 1 55.53 277 CYS B O 1
ATOM 4487 N N . ASP B 1 278 ? -22.344 25.906 1.092 1 53.84 278 ASP B N 1
ATOM 4488 C CA . ASP B 1 278 ? -23.109 24.812 1.687 1 53.84 278 ASP B CA 1
ATOM 4489 C C . ASP B 1 278 ? -22.609 23.453 1.19 1 53.84 278 ASP B C 1
ATOM 4491 O O . ASP B 1 278 ? -22.969 23.016 0.095 1 53.84 278 ASP B O 1
ATOM 4495 N N . MET B 1 279 ? -21.625 22.922 1.868 1 56.69 279 MET B N 1
ATOM 4496 C CA . MET B 1 279 ? -20.922 21.719 1.44 1 56.69 279 MET B CA 1
ATOM 4497 C C . MET B 1 279 ? -21.859 20.516 1.469 1 56.69 279 MET B C 1
ATOM 4499 O O . MET B 1 279 ? -21.516 19.453 0.937 1 56.69 279 MET B O 1
ATOM 4503 N N . ASN B 1 280 ? -22.984 20.594 2.285 1 51.03 280 ASN B N 1
ATOM 4504 C CA . ASN B 1 280 ? -23.938 19.484 2.287 1 51.03 280 ASN B CA 1
ATOM 4505 C C . ASN B 1 280 ? -24.578 19.281 0.914 1 51.03 280 ASN B C 1
ATOM 4507 O O . ASN B 1 280 ? -25.219 18.266 0.663 1 51.03 280 ASN B O 1
ATOM 4511 N N . ILE B 1 281 ? -24.422 20.281 0.119 1 42.97 281 ILE B N 1
ATOM 4512 C CA . ILE B 1 281 ? -25.016 20.219 -1.216 1 42.97 281 ILE B CA 1
ATOM 4513 C C . ILE B 1 281 ? -24.016 19.594 -2.189 1 42.97 281 ILE B C 1
ATOM 4515 O O . ILE B 1 281 ? -24.391 19.172 -3.283 1 42.97 281 ILE B O 1
ATOM 4519 N N . ILE B 1 282 ? -22.891 19.438 -1.852 1 42.03 282 ILE B N 1
ATOM 4520 C CA . ILE B 1 282 ? -21.891 18.891 -2.76 1 42.03 282 ILE B CA 1
ATOM 4521 C C . ILE B 1 282 ? -21.75 17.391 -2.514 1 42.03 282 ILE B C 1
ATOM 4523 O O . ILE B 1 282 ? -21.594 16.953 -1.368 1 42.03 282 ILE B O 1
#

Foldseek 3Di:
DDCPPPPPPPPPPPPPPPPDPPDDDPDPPPVPPCPPQPPWAFADFAADPDALVVLLVLLVVLLVLLCPFPLNVLQVVVCPDPVNPVLCCQQANQAAAEEEEDLDESPPDLLSSNLVSVVLVVCVVSVNRHPAAEYEDRHDHPSNCVNCVVSPHHYDRTHSLLLDFDPHQYEYEYEPDDLSNVVNNCVSQVADNGQSRYKYWYFDLVVVQVVVVVPDDPDDDDCPDRNNSSNLQVVFKDKAARPDQPPDDPRDPVVNVSCCVNGVGTIMIHGHDDNPDPSVVD/DPCPPPVPPPPPPPPPPPDDPDDPDPDPPPVPPCPPQPPWAFADFAADPDALVVLLVLLVVLLVLLCPFPLNVLQVVVCPDPVNPVLCCQQANQAAAEEEEDLDESPPDLLSSNLVSVVLVVCVVSVVRHPAAEYEDRHDHPSRCVNCVVSPHHYDRTHSLLLDFDPHQYEYEYEPDDLSNVVNNCVSQVADNGQSRYKYWYFDLVVVQVVVVVPDDPDDDDPPDRNNSSNLQVVFKDKAARPDQPPDDPRDPVVNVSCCVNGVGTIMIHGHDDNPDPSVVD

Sequence (564 aa):
MSPNPNDTWTIVSHRKNRKNQPKRAPYPQTLTLTLAPQTPTPWSPSHSQYDPHKIHQKIQSSLQRLRSSKFHHQFLSQLRSPQLQSPLAAALGPRFHLVVYGIGSVESFETPRLQISLAVLLLRELGDRILSVQVFDPVLSSAECDTMEELGFSVMRADERGRREVKVATLFFMPHCELQLYDSLLEANWGSEGLKKMAILGNSFGGYGRAAEERSGNGSVRFDSEGRRVLQAKRFVREVEMDGVGKDEKEEEENAVGFYRAFHDLSWHFFELDDDCDMNIIMSPNPNDTWTIVSHRKNRKNQPKRAPYPQTLTLTLAPQTPTPWSPSHSQYDPHKIHQKIQSSLQRLRSSKFHHQFLSQLRSPQLQSPLAAALGPRFHLVVYGIGSVESFETPRLQISLAVLLLRELGDRILSVQVFDPVLSSAECDTMEELGFSVMRADERGRREVKVATLFFMPHCELQLYDSLLEANWGSEGLKKMAILGNSFGGYGRAAEERSGNGSVRFDSEGRRVLQAKRFVREVEMDGVGKDEKEEEENAVGFYRAFHDLSWHFFELDDDCDMNII

pLDDT: mean 79.05, std 23.85, range [23.41, 98.62]

Secondary structure (DSSP, 8-state):
---------------------------------------PEE--PBP--S-HHHHHHHHHHHHHHHHTSHHHHHHHHHHHSHHHHHHHHHHH-S-EEEEEE----TTT-HHHHHHHHHHHHHHHHHGGGEEEEEEE-TT-BHHHHHHHHHTTPEEPSEE-TT----SS-EEEEETT--HHHHHHHHHHT-SHHHHTTEEEEEE-HHHHHHHHHTT--S----TTSTTHHHHHHGGGEEEEEPS-TTT-TTS-HHHHHHHHHHHTTEEEEEE---TT--GGG-/---------------------------------------PEE--PBP--S-HHHHHHHHHHHHHHHHTSHHHHHHHHHHHSHHHHHHHHHHH-S-EEEEEE----TTT-HHHHHHHHHHHHHHHHHGGGEEEEEEE-TT-BHHHHHHHHHTTPEEPSEE-TT----SS-EEEEETT--HHHHHHHHHHT-SHHHHTTEEEEEE-HHHHHHHHHTT--S----TTSTTHHHHHHGGGEEEEEPS-TTT-TTS-HHHHHHHHHHHTTEEEEEE---TT--GGG-

Organism: Iris pallida (NCBI:txid29817)